Protein AF-A0A978UFV9-F1 (afdb_monomer)

Foldseek 3Di:
DDDDDDDDDDDDPPPPPPDDDDDDDDDDDDDDDDDPSPDPVVQKQFLQVLQVVLFVLCVQLVVCVVVPNNVSNVVSVVVSVVSLVVQCVAQQDPVVLDGHIHGHDPVVVVVVVVVCVVPVPPDPDDPPDPDDDDDDWDDDDPDDGDDDDTFDQDDDPVVLVQLVLLLQLQVLLCVVPVWGWPATDSVDRNHGDDDDPDDIDTPDVSSVVSNVRSCVNHVPDPDDDDDDDDDPLPQFDDDDPLLVVLLVLLVLCCVAVHDPPHFLQFSSLWFWPDDPVVLVVLVVVADADPVRHGHPVRSVVSCVVTTDGRLPQKDQDAPPPDDLDDVVQLVQAPAPVLVVVLSVLSVLQSVQKIAGDPCCVVCVVRGPADHDPDIDGFQFDSTNHDDDPLAQDCVLVVQLVVCVVPVDLVSLVVCLVVLVVSLCVQCDLLQWAWAQFPVRDIAIAGFQWDSHQAADSSCRVVLVVLLVVDDPVCSSVQNRLQVSCVSHVPQDDCLQAPDLQRSSRGHRLQKRFLQSLLSSLVSLCSSLVSCVSNPNNVSNVVSVVVSVRSVVVSCGQFQDPVLLWGFMFGAPPSDRPDHTYHDPVRTDPFDFLSRQLSLLDQVCLVVVVSLVSSLVSQVPNVQDFQQAGQGGDDPRLAQSGPQKDALVSLQSNLNSQCNSPDPSSVVVSLSRLLSNQLLQVLLCVVPVWGWRIDGRHDRNHGTGGHDDGTGTSGDSSSVSNSVSCSSPNHDNPDDSHD

Radius of gyration: 33.73 Å; Cα contacts (8 Å, |Δi|>4): 1087; chains: 1; bounding box: 64×109×68 Å

Nearest PDB structures (foldseek):
  7e9x-assembly2_B  TM=9.802E-01  e=1.979E-53  Arabidopsis thaliana
  7eaw-assembly2_B  TM=9.830E-01  e=3.333E-53  Arabidopsis thaliana
  7eaw-assembly1_A  TM=9.744E-01  e=1.090E-52  Arabidopsis thaliana
  7e9x-assembly3_C  TM=9.584E-01  e=1.409E-51  Arabidopsis thaliana
  7e9u-assembly1_A  TM=9.639E-01  e=1.437E-50  Arabidopsis thaliana

pLDDT: mean 81.2, std 21.55, range [22.25, 98.75]

Mean predicted aligned error: 16.19 Å

Organism: NCBI:txid714518

Structure (mmCIF, N/CA/C/O backbone):
data_AF-A0A978UFV9-F1
#
_entry.id   AF-A0A978UFV9-F1
#
loop_
_atom_site.group_PDB
_atom_site.id
_atom_site.type_symbol
_atom_site.label_atom_id
_atom_site.label_alt_id
_atom_site.label_comp_id
_atom_site.label_asym_id
_atom_site.label_entity_id
_atom_site.label_seq_id
_atom_site.pdbx_PDB_ins_code
_atom_site.Cartn_x
_atom_site.Cartn_y
_atom_site.Cartn_z
_atom_site.occupancy
_atom_site.B_iso_or_equiv
_atom_site.auth_seq_id
_atom_site.auth_comp_id
_atom_site.auth_asym_id
_atom_site.auth_atom_id
_atom_site.pdbx_PDB_model_num
ATOM 1 N N . MET A 1 1 ? -11.805 56.253 -19.990 1.00 26.25 1 MET A N 1
ATOM 2 C CA . MET A 1 1 ? -12.658 57.195 -19.231 1.00 26.25 1 MET A CA 1
ATOM 3 C C . MET A 1 1 ? -12.149 57.139 -17.798 1.00 26.25 1 MET A C 1
ATOM 5 O O . MET A 1 1 ? -12.319 56.098 -17.194 1.00 26.25 1 MET A O 1
ATOM 9 N N . TRP A 1 2 ? -11.402 58.082 -17.226 1.00 24.84 2 TRP A N 1
ATOM 10 C CA . TRP A 1 2 ? -11.271 59.539 -17.392 1.00 24.84 2 TRP A CA 1
ATOM 11 C C . TRP A 1 2 ? -9.763 59.898 -17.483 1.00 24.84 2 TRP A C 1
ATOM 13 O O . TRP A 1 2 ? -8.993 59.425 -16.661 1.00 24.84 2 TRP A O 1
ATOM 23 N N . ASN A 1 3 ? -9.214 60.408 -18.593 1.00 25.36 3 ASN A N 1
ATOM 24 C CA . ASN A 1 3 ? -9.114 61.800 -19.090 1.00 25.36 3 ASN A CA 1
ATOM 25 C C . ASN A 1 3 ? -8.307 62.813 -18.221 1.00 25.36 3 ASN A C 1
ATOM 27 O O . ASN A 1 3 ? -8.726 63.189 -17.137 1.00 25.36 3 ASN A O 1
ATOM 31 N N . LYS A 1 4 ? -7.173 63.268 -18.798 1.00 23.55 4 LYS A N 1
ATOM 32 C CA . LYS A 1 4 ? -6.282 64.443 -18.539 1.00 23.55 4 LYS A CA 1
ATOM 33 C C . LYS A 1 4 ? -7.018 65.804 -18.273 1.00 23.55 4 LYS A C 1
ATOM 35 O O . LYS A 1 4 ? -8.194 65.857 -18.623 1.00 23.55 4 LYS A O 1
ATOM 40 N N . PRO A 1 5 ? -6.342 66.980 -18.053 1.00 50.28 5 PRO A N 1
ATOM 41 C CA . PRO A 1 5 ? -5.212 67.397 -17.162 1.00 50.28 5 PRO A CA 1
ATOM 42 C C . PRO A 1 5 ? -5.338 68.840 -16.517 1.00 50.28 5 PRO A C 1
ATOM 44 O O . PRO A 1 5 ? -6.256 69.575 -16.872 1.00 50.28 5 PRO A O 1
ATOM 47 N N . ARG A 1 6 ? -4.295 69.272 -15.744 1.00 25.77 6 ARG A N 1
ATOM 48 C CA . ARG A 1 6 ? -3.769 70.651 -15.371 1.00 25.77 6 ARG A CA 1
ATOM 49 C C . ARG A 1 6 ? -4.110 71.246 -13.974 1.00 25.77 6 ARG A C 1
ATOM 51 O O . ARG A 1 6 ? -5.172 70.897 -13.476 1.00 25.77 6 ARG A O 1
ATOM 58 N N . PRO A 1 7 ? -3.339 72.226 -13.399 1.00 32.38 7 PRO A N 1
ATOM 59 C CA . PRO A 1 7 ? -2.009 72.815 -13.723 1.00 32.38 7 PRO A CA 1
ATOM 60 C C . PRO A 1 7 ? -1.031 72.975 -12.505 1.00 32.38 7 PRO A C 1
ATOM 62 O O . PRO A 1 7 ? -1.269 72.464 -11.418 1.00 32.38 7 PRO A O 1
ATOM 65 N N . GLU A 1 8 ? 0.085 73.676 -12.743 1.00 29.53 8 GLU A N 1
ATOM 66 C CA . GLU A 1 8 ? 1.250 74.003 -11.897 1.00 29.53 8 GLU A CA 1
ATOM 67 C C . GLU A 1 8 ? 1.001 74.794 -10.586 1.00 29.53 8 GLU A C 1
ATOM 69 O O . GLU A 1 8 ? 0.108 75.629 -10.503 1.00 29.53 8 GLU A O 1
ATOM 74 N N . SER A 1 9 ? 1.908 74.554 -9.623 1.00 31.89 9 SER A N 1
ATOM 75 C CA . SER A 1 9 ? 2.503 75.436 -8.590 1.00 31.89 9 SER A CA 1
ATOM 76 C C . SER A 1 9 ? 1.664 76.477 -7.825 1.00 31.89 9 SER A C 1
ATOM 78 O O . SER A 1 9 ? 1.196 77.443 -8.414 1.00 31.89 9 SER A O 1
ATOM 80 N N . SER A 1 10 ? 1.749 76.442 -6.486 1.00 26.59 10 SER A N 1
ATOM 81 C CA . SER A 1 10 ? 2.364 77.529 -5.690 1.00 26.59 10 SER A CA 1
ATOM 82 C C . SER A 1 10 ? 2.453 77.170 -4.195 1.00 26.59 10 SER A C 1
ATOM 84 O O . SER A 1 10 ? 1.440 76.982 -3.534 1.00 26.59 10 SER A O 1
ATOM 86 N N . THR A 1 11 ? 3.690 77.081 -3.697 1.00 31.41 11 THR A N 1
ATOM 87 C CA . THR A 1 11 ? 4.187 77.620 -2.410 1.00 31.41 11 THR A CA 1
ATOM 88 C C . THR A 1 11 ? 3.188 77.910 -1.282 1.00 31.41 11 THR A C 1
ATOM 90 O O . THR A 1 11 ? 2.480 78.901 -1.386 1.00 31.41 11 THR A O 1
ATOM 93 N N . THR A 1 12 ? 3.319 77.204 -0.150 1.00 31.55 12 THR A N 1
ATOM 94 C CA . THR A 1 12 ? 3.419 77.787 1.214 1.00 31.55 12 THR A CA 1
ATOM 95 C C . THR A 1 12 ? 3.681 76.689 2.257 1.00 31.55 12 THR A C 1
ATOM 97 O O . THR A 1 12 ? 2.769 76.280 2.952 1.00 31.55 12 THR A O 1
ATOM 100 N N . ASP A 1 13 ? 4.930 76.234 2.388 1.00 28.39 13 ASP A N 1
ATOM 101 C CA . ASP A 1 13 ? 5.414 75.542 3.609 1.00 28.39 13 ASP A CA 1
ATOM 102 C C . ASP A 1 13 ? 6.819 76.035 4.024 1.00 28.39 13 ASP A C 1
ATOM 104 O O . ASP A 1 13 ? 7.494 75.466 4.880 1.00 28.39 13 ASP A O 1
ATOM 108 N N . LYS A 1 14 ? 7.280 77.144 3.423 1.00 29.66 14 LYS A N 1
ATOM 109 C CA . LYS A 1 14 ? 8.595 77.755 3.687 1.00 29.66 14 LYS A CA 1
ATOM 110 C C . LYS A 1 14 ? 8.627 78.722 4.878 1.00 29.66 14 LYS A C 1
ATOM 112 O O . LYS A 1 14 ? 9.692 79.256 5.166 1.00 29.66 14 LYS A O 1
ATOM 117 N N . GLU A 1 15 ? 7.524 78.940 5.591 1.00 31.83 15 GLU A N 1
ATOM 118 C CA . GLU A 1 15 ? 7.463 79.985 6.630 1.00 31.83 15 GLU A CA 1
ATOM 119 C C . GLU A 1 15 ? 7.648 79.513 8.078 1.00 31.83 15 GLU A C 1
ATOM 121 O O . GLU A 1 15 ? 7.787 80.352 8.964 1.00 31.83 15 GLU A O 1
ATOM 126 N N . PHE A 1 16 ? 7.736 78.208 8.358 1.00 32.38 16 PHE A N 1
ATOM 127 C CA . PHE A 1 16 ? 7.809 77.744 9.755 1.00 32.38 16 PHE A CA 1
ATOM 128 C C . PHE A 1 16 ? 9.212 77.362 10.255 1.00 32.38 16 PHE A C 1
ATOM 130 O O . PHE A 1 16 ? 9.432 77.255 11.459 1.00 32.38 16 PHE A O 1
ATOM 137 N N . ALA A 1 17 ? 10.191 77.190 9.364 1.00 30.75 17 ALA A N 1
ATOM 138 C CA . ALA A 1 17 ? 11.493 76.622 9.734 1.00 30.75 17 ALA A CA 1
ATOM 139 C C . ALA A 1 17 ? 12.543 77.643 10.229 1.00 30.75 17 ALA A C 1
ATOM 141 O O . ALA A 1 17 ? 13.650 77.249 10.583 1.00 30.75 17 ALA A O 1
ATOM 142 N N . SER A 1 18 ? 12.240 78.947 10.278 1.00 31.73 18 SER A N 1
ATOM 143 C CA . SER A 1 18 ? 13.244 79.996 10.539 1.00 31.73 18 SER A CA 1
ATOM 144 C C . SER A 1 18 ? 13.308 80.517 11.988 1.00 31.73 18 SER A C 1
ATOM 146 O O . SER A 1 18 ? 13.686 81.672 12.187 1.00 31.73 18 SER A O 1
ATOM 148 N N . LYS A 1 19 ? 12.915 79.737 13.011 1.00 33.62 19 LYS A N 1
ATOM 149 C CA . LYS A 1 19 ? 12.786 80.260 14.394 1.00 33.62 19 LYS A CA 1
ATOM 150 C C . LYS A 1 19 ? 13.333 79.411 15.555 1.00 33.62 19 LYS A C 1
ATOM 152 O O . LYS A 1 19 ? 12.926 79.661 16.685 1.00 33.62 19 LYS A O 1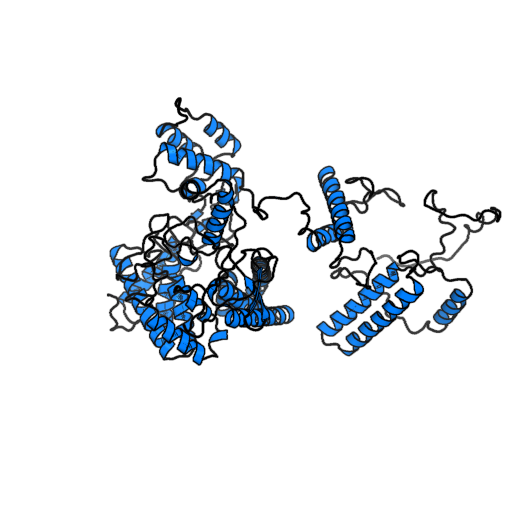
ATOM 157 N N . ILE A 1 20 ? 14.272 78.479 15.358 1.00 32.62 20 ILE A N 1
ATOM 158 C CA . ILE A 1 20 ? 14.853 77.735 16.501 1.00 32.62 20 ILE A CA 1
ATOM 159 C C . ILE A 1 20 ? 16.398 77.840 16.526 1.00 32.62 20 ILE A C 1
ATOM 161 O O . ILE A 1 20 ? 17.018 77.519 15.512 1.00 32.62 20 ILE A O 1
ATOM 165 N N . PRO A 1 21 ? 17.007 78.332 17.633 1.00 32.38 21 PRO A N 1
ATOM 166 C CA . PRO A 1 21 ? 18.459 78.498 17.809 1.00 32.38 21 PRO A CA 1
ATOM 167 C C . PRO A 1 21 ? 19.275 77.196 17.832 1.00 32.38 21 PRO A C 1
ATOM 169 O O . PRO A 1 21 ? 18.737 76.093 17.841 1.00 32.38 21 PRO A O 1
ATOM 172 N N . ASN A 1 22 ? 20.598 77.354 17.826 1.00 39.44 22 ASN A N 1
ATOM 173 C CA . ASN A 1 22 ? 21.607 76.461 17.257 1.0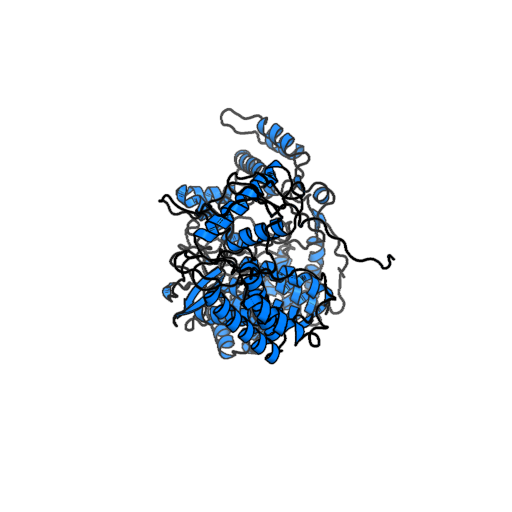0 39.44 22 ASN A CA 1
ATOM 174 C C . ASN A 1 22 ? 22.441 75.711 18.319 1.00 39.44 22 ASN A C 1
ATOM 176 O O . ASN A 1 22 ? 23.594 75.342 18.083 1.00 39.44 22 ASN A O 1
ATOM 180 N N . ASP A 1 23 ? 21.886 75.507 19.506 1.00 35.97 23 ASP A N 1
ATOM 181 C CA . ASP A 1 23 ? 22.672 75.204 20.693 1.00 35.97 23 ASP A CA 1
ATOM 182 C C . ASP A 1 23 ? 21.956 74.192 21.587 1.00 35.97 23 ASP A C 1
ATOM 184 O O . ASP A 1 23 ? 21.452 74.523 22.645 1.00 35.97 23 ASP A O 1
ATOM 188 N N . GLU A 1 24 ? 21.948 72.931 21.142 1.00 29.97 24 GLU A N 1
ATOM 189 C CA . GLU A 1 24 ? 22.048 71.753 22.014 1.00 29.97 24 GLU A CA 1
ATOM 190 C C . GLU A 1 24 ? 22.338 70.492 21.178 1.00 29.97 24 GLU A C 1
ATOM 192 O O . GLU A 1 24 ? 21.485 69.901 20.518 1.00 29.97 24 GLU A O 1
ATOM 197 N N . LYS A 1 25 ? 23.606 70.068 21.193 1.00 42.31 25 LYS A N 1
ATOM 198 C CA . LYS A 1 25 ? 24.005 68.710 20.816 1.00 42.31 25 LYS A CA 1
ATOM 199 C C . LYS A 1 25 ? 23.489 67.757 21.894 1.00 42.31 25 LYS A C 1
ATOM 201 O O . LYS A 1 25 ? 24.003 67.839 23.003 1.00 42.31 25 LYS A O 1
ATOM 206 N N . GLN A 1 26 ? 22.623 66.795 21.566 1.00 29.59 26 GLN A N 1
ATOM 207 C CA . GLN A 1 26 ? 22.674 65.448 22.153 1.00 29.59 26 GLN A CA 1
ATOM 208 C C . GLN A 1 26 ? 21.727 64.436 21.484 1.00 29.59 26 GLN A C 1
ATOM 210 O O . GLN A 1 26 ? 20.670 64.765 20.963 1.00 29.59 26 GLN A O 1
ATOM 215 N N . ARG A 1 27 ? 22.204 63.186 21.519 1.00 33.53 27 ARG A N 1
ATOM 216 C CA . ARG A 1 27 ? 21.555 61.879 21.318 1.00 33.53 27 ARG A CA 1
ATOM 217 C C . ARG A 1 27 ? 20.012 61.860 21.367 1.00 33.53 27 ARG A C 1
ATOM 219 O O . ARG A 1 27 ? 19.427 62.289 22.349 1.00 33.53 27 ARG A O 1
ATOM 226 N N . PHE A 1 28 ? 19.396 61.159 20.415 1.00 29.91 28 PHE A N 1
ATOM 227 C CA . PHE A 1 28 ? 18.036 60.595 20.509 1.00 29.91 28 PHE A CA 1
ATOM 228 C C . PHE A 1 28 ? 18.135 59.137 20.014 1.00 29.91 28 PHE A C 1
ATOM 230 O O . PHE A 1 28 ? 18.647 58.932 18.920 1.00 29.91 28 PHE A O 1
ATOM 237 N N . SER A 1 29 ? 17.812 58.045 20.724 1.00 27.59 29 SER A N 1
ATOM 238 C CA . SER A 1 29 ? 16.859 57.765 21.815 1.00 27.59 29 SER A CA 1
ATOM 239 C C . SER A 1 29 ? 15.463 58.313 21.542 1.00 27.59 29 SER A C 1
ATOM 241 O O . SER A 1 29 ? 15.181 59.476 21.802 1.00 27.59 29 SER A O 1
ATOM 243 N N . VAL A 1 30 ? 14.598 57.440 21.028 1.00 40.31 30 VAL A N 1
ATOM 244 C CA . VAL A 1 30 ? 13.169 57.649 20.757 1.00 40.31 30 VAL A CA 1
ATOM 245 C C . VAL A 1 30 ? 12.472 58.371 21.921 1.00 40.31 30 VAL A C 1
ATOM 247 O O . VAL A 1 30 ? 12.487 57.848 23.034 1.00 40.31 30 VAL A O 1
ATOM 250 N N . LYS A 1 31 ? 11.865 59.544 21.650 1.00 33.53 31 LYS A N 1
ATOM 251 C CA . LYS A 1 31 ? 10.659 60.132 22.297 1.00 33.53 31 LYS A CA 1
ATOM 252 C C . LYS A 1 31 ? 10.429 61.596 21.844 1.00 33.53 31 LYS A C 1
ATOM 254 O O . LYS A 1 31 ? 10.876 62.512 22.522 1.00 33.53 31 LYS A O 1
ATOM 259 N N . ASN A 1 32 ? 9.745 61.817 20.711 1.00 29.05 32 ASN A N 1
ATOM 260 C CA . ASN A 1 32 ? 8.786 62.922 20.445 1.00 29.05 32 ASN A CA 1
ATOM 261 C C . ASN A 1 32 ? 8.275 62.865 18.982 1.00 29.05 32 ASN A C 1
ATOM 263 O O . ASN A 1 32 ? 8.987 62.327 18.133 1.00 29.05 32 ASN A O 1
ATOM 267 N N . PRO A 1 33 ? 7.060 63.363 18.668 1.00 35.28 33 PRO A N 1
ATOM 268 C CA . PRO A 1 33 ? 6.429 63.187 17.360 1.00 35.28 33 PRO A CA 1
ATOM 269 C C . PRO A 1 33 ? 7.204 63.956 16.285 1.00 35.28 33 PRO A C 1
ATOM 271 O O . PRO A 1 33 ? 7.478 65.146 16.429 1.00 35.28 33 PRO A O 1
ATOM 274 N N . ALA A 1 34 ? 7.591 63.267 15.212 1.00 36.09 34 ALA A N 1
ATOM 275 C CA . ALA A 1 34 ? 8.336 63.873 14.119 1.00 36.09 34 ALA A CA 1
ATOM 276 C C . ALA A 1 34 ? 7.468 64.913 13.388 1.00 36.09 34 ALA A C 1
ATOM 278 O O . ALA A 1 34 ? 6.408 64.593 12.854 1.00 36.09 34 ALA A O 1
ATOM 279 N N . HIS A 1 35 ? 7.933 66.162 13.347 1.00 40.72 35 HIS A N 1
ATOM 280 C CA . HIS A 1 35 ? 7.411 67.177 12.437 1.00 40.72 35 HIS A CA 1
ATOM 281 C C . HIS A 1 35 ? 7.815 66.813 10.998 1.00 40.72 35 HIS A C 1
ATOM 283 O O . HIS A 1 35 ? 9.002 66.781 10.675 1.00 40.72 35 HIS A O 1
ATOM 289 N N . PHE A 1 36 ? 6.829 66.573 10.128 1.00 40.50 36 PHE A N 1
ATOM 290 C CA . PHE A 1 36 ? 7.009 66.175 8.721 1.00 40.50 36 PHE A CA 1
ATOM 291 C C . PHE A 1 36 ? 7.836 67.159 7.868 1.00 40.50 36 PHE A C 1
ATOM 293 O O . PHE A 1 36 ? 8.353 66.789 6.818 1.00 40.50 36 PHE A O 1
ATOM 300 N N . THR A 1 37 ? 8.022 68.402 8.319 1.00 41.25 37 THR A N 1
ATOM 301 C CA . THR A 1 37 ? 8.702 69.474 7.574 1.00 41.25 37 THR A CA 1
ATOM 302 C C . THR A 1 37 ? 10.230 69.343 7.493 1.00 41.25 37 THR A C 1
ATOM 304 O O . THR A 1 37 ? 10.860 70.124 6.785 1.00 41.25 37 THR A O 1
ATOM 307 N N . THR A 1 38 ? 10.849 68.365 8.170 1.00 46.19 38 THR A N 1
ATOM 308 C CA . THR A 1 38 ? 12.312 68.135 8.138 1.00 46.19 38 THR A CA 1
ATOM 309 C C . THR A 1 38 ? 12.739 66.827 7.456 1.00 46.19 38 THR A C 1
ATOM 311 O O . THR A 1 38 ? 13.924 66.481 7.474 1.00 46.19 38 THR A O 1
ATOM 314 N N . MET A 1 39 ? 11.815 66.093 6.819 1.00 49.16 39 MET A N 1
ATOM 315 C CA . MET A 1 39 ? 12.140 64.834 6.134 1.00 49.16 39 MET A CA 1
ATOM 316 C C . MET A 1 39 ? 12.875 65.084 4.807 1.00 49.16 39 MET A C 1
ATOM 318 O O . MET A 1 39 ? 12.279 65.459 3.804 1.00 49.16 39 MET A O 1
ATOM 322 N N . ALA A 1 40 ? 14.186 64.836 4.786 1.00 54.03 40 ALA A N 1
ATOM 323 C CA . ALA A 1 40 ? 15.016 64.888 3.581 1.00 54.03 40 ALA A CA 1
ATOM 324 C C . ALA A 1 40 ? 15.099 63.505 2.906 1.00 54.03 40 ALA A C 1
ATOM 326 O O . ALA A 1 40 ? 16.160 62.884 2.886 1.00 54.03 40 ALA A O 1
ATOM 327 N N . THR A 1 41 ? 13.978 63.001 2.381 1.00 54.25 41 THR A N 1
ATOM 328 C CA . THR A 1 41 ? 13.905 61.667 1.745 1.00 54.25 41 THR A CA 1
ATOM 329 C C . THR A 1 41 ? 14.781 61.547 0.495 1.00 54.25 41 THR A C 1
ATOM 331 O O . THR A 1 41 ? 15.284 60.470 0.203 1.00 54.25 41 THR A O 1
ATOM 334 N N . THR A 1 42 ? 15.036 62.651 -0.213 1.00 56.53 42 THR A N 1
ATOM 335 C CA . THR A 1 42 ? 15.857 62.688 -1.438 1.00 56.53 42 THR A CA 1
ATOM 336 C C . THR A 1 42 ? 17.363 62.602 -1.189 1.00 56.53 42 THR A C 1
ATOM 338 O O . THR A 1 42 ? 18.124 62.388 -2.128 1.00 56.53 42 THR A O 1
ATOM 341 N N . SER A 1 43 ? 17.810 62.791 0.054 1.00 60.75 43 SER A N 1
ATOM 342 C CA . SER A 1 43 ? 19.234 62.792 0.425 1.00 60.75 43 SER A CA 1
ATOM 343 C C . SER A 1 43 ? 19.603 61.585 1.286 1.00 60.75 43 SER A C 1
ATOM 345 O O . SER A 1 43 ? 20.630 61.602 1.964 1.00 60.75 43 SER A O 1
ATOM 347 N N . ILE A 1 44 ? 18.758 60.556 1.298 1.00 63.44 44 ILE A N 1
ATOM 348 C CA . ILE A 1 44 ? 18.968 59.315 2.036 1.00 63.44 44 ILE A CA 1
ATOM 349 C C . ILE A 1 44 ? 19.012 58.178 1.019 1.00 63.44 44 ILE A C 1
ATOM 351 O O . ILE A 1 44 ? 18.115 58.041 0.194 1.00 63.44 44 ILE A O 1
ATOM 355 N N . LEU A 1 45 ? 20.072 57.379 1.078 1.00 69.06 45 LEU A N 1
ATOM 356 C CA . LEU A 1 45 ? 20.155 56.083 0.425 1.00 69.06 45 LEU A CA 1
ATOM 357 C C . LEU A 1 45 ? 19.702 55.045 1.449 1.00 69.06 45 LEU A C 1
ATOM 359 O O . LEU A 1 45 ? 20.454 54.775 2.393 1.00 69.06 45 LEU A O 1
ATOM 363 N N . PRO A 1 46 ? 18.482 54.507 1.313 1.00 70.06 46 PRO A N 1
ATOM 364 C CA . PRO A 1 46 ? 17.946 53.649 2.337 1.00 70.06 46 PRO A CA 1
ATOM 365 C C . PRO A 1 46 ? 18.464 52.224 2.113 1.00 70.06 46 PRO A C 1
ATOM 367 O O . PRO A 1 46 ? 18.577 51.735 0.974 1.00 70.06 46 PRO A O 1
ATOM 370 N N . VAL A 1 47 ? 18.893 51.587 3.201 1.00 68.12 47 VAL A N 1
ATOM 371 C CA . VAL A 1 47 ? 19.521 50.263 3.122 1.00 68.12 47 VAL A CA 1
ATOM 372 C C . VAL A 1 47 ? 18.513 49.201 2.697 1.00 68.12 47 VAL A C 1
ATOM 374 O O . VAL A 1 47 ? 18.868 48.241 2.009 1.00 68.12 47 VAL A O 1
ATOM 377 N N . ASP A 1 48 ? 17.244 49.412 3.040 1.00 65.38 48 ASP A N 1
ATOM 378 C CA . ASP A 1 48 ? 16.159 48.493 2.754 1.00 65.38 48 ASP A CA 1
ATOM 379 C C . ASP A 1 48 ? 15.904 48.336 1.248 1.00 65.38 48 ASP A C 1
ATOM 381 O O . ASP A 1 48 ? 15.901 47.220 0.727 1.00 65.38 48 ASP A O 1
ATOM 385 N N . LEU A 1 49 ? 15.814 49.447 0.518 1.00 70.56 49 LEU A N 1
ATOM 386 C CA . LEU A 1 49 ? 15.669 49.475 -0.934 1.00 70.56 49 LEU A CA 1
ATOM 387 C C . LEU A 1 49 ? 16.844 48.786 -1.631 1.00 70.56 49 LEU A C 1
ATOM 389 O O . LEU A 1 49 ? 16.647 48.029 -2.580 1.00 70.56 49 LEU A O 1
ATOM 393 N N . ASN A 1 50 ? 18.072 49.021 -1.165 1.00 77.06 50 ASN A N 1
ATOM 394 C CA . ASN A 1 50 ? 19.253 48.399 -1.762 1.00 77.06 50 ASN A CA 1
ATOM 395 C C . ASN A 1 50 ? 19.286 46.886 -1.518 1.00 77.06 50 ASN A C 1
ATOM 397 O O . ASN A 1 50 ? 19.665 46.142 -2.422 1.00 77.06 50 ASN A O 1
ATOM 401 N N . ALA A 1 51 ? 18.816 46.427 -0.355 1.00 68.94 51 ALA A N 1
ATOM 402 C CA . ALA A 1 51 ? 18.637 45.005 -0.083 1.00 68.94 51 ALA A CA 1
ATOM 403 C C . ALA A 1 51 ? 17.560 44.377 -0.986 1.00 68.94 51 ALA A C 1
ATOM 405 O O . ALA A 1 51 ? 17.761 43.272 -1.493 1.00 68.94 51 ALA A O 1
ATOM 406 N N . PHE A 1 52 ? 16.450 45.081 -1.242 1.00 68.62 52 PHE A N 1
ATOM 407 C CA . PHE A 1 52 ? 15.421 44.619 -2.181 1.00 68.62 52 PHE A CA 1
ATOM 408 C C . PHE A 1 52 ? 15.961 44.488 -3.605 1.00 68.62 52 PHE A C 1
ATOM 410 O O . PHE A 1 52 ? 15.753 43.459 -4.244 1.00 68.62 52 PHE A O 1
ATOM 417 N N . ILE A 1 53 ? 16.692 45.494 -4.092 1.00 72.06 53 ILE A N 1
ATOM 418 C CA . ILE A 1 53 ? 17.262 45.461 -5.444 1.00 72.06 53 ILE A CA 1
ATOM 419 C C . ILE A 1 53 ? 18.308 44.345 -5.565 1.00 72.06 53 ILE A C 1
ATOM 421 O O . ILE A 1 53 ? 18.324 43.645 -6.573 1.00 72.06 53 ILE A O 1
ATOM 425 N N . LEU A 1 54 ? 19.122 44.117 -4.530 1.00 73.94 54 LEU A N 1
ATOM 426 C CA . LEU A 1 54 ? 20.058 42.990 -4.485 1.00 73.94 54 LEU A CA 1
ATOM 427 C C . LEU A 1 54 ? 19.330 41.643 -4.625 1.00 73.94 54 LEU A C 1
ATOM 429 O O . LEU A 1 54 ? 19.746 40.788 -5.407 1.00 73.94 54 LEU A O 1
ATOM 433 N N . GLY A 1 55 ? 18.208 41.473 -3.920 1.00 66.50 55 GLY A N 1
ATOM 434 C CA . GLY A 1 55 ? 17.344 40.301 -4.071 1.00 66.50 55 GLY A CA 1
ATOM 435 C C . GLY A 1 55 ? 16.791 40.155 -5.491 1.00 66.50 55 GLY A C 1
ATOM 436 O O . GLY A 1 55 ? 16.862 39.074 -6.070 1.00 66.50 55 GLY A O 1
ATOM 437 N N . MET A 1 56 ? 16.304 41.246 -6.089 1.00 71.69 56 MET A N 1
ATOM 438 C CA . MET A 1 56 ? 15.807 41.242 -7.470 1.00 71.69 56 MET A CA 1
ATOM 439 C C . MET A 1 56 ? 16.892 40.867 -8.485 1.00 71.69 56 MET A C 1
ATOM 441 O O . MET A 1 56 ? 16.621 40.117 -9.418 1.00 71.69 56 MET A O 1
ATOM 445 N N . GLU A 1 57 ? 18.116 41.371 -8.322 1.00 77.62 57 GLU A N 1
ATOM 446 C CA . GLU A 1 57 ? 19.239 41.045 -9.206 1.00 77.62 57 GLU A CA 1
ATOM 447 C C . GLU A 1 57 ? 19.573 39.546 -9.145 1.00 77.62 57 GLU A C 1
ATOM 449 O O . GLU A 1 57 ? 19.725 38.913 -10.189 1.00 77.62 57 GLU A O 1
ATOM 454 N N . LEU A 1 58 ? 19.595 38.947 -7.950 1.00 69.31 58 LEU A N 1
ATOM 455 C CA . LEU A 1 58 ? 19.801 37.503 -7.770 1.00 69.31 58 LEU A CA 1
ATOM 456 C C . LEU A 1 58 ? 18.668 36.659 -8.374 1.00 69.31 58 LEU A C 1
ATOM 458 O O . LEU A 1 58 ? 18.927 35.613 -8.979 1.00 69.31 58 LEU A O 1
ATOM 462 N N . ASP A 1 59 ? 17.423 37.117 -8.252 1.00 64.38 59 ASP A N 1
ATOM 463 C CA . ASP A 1 59 ? 16.259 36.436 -8.819 1.00 64.38 59 ASP A CA 1
ATOM 464 C C . ASP A 1 59 ? 16.263 36.485 -10.342 1.00 64.38 59 ASP A C 1
ATOM 466 O O . ASP A 1 59 ? 16.054 35.461 -10.989 1.00 64.38 59 ASP A O 1
ATOM 470 N N . ILE A 1 60 ? 16.547 37.649 -10.932 1.00 72.50 60 ILE A N 1
ATOM 471 C CA . ILE A 1 60 ? 16.673 37.784 -12.387 1.00 72.50 60 ILE A CA 1
ATOM 472 C C . ILE A 1 60 ? 17.817 36.900 -12.882 1.00 72.50 60 ILE A C 1
ATOM 474 O O . ILE A 1 60 ? 17.662 36.223 -13.898 1.00 72.50 60 ILE A O 1
ATOM 478 N N . ALA A 1 61 ? 18.935 36.849 -12.153 1.00 74.06 61 ALA A N 1
ATOM 479 C CA . ALA A 1 61 ? 20.061 35.998 -12.510 1.00 74.06 61 ALA A CA 1
ATOM 480 C C . ALA A 1 61 ? 19.689 34.505 -12.508 1.00 74.06 61 ALA A C 1
ATOM 482 O O . ALA A 1 61 ? 19.998 33.786 -13.465 1.00 74.06 61 ALA A O 1
ATOM 483 N N . SER A 1 62 ? 18.976 34.063 -11.470 1.00 70.94 62 SER A N 1
ATOM 484 C CA . SER A 1 62 ? 18.525 32.678 -11.294 1.00 70.94 62 SER A CA 1
ATOM 485 C C . SER A 1 62 ? 17.421 32.297 -12.285 1.00 70.94 62 SER A C 1
ATOM 487 O O . SER A 1 62 ? 17.416 31.194 -12.830 1.00 70.94 62 SER A O 1
ATOM 489 N N . LEU A 1 63 ? 16.493 33.216 -12.562 1.00 74.12 63 LEU A N 1
ATOM 490 C CA . LEU A 1 63 ? 15.418 33.020 -13.531 1.00 74.12 63 LEU A CA 1
ATOM 491 C C . LEU A 1 63 ? 15.979 32.936 -14.951 1.00 74.12 63 LEU A C 1
ATOM 493 O O . LEU A 1 63 ? 15.612 32.024 -15.690 1.00 74.12 63 LEU A O 1
ATOM 497 N N . ALA A 1 64 ? 16.889 33.846 -15.312 1.00 72.81 64 ALA A N 1
ATOM 498 C CA . ALA A 1 64 ? 17.573 33.844 -16.600 1.00 72.81 64 ALA A CA 1
ATOM 499 C C . ALA A 1 64 ? 18.356 32.538 -16.813 1.00 72.81 64 ALA A C 1
ATOM 501 O O . ALA A 1 64 ? 18.264 31.936 -17.881 1.00 72.81 64 ALA A O 1
ATOM 502 N N . GLU A 1 65 ? 19.044 32.040 -15.781 1.00 80.69 65 GLU A N 1
ATOM 503 C CA . GLU A 1 65 ? 19.705 30.730 -15.823 1.00 80.69 65 GLU A CA 1
ATOM 504 C C . GLU A 1 65 ? 18.697 29.587 -16.010 1.00 80.69 65 GLU A C 1
ATOM 506 O O . GLU A 1 65 ? 18.906 28.693 -16.832 1.00 80.69 65 GLU A O 1
ATOM 511 N N . GLY A 1 66 ? 17.570 29.648 -15.294 1.00 71.44 66 GLY A N 1
ATOM 512 C CA . GLY A 1 66 ? 16.485 28.673 -15.376 1.00 71.44 66 GLY A CA 1
ATOM 513 C C . GLY A 1 66 ? 15.833 28.578 -16.759 1.00 71.44 66 GLY A C 1
ATOM 514 O O . GLY A 1 66 ? 15.409 27.490 -17.148 1.00 71.44 66 GLY A O 1
ATOM 515 N N . VAL A 1 67 ? 15.794 29.678 -17.521 1.00 76.81 67 VAL A N 1
ATOM 516 C CA . VAL A 1 67 ? 15.274 29.715 -18.903 1.00 76.81 67 VAL A CA 1
ATOM 517 C C . VAL A 1 67 ? 16.362 29.582 -19.980 1.00 76.81 67 VAL A C 1
ATOM 519 O O . VAL A 1 67 ? 16.047 29.617 -21.168 1.00 76.81 67 VAL A O 1
ATOM 522 N N . GLY A 1 68 ? 17.629 29.392 -19.592 1.00 74.94 68 GLY A N 1
ATOM 523 C CA . GLY A 1 68 ? 18.759 29.185 -20.507 1.00 74.94 68 GLY A CA 1
ATOM 524 C C . GLY A 1 68 ? 19.390 30.458 -21.089 1.00 74.94 68 GLY A C 1
ATOM 525 O O . GLY A 1 68 ? 20.225 30.362 -21.989 1.00 74.94 68 GLY A O 1
ATOM 526 N N . ASP A 1 69 ? 19.041 31.645 -20.584 1.00 89.75 69 ASP A N 1
ATOM 527 C CA . ASP A 1 69 ? 19.689 32.916 -20.933 1.00 89.75 69 ASP A CA 1
ATOM 528 C C . ASP A 1 69 ? 20.902 33.180 -20.024 1.00 89.75 69 ASP A C 1
ATOM 530 O O . ASP A 1 69 ? 20.883 33.972 -19.075 1.00 89.75 69 ASP A O 1
ATOM 534 N N . TYR A 1 70 ? 21.998 32.487 -20.329 1.00 90.06 70 TYR A N 1
ATOM 535 C CA . TYR A 1 70 ? 23.231 32.553 -19.542 1.00 90.06 70 TYR A CA 1
ATOM 536 C C . TYR A 1 70 ? 23.920 33.925 -19.580 1.00 90.06 70 TYR A C 1
ATOM 538 O O . TYR A 1 70 ? 24.645 34.271 -18.646 1.00 90.06 70 TYR A O 1
ATOM 546 N N . ASN A 1 71 ? 23.697 34.726 -20.627 1.00 88.50 71 ASN A N 1
ATOM 547 C CA . ASN A 1 71 ? 24.289 36.061 -20.732 1.00 88.50 71 ASN A CA 1
ATOM 548 C C . ASN A 1 71 ? 23.615 37.034 -19.761 1.00 88.50 71 ASN A C 1
ATOM 550 O O . ASN A 1 71 ? 24.307 37.743 -19.025 1.00 88.50 71 ASN A O 1
ATOM 554 N N . THR A 1 72 ? 22.280 37.028 -19.715 1.00 80.50 72 THR A N 1
ATOM 555 C CA . THR A 1 72 ? 21.518 37.808 -18.734 1.00 80.50 72 THR A CA 1
ATOM 556 C C . THR A 1 72 ? 21.803 37.314 -17.321 1.00 80.50 72 THR A C 1
ATOM 558 O O . THR A 1 72 ? 22.088 38.126 -16.443 1.00 80.50 72 THR A O 1
ATOM 561 N N . SER A 1 73 ? 21.846 35.995 -17.114 1.00 86.44 73 SER A N 1
ATOM 562 C CA . SER A 1 73 ? 22.193 35.413 -15.815 1.00 86.44 73 SER A CA 1
ATOM 563 C C . SER A 1 73 ? 23.540 35.918 -15.291 1.00 86.44 73 SER A C 1
ATOM 565 O O . SER A 1 73 ? 23.618 36.498 -14.207 1.00 86.44 73 SER A O 1
ATOM 567 N N . LYS A 1 74 ? 24.598 35.804 -16.103 1.00 91.31 74 LYS A N 1
ATOM 568 C CA . LYS A 1 74 ? 25.943 36.260 -15.730 1.00 91.31 74 LYS A CA 1
ATOM 569 C C . LYS A 1 74 ? 25.987 37.761 -15.434 1.00 91.31 74 LYS A C 1
ATOM 571 O O . LYS A 1 74 ? 26.650 38.172 -14.485 1.00 91.31 74 LYS A O 1
ATOM 576 N N . LYS A 1 75 ? 25.282 38.578 -16.227 1.00 91.00 75 LYS A N 1
ATOM 577 C CA . LYS A 1 75 ? 25.196 40.033 -16.028 1.00 91.00 75 LYS A CA 1
ATOM 578 C C . LYS A 1 75 ? 24.599 40.376 -14.661 1.00 91.00 75 LYS A C 1
ATOM 580 O O . LYS A 1 75 ? 25.146 41.223 -13.960 1.00 91.00 75 LYS A O 1
ATOM 585 N N . TYR A 1 76 ? 23.491 39.738 -14.293 1.00 83.81 76 TYR A N 1
ATOM 586 C CA . TYR A 1 76 ? 22.784 40.048 -13.051 1.00 83.81 76 TYR A CA 1
ATOM 587 C C . TYR A 1 76 ? 23.443 39.428 -11.811 1.00 83.81 76 TYR A C 1
ATOM 589 O O . TYR A 1 76 ? 23.451 40.069 -10.762 1.00 83.81 76 TYR A O 1
ATOM 597 N N . PHE A 1 77 ? 24.103 38.270 -11.935 1.00 87.62 77 PHE A N 1
ATOM 598 C CA . PHE A 1 77 ? 24.972 37.769 -10.866 1.00 87.62 77 PHE A CA 1
ATOM 599 C C . PHE A 1 77 ? 26.121 38.739 -10.579 1.00 87.62 77 PHE A C 1
ATOM 601 O O . PHE A 1 77 ? 26.380 39.046 -9.418 1.00 87.62 77 PHE A O 1
ATOM 608 N N . GLU A 1 78 ? 26.772 39.291 -11.603 1.00 86.69 78 GLU A N 1
ATOM 609 C CA . GLU A 1 78 ? 27.832 40.275 -11.371 1.00 86.69 78 GLU A CA 1
ATOM 610 C C . GLU A 1 78 ? 27.289 41.579 -10.765 1.00 86.69 78 GLU A C 1
ATOM 612 O O . GLU A 1 78 ? 27.877 42.097 -9.818 1.00 86.69 78 GLU A O 1
ATOM 617 N N . ALA A 1 79 ? 26.134 42.071 -11.231 1.00 77.06 79 ALA A N 1
ATOM 618 C CA . ALA A 1 79 ? 25.477 43.243 -10.643 1.00 77.06 79 ALA A CA 1
ATOM 619 C C . ALA A 1 79 ? 25.169 43.049 -9.145 1.00 77.06 79 ALA A C 1
ATOM 621 O O . ALA A 1 79 ? 25.516 43.914 -8.340 1.00 77.06 79 ALA A O 1
ATOM 622 N N . SER A 1 80 ? 24.628 41.881 -8.766 1.00 77.19 80 SER A N 1
ATOM 623 C CA . SER A 1 80 ? 24.362 41.545 -7.361 1.00 77.19 80 SER A CA 1
ATOM 624 C C . SER A 1 80 ? 25.633 41.531 -6.510 1.00 77.19 80 SER A C 1
ATOM 626 O O . SER A 1 80 ? 25.634 42.046 -5.393 1.00 77.19 80 SER A O 1
ATOM 628 N N . ARG A 1 81 ? 26.750 41.020 -7.046 1.00 77.88 81 ARG A N 1
ATOM 629 C CA . ARG A 1 81 ? 28.035 40.979 -6.337 1.00 77.88 81 ARG A CA 1
ATOM 630 C C . ARG A 1 81 ? 28.562 42.385 -6.063 1.00 77.88 81 ARG A C 1
ATOM 632 O O . ARG A 1 81 ? 28.929 42.693 -4.932 1.00 77.88 81 ARG A O 1
ATOM 639 N N . VAL A 1 82 ? 28.545 43.251 -7.080 1.00 78.69 82 VAL A N 1
ATOM 640 C CA . VAL A 1 82 ? 28.957 44.656 -6.935 1.00 78.69 82 VAL A CA 1
ATOM 641 C C . VAL A 1 82 ? 28.073 45.385 -5.921 1.00 78.69 82 VAL A C 1
ATOM 643 O O . VAL A 1 82 ? 28.579 46.143 -5.092 1.00 78.69 82 VAL A O 1
ATOM 646 N N . ARG A 1 83 ? 26.757 45.143 -5.944 1.00 83.62 83 ARG A N 1
ATOM 647 C CA . ARG A 1 83 ? 25.829 45.757 -4.992 1.00 83.62 83 ARG A CA 1
ATOM 648 C C . ARG A 1 83 ? 26.041 45.257 -3.568 1.00 83.62 83 ARG A C 1
ATOM 650 O O . ARG A 1 83 ? 26.053 46.084 -2.664 1.00 83.62 83 ARG A O 1
ATOM 657 N N . GLU A 1 84 ? 26.246 43.958 -3.351 1.00 76.50 84 GLU A N 1
ATOM 658 C CA . GLU A 1 84 ? 26.580 43.414 -2.027 1.00 76.50 84 GLU A CA 1
ATOM 659 C C . GLU A 1 84 ? 27.845 44.075 -1.456 1.00 76.50 84 GLU A C 1
ATOM 661 O O . GLU A 1 84 ? 27.846 44.517 -0.304 1.00 76.50 84 GLU A O 1
ATOM 666 N N . GLU A 1 85 ? 28.906 44.182 -2.259 1.00 72.50 85 GLU A N 1
ATOM 667 C CA . GLU A 1 85 ? 30.163 44.819 -1.850 1.00 72.50 85 GLU A CA 1
ATOM 668 C C . GLU A 1 85 ? 29.951 46.299 -1.488 1.00 72.50 85 GLU A C 1
ATOM 670 O O . GLU A 1 85 ? 30.381 46.742 -0.419 1.00 72.50 85 GLU A O 1
ATOM 675 N N . ALA A 1 86 ? 29.221 47.047 -2.323 1.00 71.44 86 ALA A N 1
ATOM 676 C CA . ALA A 1 86 ? 28.893 48.449 -2.070 1.00 71.44 86 ALA A CA 1
ATOM 677 C C . ALA A 1 86 ? 28.014 48.626 -0.825 1.00 71.44 86 ALA A C 1
ATOM 679 O O . ALA A 1 86 ? 28.241 49.530 -0.020 1.00 71.44 86 ALA A O 1
ATOM 680 N N . MET A 1 87 ? 27.032 47.745 -0.625 1.00 81.50 87 MET A N 1
ATOM 681 C CA . MET A 1 87 ? 26.199 47.771 0.568 1.00 81.50 87 MET A CA 1
ATOM 682 C C . MET A 1 87 ? 27.066 47.590 1.813 1.00 81.50 87 MET A C 1
ATOM 684 O O . MET A 1 87 ? 26.993 48.415 2.723 1.00 81.50 87 MET A O 1
ATOM 688 N N . ARG A 1 88 ? 27.920 46.559 1.850 1.00 69.06 88 ARG A N 1
ATOM 689 C CA . ARG A 1 88 ? 28.818 46.300 2.988 1.00 69.06 88 ARG A CA 1
ATOM 690 C C . ARG A 1 88 ? 29.757 47.465 3.278 1.00 69.06 88 ARG A C 1
ATOM 692 O O . ARG A 1 88 ? 30.068 47.691 4.438 1.00 69.06 88 ARG A O 1
ATOM 699 N N . SER A 1 89 ? 30.214 48.202 2.268 1.00 69.38 89 SER A N 1
ATOM 700 C CA . SER A 1 89 ? 31.108 49.338 2.512 1.00 69.38 89 SER A CA 1
ATOM 701 C C . SER A 1 89 ? 30.380 50.603 2.970 1.00 69.38 89 SER A C 1
ATOM 703 O O . SER A 1 89 ? 30.971 51.411 3.678 1.00 69.38 89 SER A O 1
ATOM 705 N N . VAL A 1 90 ? 29.139 50.819 2.521 1.00 68.19 90 VAL A N 1
ATOM 706 C CA . VAL A 1 90 ? 28.413 52.087 2.726 1.00 68.19 90 VAL A CA 1
ATOM 707 C C . VAL A 1 90 ? 27.434 52.021 3.896 1.00 68.19 90 VAL A C 1
ATOM 709 O O . VAL A 1 90 ? 27.323 52.985 4.652 1.00 68.19 90 VAL A O 1
ATOM 712 N N . PHE A 1 91 ? 26.714 50.911 4.041 1.00 66.38 91 PHE A N 1
ATOM 713 C CA . PHE A 1 91 ? 25.588 50.799 4.967 1.00 66.38 91 PHE A CA 1
ATOM 714 C C . PHE A 1 91 ? 25.925 50.012 6.238 1.00 66.38 91 PHE A C 1
ATOM 716 O O . PHE A 1 91 ? 25.239 50.179 7.242 1.00 66.38 91 PHE A O 1
ATOM 723 N N . TRP A 1 92 ? 26.955 49.161 6.240 1.00 70.81 92 TRP A N 1
ATOM 724 C CA . TRP A 1 92 ? 27.322 48.390 7.433 1.00 70.81 92 TRP A CA 1
ATOM 725 C C . TRP A 1 92 ? 28.137 49.230 8.419 1.00 70.81 92 TRP A C 1
ATOM 727 O O . TRP A 1 92 ? 29.222 49.714 8.097 1.00 70.81 92 TRP A O 1
ATOM 737 N N . ASN A 1 93 ? 27.644 49.356 9.650 1.00 68.88 93 ASN A N 1
ATOM 738 C CA . ASN A 1 93 ? 28.392 49.940 10.754 1.00 68.88 93 ASN A CA 1
ATOM 739 C C . ASN A 1 93 ? 28.901 48.824 11.674 1.00 68.88 93 ASN A C 1
ATOM 741 O O . ASN A 1 93 ? 28.141 48.260 12.461 1.00 68.88 93 ASN A O 1
ATOM 745 N N . ALA A 1 94 ? 30.199 48.529 11.581 1.00 61.28 94 ALA A N 1
ATOM 746 C CA . ALA A 1 94 ? 30.828 47.452 12.340 1.00 61.28 94 ALA A CA 1
ATOM 747 C C . ALA A 1 94 ? 30.808 47.682 13.862 1.00 61.28 94 ALA A C 1
ATOM 749 O O . ALA A 1 94 ? 30.661 46.719 14.608 1.00 61.28 94 ALA A O 1
ATOM 750 N N . ASP A 1 95 ? 30.897 48.935 14.324 1.00 59.50 95 ASP A N 1
ATOM 751 C CA . ASP A 1 95 ? 30.898 49.263 15.758 1.00 59.50 95 ASP A CA 1
ATOM 752 C C . ASP A 1 95 ? 29.523 49.038 16.399 1.00 59.50 95 ASP A C 1
ATOM 754 O O . ASP A 1 95 ? 29.416 48.699 17.576 1.00 59.50 95 ASP A O 1
ATOM 758 N N . MET A 1 96 ? 28.458 49.243 15.622 1.00 55.22 96 MET A N 1
ATOM 759 C CA . MET A 1 96 ? 27.080 49.049 16.071 1.00 55.22 96 MET A CA 1
ATOM 760 C C . MET A 1 96 ? 26.523 47.666 15.721 1.00 55.22 96 MET A C 1
ATOM 762 O O . MET A 1 96 ? 25.424 47.341 16.164 1.00 55.22 96 MET A O 1
ATOM 766 N N . GLY A 1 97 ? 27.240 46.880 14.912 1.00 57.62 97 GLY A N 1
ATOM 767 C CA . GLY A 1 97 ? 26.769 45.590 14.408 1.00 57.62 97 GLY A CA 1
ATOM 768 C C . GLY A 1 97 ? 25.440 45.695 13.654 1.00 57.62 97 GLY A C 1
ATOM 769 O O . GLY A 1 97 ? 24.598 44.810 13.774 1.00 57.62 97 GLY A O 1
ATOM 770 N N . GLN A 1 98 ? 25.205 46.803 12.943 1.00 58.38 98 GLN A N 1
ATOM 771 C CA . GLN A 1 98 ? 23.938 47.034 12.250 1.00 58.38 98 GLN A CA 1
ATOM 772 C C . GLN A 1 98 ? 24.110 47.800 10.943 1.00 58.38 98 GLN A C 1
ATOM 774 O O . GLN A 1 98 ? 25.071 48.544 10.731 1.00 58.38 98 GLN A O 1
ATOM 779 N N . TRP A 1 99 ? 23.111 47.642 10.088 1.00 66.12 99 TRP A N 1
ATOM 780 C CA . TRP A 1 99 ? 22.986 48.340 8.824 1.00 66.12 99 TRP A CA 1
ATOM 781 C C . TRP A 1 99 ? 22.245 49.660 9.017 1.00 66.12 99 TRP A C 1
ATOM 783 O O . TRP A 1 99 ? 21.218 49.704 9.692 1.00 66.12 99 TRP A O 1
ATOM 793 N N . LEU A 1 100 ? 22.766 50.734 8.435 1.00 62.00 100 LEU A N 1
ATOM 794 C CA . LEU A 1 100 ? 22.248 52.086 8.582 1.00 62.00 100 LEU A CA 1
ATOM 795 C C . LEU A 1 100 ? 22.015 52.715 7.213 1.00 62.00 100 LEU A C 1
ATOM 797 O O . LEU A 1 100 ? 22.835 52.572 6.305 1.00 62.00 100 LEU A O 1
ATOM 801 N N . ASP A 1 101 ? 20.927 53.469 7.095 1.00 69.62 101 ASP A N 1
ATOM 802 C CA . ASP A 1 101 ? 20.703 54.340 5.947 1.00 69.62 101 ASP A CA 1
ATOM 803 C C . ASP A 1 101 ? 21.849 55.348 5.811 1.00 69.62 101 ASP A C 1
ATOM 805 O O . ASP A 1 101 ? 22.308 55.940 6.795 1.00 69.62 101 ASP A O 1
ATOM 809 N N . TYR A 1 102 ? 22.286 55.597 4.577 1.00 66.19 102 TYR A N 1
ATOM 810 C CA . TYR A 1 102 ? 23.364 56.543 4.316 1.00 66.19 102 TYR A CA 1
ATOM 811 C C . TYR A 1 102 ? 22.803 57.897 3.893 1.00 66.19 102 TYR A C 1
ATOM 813 O O . TYR A 1 102 ? 22.102 58.014 2.888 1.00 66.19 102 TYR A O 1
ATOM 821 N N . ARG A 1 103 ? 23.143 58.956 4.630 1.00 66.19 103 ARG A N 1
ATOM 822 C CA . ARG A 1 103 ? 22.762 60.324 4.266 1.00 66.19 103 ARG A CA 1
ATOM 823 C C . ARG A 1 103 ? 23.814 60.949 3.349 1.00 66.19 103 ARG A C 1
ATOM 825 O O . ARG A 1 103 ? 24.958 61.145 3.749 1.00 66.19 103 ARG A O 1
ATOM 832 N N . LEU A 1 104 ? 23.404 61.337 2.145 1.00 59.16 104 LEU A N 1
ATOM 833 C CA . LEU A 1 104 ? 24.225 62.090 1.202 1.00 59.16 104 LEU A CA 1
ATOM 834 C C . LEU A 1 104 ? 24.520 63.490 1.767 1.00 59.16 104 LEU A C 1
ATOM 836 O O . LEU A 1 104 ? 23.608 64.252 2.090 1.00 59.16 104 LEU A O 1
ATOM 840 N N . MET A 1 105 ? 25.802 63.844 1.886 1.00 54.97 105 MET A N 1
ATOM 841 C CA . MET A 1 105 ? 26.217 65.209 2.229 1.00 54.97 105 MET A CA 1
ATOM 842 C C . MET A 1 105 ? 26.199 66.106 0.977 1.00 54.97 105 MET A C 1
ATOM 844 O O . MET A 1 105 ? 26.475 65.639 -0.126 1.00 54.97 105 MET A O 1
ATOM 848 N N . ASN A 1 106 ? 25.891 67.399 1.144 1.00 52.50 106 ASN A N 1
ATOM 849 C CA . ASN A 1 106 ? 25.550 68.372 0.083 1.00 52.50 106 ASN A CA 1
ATOM 850 C C . ASN A 1 106 ? 26.473 68.441 -1.159 1.00 52.50 106 ASN A C 1
ATOM 852 O O . ASN A 1 106 ? 26.042 68.944 -2.196 1.00 52.50 106 ASN A O 1
ATOM 856 N N . SER A 1 107 ? 27.726 67.985 -1.096 1.00 47.72 107 SER A N 1
ATOM 857 C CA . SER A 1 107 ? 28.619 67.924 -2.264 1.00 47.72 107 SER A CA 1
ATOM 858 C C . SER A 1 107 ? 28.303 66.756 -3.209 1.00 47.72 107 SER A C 1
ATOM 860 O O . SER A 1 107 ? 28.465 66.911 -4.415 1.00 47.72 107 SER A O 1
ATOM 862 N N . ALA A 1 108 ? 27.803 65.629 -2.692 1.00 46.16 108 ALA A N 1
ATOM 863 C CA . ALA A 1 108 ? 27.493 64.431 -3.474 1.00 46.16 108 ALA A CA 1
ATOM 864 C C . ALA A 1 108 ? 26.169 64.551 -4.251 1.00 46.16 108 ALA A C 1
ATOM 866 O O . ALA A 1 108 ? 26.081 64.081 -5.383 1.00 46.16 108 ALA A O 1
ATOM 867 N N . CYS A 1 109 ? 25.164 65.251 -3.706 1.00 46.88 109 CYS A N 1
ATOM 868 C CA . CYS A 1 109 ? 23.897 65.485 -4.416 1.00 46.88 109 CYS A CA 1
ATOM 869 C C . CYS A 1 109 ? 24.098 66.250 -5.735 1.00 46.88 109 CYS A C 1
ATOM 871 O O . CYS A 1 109 ? 23.465 65.919 -6.730 1.00 46.88 109 CYS A O 1
ATOM 873 N N . LYS A 1 110 ? 25.043 67.202 -5.788 1.00 45.94 110 LYS A N 1
ATOM 874 C CA . LYS A 1 110 ? 25.350 67.961 -7.017 1.00 45.94 110 LYS A CA 1
ATOM 875 C C . LYS A 1 110 ? 25.999 67.117 -8.118 1.00 45.94 110 LYS A C 1
ATOM 877 O O . LYS A 1 110 ? 25.882 67.459 -9.293 1.00 45.94 110 LYS A O 1
ATOM 882 N N . GLU A 1 111 ? 26.706 66.049 -7.758 1.00 47.78 111 GLU A N 1
ATOM 883 C CA . GLU A 1 111 ? 27.301 65.111 -8.720 1.00 47.78 111 GLU A CA 1
ATOM 884 C C . GLU A 1 111 ? 26.254 64.128 -9.259 1.00 47.78 111 GLU A C 1
ATOM 886 O O . GLU A 1 111 ? 26.207 63.888 -10.464 1.00 47.78 111 GLU A O 1
ATOM 891 N N . VAL A 1 112 ? 25.353 63.640 -8.398 1.00 45.91 112 VAL A N 1
ATOM 892 C CA . VAL A 1 112 ? 24.222 62.781 -8.795 1.00 45.91 112 VAL A CA 1
ATOM 893 C C . VAL A 1 112 ? 23.243 63.537 -9.703 1.00 45.91 112 VAL A C 1
ATOM 895 O O . VAL A 1 112 ? 22.842 63.009 -10.738 1.00 45.91 112 VAL A O 1
ATOM 898 N N . GLU A 1 113 ? 22.932 64.799 -9.392 1.00 46.84 113 GLU A N 1
ATOM 899 C CA . GLU A 1 113 ? 22.107 65.670 -10.244 1.00 46.84 113 GLU A CA 1
ATOM 900 C C . GLU A 1 113 ? 22.766 65.938 -11.612 1.00 46.84 113 GLU A C 1
ATOM 902 O O . GLU A 1 113 ? 22.091 65.914 -12.644 1.00 46.84 113 GLU A O 1
ATOM 907 N N . LYS A 1 114 ? 24.096 66.130 -11.656 1.00 45.34 114 LYS A N 1
ATOM 908 C CA . LYS A 1 114 ? 24.856 66.262 -12.916 1.00 45.34 114 LYS A CA 1
ATOM 909 C C . LYS A 1 114 ? 24.838 64.978 -13.747 1.00 45.34 114 LYS A C 1
ATOM 911 O O . LYS A 1 114 ? 24.697 65.056 -14.966 1.00 45.34 114 LYS A O 1
ATOM 916 N N . TRP A 1 115 ? 24.968 63.817 -13.107 1.00 45.62 115 TRP A N 1
ATOM 917 C CA . TRP A 1 115 ? 24.929 62.517 -13.778 1.00 45.62 115 TRP A CA 1
ATOM 918 C C . TRP A 1 115 ? 23.533 62.200 -14.335 1.00 45.62 115 TRP A C 1
ATOM 920 O O . TRP A 1 115 ? 23.414 61.745 -15.473 1.00 45.62 115 TRP A O 1
ATOM 930 N N . GLN A 1 116 ? 22.467 62.510 -13.591 1.00 42.59 116 GLN A N 1
ATOM 931 C CA . GLN A 1 116 ? 21.085 62.359 -14.062 1.00 42.59 116 GLN A CA 1
ATOM 932 C C . GLN A 1 116 ? 20.772 63.293 -15.240 1.00 42.59 116 GLN A C 1
ATOM 934 O O . GLN A 1 116 ? 20.143 62.865 -16.205 1.00 42.59 116 GLN A O 1
ATOM 939 N N . ALA A 1 117 ? 21.264 64.537 -15.218 1.00 50.25 117 ALA A N 1
ATOM 940 C CA . ALA A 1 117 ? 21.104 65.480 -16.328 1.00 50.25 117 ALA A CA 1
ATOM 941 C C . ALA A 1 117 ? 21.852 65.050 -17.608 1.00 50.25 117 ALA A C 1
ATOM 943 O O . ALA A 1 117 ? 21.417 65.375 -18.711 1.00 50.25 117 ALA A O 1
ATOM 944 N N . GLN A 1 118 ? 22.956 64.304 -17.484 1.00 41.53 118 GLN A N 1
ATOM 945 C CA . GLN A 1 118 ? 23.734 63.804 -18.626 1.00 41.53 118 GLN A CA 1
ATOM 946 C C . GLN A 1 118 ? 23.168 62.517 -19.250 1.00 41.53 118 GLN A C 1
ATOM 948 O O . GLN A 1 118 ? 23.430 62.258 -20.422 1.00 41.53 118 GLN A O 1
ATOM 953 N N . ASN A 1 119 ? 22.369 61.737 -18.513 1.00 40.19 119 ASN A N 1
ATOM 954 C CA . ASN A 1 119 ? 21.887 60.414 -18.941 1.00 40.19 119 ASN A CA 1
ATOM 955 C C . ASN A 1 119 ? 20.367 60.342 -19.210 1.00 40.19 119 ASN A C 1
ATOM 957 O O . ASN A 1 119 ? 19.807 59.254 -19.334 1.00 40.19 119 ASN A O 1
ATOM 961 N N . GLN A 1 120 ? 19.693 61.487 -19.374 1.00 40.34 120 GLN A N 1
ATOM 962 C CA . GLN A 1 120 ? 18.231 61.599 -19.541 1.00 40.34 120 GLN A CA 1
ATOM 963 C C . GLN A 1 120 ? 17.614 60.896 -20.774 1.00 40.34 120 GLN A C 1
ATOM 965 O O . GLN A 1 120 ? 16.392 60.853 -20.883 1.00 40.34 120 GLN A O 1
ATOM 970 N N . ASN A 1 121 ? 18.408 60.315 -21.684 1.00 40.59 121 ASN A N 1
ATOM 971 C CA . ASN A 1 121 ? 17.915 59.691 -22.923 1.00 40.59 121 ASN A CA 1
ATOM 972 C C . ASN A 1 121 ? 18.048 58.157 -22.994 1.00 40.59 121 ASN A C 1
ATOM 974 O O . ASN A 1 121 ? 17.808 57.598 -24.063 1.00 40.59 121 ASN A O 1
ATOM 978 N N . GLN A 1 122 ? 18.407 57.454 -21.911 1.00 37.31 122 GLN A N 1
ATOM 979 C CA . GLN A 1 122 ? 18.543 55.983 -21.951 1.00 37.31 122 GLN A CA 1
ATOM 980 C C . GLN A 1 122 ? 17.539 55.166 -21.128 1.00 37.31 122 GLN A C 1
ATOM 982 O O . GLN A 1 122 ? 17.550 53.944 -21.237 1.00 37.31 122 GLN A O 1
ATOM 987 N N . GLU A 1 123 ? 16.587 55.779 -20.423 1.00 33.94 123 GLU A N 1
ATOM 988 C CA . GLU A 1 123 ? 15.556 55.023 -19.694 1.00 33.94 123 GLU A CA 1
ATOM 989 C C . GLU A 1 123 ? 14.138 55.458 -20.069 1.00 33.94 123 GLU A C 1
ATOM 991 O O . GLU A 1 123 ? 13.391 56.044 -19.294 1.00 33.94 123 GLU A O 1
ATOM 996 N N . ALA A 1 124 ? 13.737 55.099 -21.287 1.00 30.69 124 ALA A N 1
ATOM 997 C CA . ALA A 1 124 ? 12.331 54.958 -21.648 1.00 30.69 124 ALA A CA 1
ATOM 998 C C . ALA A 1 124 ? 11.972 53.467 -21.730 1.00 30.69 124 ALA A C 1
ATOM 1000 O O . ALA A 1 124 ? 11.570 52.987 -22.782 1.00 30.69 124 ALA A O 1
ATOM 1001 N N . PHE A 1 125 ? 12.162 52.712 -20.643 1.00 30.64 125 PHE A N 1
ATOM 1002 C CA . PHE A 1 125 ? 11.664 51.332 -20.540 1.00 30.64 125 PHE A CA 1
ATOM 1003 C C . PHE A 1 125 ? 11.419 50.902 -19.083 1.00 30.64 125 PHE A C 1
ATOM 1005 O O . PHE A 1 125 ? 11.866 49.847 -18.656 1.00 30.64 125 PHE A O 1
ATOM 1012 N N . ALA A 1 126 ? 10.711 51.712 -18.285 1.00 28.39 126 ALA A N 1
ATOM 1013 C CA . ALA A 1 126 ? 10.327 51.289 -16.928 1.00 28.39 126 ALA A CA 1
ATOM 1014 C C . ALA A 1 126 ? 9.062 51.964 -16.361 1.00 28.39 126 ALA A C 1
ATOM 1016 O O . ALA A 1 126 ? 8.944 52.123 -15.151 1.00 28.39 126 ALA A O 1
ATOM 1017 N N . SER A 1 127 ? 8.095 52.376 -17.190 1.00 26.34 127 SER A N 1
ATOM 1018 C CA . SER A 1 127 ? 6.882 53.058 -16.688 1.00 26.34 127 SER A CA 1
ATOM 1019 C C . SER A 1 127 ? 5.551 52.493 -17.185 1.00 26.34 127 SER A C 1
ATOM 1021 O O . SER A 1 127 ? 4.547 53.194 -17.178 1.00 26.34 127 SER A O 1
ATOM 1023 N N . ASN A 1 128 ? 5.502 51.208 -17.547 1.00 24.86 128 ASN A N 1
ATOM 1024 C CA . ASN A 1 128 ? 4.246 50.518 -17.862 1.00 24.86 128 ASN A CA 1
ATOM 1025 C C . ASN A 1 128 ? 4.185 49.104 -17.265 1.00 24.86 128 ASN A C 1
ATOM 1027 O O . ASN A 1 128 ? 3.914 48.170 -17.998 1.00 24.86 128 ASN A O 1
ATOM 1031 N N . PHE A 1 129 ? 4.406 48.913 -15.960 1.00 26.44 129 PHE A N 1
ATOM 1032 C CA . PHE A 1 129 ? 3.954 47.683 -15.285 1.00 26.44 129 PHE A CA 1
ATOM 1033 C C . PHE A 1 129 ? 3.669 47.911 -13.795 1.00 26.44 129 PHE A C 1
ATOM 1035 O O . PHE A 1 129 ? 4.575 47.987 -12.977 1.00 26.44 129 PHE A O 1
ATOM 1042 N N . VAL A 1 130 ? 2.382 47.951 -13.452 1.00 22.25 130 VAL A N 1
ATOM 1043 C CA . VAL A 1 130 ? 1.823 47.584 -12.141 1.00 22.25 130 VAL A CA 1
ATOM 1044 C C . VAL A 1 130 ? 0.479 46.897 -12.442 1.00 22.25 130 VAL A C 1
ATOM 1046 O O . VAL A 1 130 ? -0.276 47.462 -13.234 1.00 22.25 130 VAL A O 1
ATOM 1049 N N . PRO A 1 131 ? 0.084 45.758 -11.836 1.00 31.67 131 PRO A N 1
ATOM 1050 C CA . PRO A 1 131 ? 0.845 44.697 -11.173 1.00 31.67 131 PRO A CA 1
ATOM 1051 C C . PRO A 1 131 ? 0.478 43.295 -11.728 1.00 31.67 131 PRO A C 1
ATOM 1053 O O . PRO A 1 131 ? -0.691 42.911 -11.765 1.00 31.67 131 PRO A O 1
ATOM 1056 N N . LEU A 1 132 ? 1.462 42.462 -12.074 1.00 23.36 132 LEU A N 1
ATOM 1057 C CA . LEU A 1 132 ? 1.237 41.021 -12.259 1.00 23.36 132 LEU A CA 1
ATOM 1058 C C . LEU A 1 132 ? 1.971 40.258 -11.158 1.00 23.36 132 LEU A C 1
ATOM 1060 O O . LEU A 1 132 ? 3.138 39.922 -11.278 1.00 23.36 132 LEU A O 1
ATOM 1064 N N . TRP A 1 133 ? 1.233 40.055 -10.067 1.00 25.08 133 TRP A N 1
ATOM 1065 C CA . TRP A 1 133 ? 1.304 38.906 -9.166 1.00 25.08 133 TRP A CA 1
ATOM 1066 C C . TRP A 1 133 ? 2.698 38.437 -8.726 1.00 25.08 133 TRP A C 1
ATOM 1068 O O . TRP A 1 133 ? 3.334 37.575 -9.321 1.00 25.08 133 TRP A O 1
ATOM 1078 N N . ILE A 1 134 ? 3.062 38.966 -7.561 1.00 28.66 134 ILE A N 1
ATOM 1079 C CA . ILE A 1 134 ? 3.873 38.378 -6.496 1.00 28.66 134 ILE A CA 1
ATOM 1080 C C . ILE A 1 134 ? 3.918 36.833 -6.541 1.00 28.66 134 ILE A C 1
ATOM 1082 O O . ILE A 1 134 ? 3.001 36.139 -6.097 1.00 28.66 134 ILE A O 1
ATOM 1086 N N . LYS A 1 135 ? 5.043 36.300 -7.012 1.00 26.08 135 LYS A N 1
ATOM 1087 C CA . LYS A 1 135 ? 5.597 34.994 -6.642 1.00 26.08 135 LYS A CA 1
ATOM 1088 C C . LYS A 1 135 ? 7.102 35.207 -6.541 1.00 26.08 135 LYS A C 1
ATOM 1090 O O . LYS A 1 135 ? 7.702 35.553 -7.550 1.00 26.08 135 LYS A O 1
ATOM 1095 N N . SER A 1 136 ? 7.621 35.019 -5.329 1.00 30.20 136 SER A N 1
ATOM 1096 C CA . SER A 1 136 ? 9.014 35.153 -4.867 1.00 30.20 136 SER A CA 1
ATOM 1097 C C . SER A 1 136 ? 9.157 36.313 -3.892 1.00 30.20 136 SER A C 1
ATOM 1099 O O . SER A 1 136 ? 9.158 37.484 -4.257 1.00 30.20 136 SER A O 1
ATOM 1101 N N . PHE A 1 137 ? 9.219 35.951 -2.617 1.00 31.06 137 PHE A N 1
ATOM 1102 C CA . PHE A 1 137 ? 9.566 36.834 -1.521 1.00 31.06 137 PHE A CA 1
ATOM 1103 C C . PHE A 1 137 ? 10.955 36.406 -1.000 1.00 31.06 137 PHE A C 1
ATOM 1105 O O . PHE A 1 137 ? 11.358 35.258 -1.176 1.00 31.06 137 PHE A O 1
ATOM 1112 N N . TYR A 1 138 ? 11.733 37.355 -0.476 1.00 38.91 138 TYR A N 1
ATOM 1113 C CA . TYR A 1 138 ? 13.204 37.320 -0.533 1.00 38.91 138 TYR A CA 1
ATOM 1114 C C . TYR A 1 138 ? 13.927 36.809 0.721 1.00 38.91 138 TYR A C 1
ATOM 1116 O O . TYR A 1 138 ? 13.501 37.075 1.830 1.00 38.91 138 TYR A O 1
ATOM 1124 N N . SER A 1 139 ? 15.140 36.268 0.563 1.00 30.14 139 SER A N 1
ATOM 1125 C CA . SER A 1 139 ? 16.214 36.404 1.563 1.00 30.14 139 SER A CA 1
ATOM 1126 C C . SER A 1 139 ? 17.530 36.706 0.845 1.00 30.14 139 SER A C 1
ATOM 1128 O O . SER A 1 139 ? 17.919 35.940 -0.036 1.00 30.14 139 SER A O 1
ATOM 1130 N N . VAL A 1 140 ? 18.244 37.762 1.238 1.00 32.91 140 VAL A N 1
ATOM 1131 C CA . VAL A 1 140 ? 19.646 37.975 0.847 1.00 32.91 140 VAL A CA 1
ATOM 1132 C C . VAL A 1 140 ? 20.509 37.619 2.052 1.00 32.91 140 VAL A C 1
ATOM 1134 O O . VAL A 1 140 ? 20.486 38.309 3.069 1.00 32.91 140 VAL A O 1
ATOM 1137 N N . LYS A 1 141 ? 21.267 36.521 1.967 1.00 32.19 141 LYS A N 1
ATOM 1138 C CA . LYS A 1 141 ? 22.183 36.106 3.034 1.00 32.19 141 LYS A CA 1
ATOM 1139 C C . LYS A 1 141 ? 23.505 36.861 2.908 1.00 32.19 141 LYS A C 1
ATOM 1141 O O . LYS A 1 141 ? 24.483 36.327 2.390 1.00 32.19 141 LYS A O 1
ATOM 1146 N N . LEU A 1 142 ? 23.551 38.081 3.430 1.00 34.69 142 LEU A N 1
ATOM 1147 C CA . LEU A 1 142 ? 24.821 38.722 3.745 1.00 34.69 142 LEU A CA 1
ATOM 1148 C C . LEU A 1 142 ? 25.358 38.022 4.998 1.00 34.69 142 LEU A C 1
ATOM 1150 O O . LEU A 1 142 ? 24.703 38.055 6.032 1.00 34.69 142 LEU A O 1
ATOM 1154 N N . ARG A 1 143 ? 26.487 37.302 4.881 1.00 34.81 143 ARG A N 1
ATOM 1155 C CA . ARG A 1 143 ? 27.148 36.641 6.025 1.00 34.81 143 ARG A CA 1
ATOM 1156 C C . ARG A 1 143 ? 27.120 37.528 7.272 1.00 34.81 143 ARG A C 1
ATOM 1158 O O . ARG A 1 143 ? 27.559 38.674 7.177 1.00 34.81 143 ARG A O 1
ATOM 1165 N N . ASP A 1 144 ? 26.607 36.894 8.324 1.00 38.06 144 ASP A N 1
ATOM 1166 C CA . ASP A 1 144 ? 26.476 37.269 9.727 1.00 38.06 144 ASP A CA 1
ATOM 1167 C C . ASP A 1 144 ? 25.938 38.696 9.956 1.00 38.06 144 ASP A C 1
ATOM 1169 O O . ASP A 1 144 ? 26.640 39.685 9.785 1.00 38.06 144 ASP A O 1
ATOM 1173 N N . ASP A 1 145 ? 24.655 38.746 10.348 1.00 38.25 145 ASP A N 1
ATOM 1174 C CA . ASP A 1 145 ? 23.940 39.877 10.969 1.00 38.25 145 ASP A CA 1
ATOM 1175 C C . ASP A 1 145 ? 23.204 40.893 10.057 1.00 38.25 145 ASP A C 1
ATOM 1177 O O . ASP A 1 145 ? 23.452 42.098 10.083 1.00 38.25 145 ASP A O 1
ATOM 1181 N N . LEU A 1 146 ? 22.167 40.443 9.329 1.00 33.72 146 LEU A N 1
ATOM 1182 C CA . LEU A 1 146 ? 21.061 41.325 8.904 1.00 33.72 146 LEU A CA 1
ATOM 1183 C C . LEU A 1 146 ? 19.684 40.680 9.127 1.00 33.72 146 LEU A C 1
ATOM 1185 O O . LEU A 1 146 ? 19.432 39.560 8.685 1.00 33.72 146 LEU A O 1
ATOM 1189 N N . PHE A 1 147 ? 18.775 41.442 9.743 1.00 36.50 147 PHE A N 1
ATOM 1190 C CA . PHE A 1 147 ? 17.330 41.215 9.721 1.00 36.50 147 PHE A CA 1
ATOM 1191 C C . PHE A 1 147 ? 16.664 42.262 8.846 1.00 36.50 147 PHE A C 1
ATOM 1193 O O . PHE A 1 147 ? 16.680 43.443 9.174 1.00 36.50 147 PHE A O 1
ATOM 1200 N N . MET A 1 148 ? 16.010 41.805 7.787 1.00 34.31 148 MET A N 1
ATOM 1201 C CA . MET A 1 148 ? 14.994 42.559 7.069 1.00 34.31 148 MET A CA 1
ATOM 1202 C C . MET A 1 148 ? 13.943 41.577 6.558 1.00 34.31 148 MET A C 1
ATOM 1204 O O . MET A 1 148 ? 14.286 40.546 5.980 1.00 34.31 148 MET A O 1
ATOM 1208 N N . VAL A 1 149 ? 12.666 41.883 6.793 1.00 36.34 149 VAL A N 1
ATOM 1209 C CA . VAL A 1 149 ? 11.533 41.017 6.439 1.00 36.34 149 VAL A CA 1
ATOM 1210 C C . VAL A 1 149 ? 11.250 41.130 4.937 1.00 36.34 149 VAL A C 1
ATOM 1212 O O . VAL A 1 149 ? 10.354 41.840 4.493 1.00 36.34 149 VAL A O 1
ATOM 1215 N N . GLY A 1 150 ? 12.049 40.415 4.154 1.00 33.69 150 GLY A N 1
ATOM 1216 C CA . GLY A 1 150 ? 11.609 39.724 2.949 1.00 33.69 150 GLY A CA 1
ATOM 1217 C C . GLY A 1 150 ? 11.497 38.243 3.299 1.00 33.69 150 GLY A C 1
ATOM 1218 O O . GLY A 1 150 ? 12.168 37.768 4.213 1.00 33.69 150 GLY A O 1
ATOM 1219 N N . VAL A 1 151 ? 10.608 37.515 2.639 1.00 40.69 151 VAL A N 1
ATOM 1220 C CA . VAL A 1 151 ? 10.180 36.200 3.105 1.00 40.69 151 VAL A CA 1
ATOM 1221 C C . VAL A 1 151 ? 10.934 35.060 2.398 1.00 40.69 151 VAL A C 1
ATOM 1223 O O . VAL A 1 151 ? 10.496 34.606 1.350 1.00 40.69 151 VAL A O 1
ATOM 1226 N N . GLY A 1 152 ? 12.043 34.588 2.982 1.00 35.72 152 GLY A N 1
ATOM 1227 C CA . GLY A 1 152 ? 12.786 33.388 2.562 1.00 35.72 152 GLY A CA 1
ATOM 1228 C C . GLY A 1 152 ? 13.666 32.806 3.682 1.00 35.72 152 GLY A C 1
ATOM 1229 O O . GLY A 1 152 ? 14.023 33.528 4.609 1.00 35.72 152 GLY A O 1
ATOM 1230 N N . LYS A 1 153 ? 14.022 31.510 3.581 1.00 38.41 153 LYS A N 1
ATOM 1231 C CA . LYS A 1 153 ? 14.630 30.659 4.634 1.00 38.41 153 LYS A CA 1
ATOM 1232 C C . LYS A 1 153 ? 15.614 31.363 5.568 1.00 38.41 153 LYS A C 1
ATOM 1234 O O . LYS A 1 153 ? 16.806 31.514 5.284 1.00 38.41 153 LYS A O 1
ATOM 1239 N N . ILE A 1 154 ? 15.116 31.668 6.755 1.00 46.56 154 ILE A N 1
ATOM 1240 C CA . ILE A 1 154 ? 15.840 32.353 7.815 1.00 46.56 154 ILE A CA 1
ATOM 1241 C C . ILE A 1 154 ? 16.516 31.308 8.731 1.00 46.56 154 ILE A C 1
ATOM 1243 O O . ILE A 1 154 ? 15.893 30.337 9.151 1.00 46.56 154 ILE A O 1
ATOM 1247 N N . ARG A 1 155 ? 17.810 31.466 9.050 1.00 46.72 155 ARG A N 1
ATOM 1248 C CA . ARG A 1 155 ? 18.545 30.563 9.966 1.00 46.72 155 ARG A CA 1
ATOM 1249 C C . ARG A 1 155 ? 19.239 31.354 11.075 1.00 46.72 155 ARG A C 1
ATOM 1251 O O . ARG A 1 155 ? 20.090 32.182 10.778 1.00 46.72 155 ARG A O 1
ATOM 1258 N N . GLY A 1 156 ? 18.900 31.053 12.331 1.00 55.84 156 GLY A N 1
ATOM 1259 C CA . GLY A 1 156 ? 19.502 31.623 13.546 1.00 55.84 156 GLY A CA 1
ATOM 1260 C C . GLY A 1 156 ? 18.520 31.643 14.727 1.00 55.84 156 GLY A C 1
ATOM 1261 O O . GLY A 1 156 ? 17.314 31.783 14.518 1.00 55.84 156 GLY A O 1
ATOM 1262 N N . THR A 1 157 ? 19.011 31.511 15.965 1.00 56.66 157 THR A N 1
ATOM 1263 C CA . THR A 1 157 ? 18.186 31.460 17.196 1.00 56.66 157 THR A CA 1
ATOM 1264 C C . THR A 1 157 ? 17.364 32.734 17.406 1.00 56.66 157 THR A C 1
ATOM 1266 O O . THR A 1 157 ? 16.157 32.660 17.613 1.00 56.66 157 THR A O 1
ATOM 1269 N N . MET A 1 158 ? 17.972 33.910 17.218 1.00 59.06 158 MET A N 1
ATOM 1270 C CA . MET A 1 158 ? 17.280 35.206 17.307 1.00 59.06 158 MET A CA 1
ATOM 1271 C C . MET A 1 158 ? 16.146 35.347 16.276 1.00 59.06 158 MET A C 1
ATOM 1273 O O . MET A 1 158 ? 15.143 36.026 16.504 1.00 59.06 158 MET A O 1
ATOM 1277 N N . ALA A 1 159 ? 16.297 34.702 15.122 1.00 62.34 159 ALA A N 1
ATOM 1278 C CA . ALA A 1 159 ? 15.372 34.832 14.003 1.00 62.34 159 ALA A CA 1
ATOM 1279 C C . ALA A 1 159 ? 14.142 33.958 14.155 1.00 62.34 159 ALA A C 1
ATOM 1281 O O . ALA A 1 159 ? 13.020 34.417 13.946 1.00 62.34 159 ALA A O 1
ATOM 1282 N N . LYS A 1 160 ? 14.366 32.752 14.660 1.00 66.19 160 LYS A N 1
ATOM 1283 C CA . LYS A 1 160 ? 13.323 31.869 15.152 1.00 66.19 160 LYS A CA 1
ATOM 1284 C C . LYS A 1 160 ? 12.525 32.512 16.287 1.00 66.19 160 LYS A C 1
ATOM 1286 O O . LYS A 1 160 ? 11.301 32.535 16.216 1.00 66.19 160 LYS A O 1
ATOM 1291 N N . ASP A 1 161 ? 13.187 33.116 17.273 1.00 68.94 161 ASP A N 1
ATOM 1292 C CA . ASP A 1 161 ? 12.500 33.797 18.380 1.00 68.94 161 ASP A CA 1
ATOM 1293 C C . ASP A 1 161 ? 11.617 34.950 17.894 1.00 68.94 161 ASP A C 1
ATOM 1295 O O . ASP A 1 161 ? 10.477 35.111 18.340 1.00 68.94 161 ASP A O 1
ATOM 1299 N N . THR A 1 162 ? 12.122 35.738 16.945 1.00 71.75 162 THR A N 1
ATOM 1300 C CA . THR A 1 162 ? 11.386 36.860 16.351 1.00 71.75 162 THR A CA 1
ATOM 1301 C C . THR A 1 162 ? 10.182 36.361 15.548 1.00 71.75 162 THR A C 1
ATOM 1303 O O . THR A 1 162 ? 9.074 36.880 15.706 1.00 71.75 162 THR A O 1
ATOM 1306 N N . ALA A 1 163 ? 10.359 35.301 14.755 1.00 76.69 163 ALA A N 1
ATOM 1307 C CA . ALA A 1 163 ? 9.295 34.677 13.978 1.00 76.69 163 ALA A CA 1
ATOM 1308 C C . ALA A 1 163 ? 8.200 34.066 14.867 1.00 76.69 163 ALA A C 1
ATOM 1310 O O . ALA A 1 163 ? 7.014 34.312 14.641 1.00 76.69 163 ALA A O 1
ATOM 1311 N N . ILE A 1 164 ? 8.574 33.350 15.932 1.00 77.88 164 ILE A N 1
ATOM 1312 C CA . ILE A 1 164 ? 7.630 32.771 16.899 1.00 77.88 164 ILE A CA 1
ATOM 1313 C C . ILE A 1 164 ? 6.820 33.873 17.589 1.00 77.88 164 ILE A C 1
ATOM 1315 O O . ILE A 1 164 ? 5.598 33.752 17.713 1.00 77.88 164 ILE A O 1
ATOM 1319 N N . ARG A 1 165 ? 7.463 34.971 18.012 1.00 79.56 165 ARG A N 1
ATOM 1320 C CA . ARG A 1 165 ? 6.758 36.121 18.605 1.00 79.56 165 ARG A CA 1
ATOM 1321 C C . ARG A 1 165 ? 5.769 36.735 17.616 1.00 79.56 165 ARG A C 1
ATOM 1323 O O . ARG A 1 165 ? 4.630 36.998 17.996 1.00 79.56 165 ARG A O 1
ATOM 1330 N N . TRP A 1 166 ? 6.165 36.895 16.354 1.00 82.31 166 TRP A N 1
ATOM 1331 C CA . TRP A 1 166 ? 5.293 37.418 15.301 1.00 82.31 166 TRP A CA 1
ATOM 1332 C C . TRP A 1 166 ? 4.075 36.520 15.038 1.00 82.31 166 TRP A C 1
ATOM 1334 O O . TRP A 1 166 ? 2.941 37.011 15.036 1.00 82.31 166 TRP A O 1
ATOM 1344 N N . ILE A 1 167 ? 4.288 35.206 14.882 1.00 84.25 167 ILE A N 1
ATOM 1345 C CA . ILE A 1 167 ? 3.219 34.209 14.703 1.00 84.25 167 ILE A CA 1
ATOM 1346 C C . ILE A 1 167 ? 2.257 34.258 15.889 1.00 84.25 167 ILE A C 1
ATOM 1348 O O . ILE A 1 167 ? 1.043 34.335 15.703 1.00 84.25 167 ILE A O 1
ATOM 1352 N N . ARG A 1 168 ? 2.791 34.246 17.116 1.00 84.81 168 ARG A N 1
ATOM 1353 C CA . ARG A 1 168 ? 1.986 34.252 18.340 1.00 84.81 168 ARG A CA 1
ATOM 1354 C C . ARG A 1 168 ? 1.123 35.506 18.437 1.00 84.81 168 ARG A C 1
ATOM 1356 O O . ARG A 1 168 ? -0.063 35.393 18.731 1.00 84.81 168 ARG A O 1
ATOM 1363 N N . THR A 1 169 ? 1.686 36.679 18.159 1.00 85.00 169 THR A N 1
ATOM 1364 C CA . THR A 1 169 ? 0.951 37.951 18.168 1.00 85.00 169 THR A CA 1
ATOM 1365 C C . THR A 1 169 ? -0.176 37.959 17.136 1.00 85.00 169 THR A C 1
ATOM 1367 O O . THR A 1 169 ? -1.311 38.269 17.495 1.00 85.00 169 THR A O 1
ATOM 1370 N N . ASN A 1 170 ? 0.094 37.532 15.897 1.00 86.50 170 ASN A N 1
ATOM 1371 C CA . ASN A 1 170 ? -0.922 37.437 14.842 1.00 86.50 170 ASN A CA 1
ATOM 1372 C C . ASN A 1 170 ? -2.031 36.437 15.198 1.00 86.50 170 ASN A C 1
ATOM 1374 O O . ASN A 1 170 ? -3.214 36.740 15.059 1.00 86.50 170 ASN A O 1
ATOM 1378 N N . TYR A 1 171 ? -1.663 35.253 15.692 1.00 85.31 171 TYR A N 1
ATOM 1379 C CA . TYR A 1 171 ? -2.616 34.201 16.041 1.00 85.31 171 TYR A CA 1
ATOM 1380 C C . TYR A 1 171 ? -3.530 34.601 17.203 1.00 85.31 171 TYR A C 1
ATOM 1382 O O . TYR A 1 171 ? -4.742 34.395 17.133 1.00 85.31 171 TYR A O 1
ATOM 1390 N N . VAL A 1 172 ? -2.975 35.200 18.261 1.00 85.44 172 VAL A N 1
ATOM 1391 C CA . VAL A 1 172 ? -3.764 35.676 19.408 1.00 85.44 172 VAL A CA 1
ATOM 1392 C C . VAL A 1 172 ? -4.722 36.788 18.977 1.00 85.44 172 VAL A C 1
ATOM 1394 O O . VAL A 1 172 ? -5.897 36.761 19.348 1.00 85.44 172 VAL A O 1
ATOM 1397 N N . ALA A 1 173 ? -4.260 37.724 18.147 1.00 83.12 173 ALA A N 1
ATOM 1398 C CA . ALA A 1 173 ? -5.101 38.789 17.615 1.00 83.12 173 ALA A CA 1
ATOM 1399 C C . ALA A 1 173 ? -6.238 38.245 16.730 1.00 83.12 173 ALA A C 1
ATOM 1401 O O . ALA A 1 173 ? -7.398 38.635 16.893 1.00 83.12 173 ALA A O 1
ATOM 1402 N N . TYR A 1 174 ? -5.930 37.281 15.858 1.00 83.88 174 TYR A N 1
ATOM 1403 C CA . TYR A 1 174 ? -6.916 36.598 15.022 1.00 83.88 174 TYR A CA 1
ATOM 1404 C C . TYR A 1 174 ? -7.945 35.835 15.863 1.00 83.88 174 TYR A C 1
ATOM 1406 O O . TYR A 1 174 ? -9.143 35.961 15.632 1.00 83.88 174 TYR A O 1
ATOM 1414 N N . LYS A 1 175 ? -7.516 35.100 16.896 1.00 85.56 175 LYS A N 1
ATOM 1415 C CA . LYS A 1 175 ? -8.434 34.409 17.817 1.00 85.56 175 LYS A CA 1
ATOM 1416 C C . LYS A 1 175 ? -9.396 35.363 18.522 1.00 85.56 175 LYS A C 1
ATOM 1418 O O . LYS A 1 175 ? -10.536 34.986 18.767 1.00 85.56 175 LYS A O 1
ATOM 1423 N N . LYS A 1 176 ? -8.943 36.576 18.845 1.00 82.06 176 LYS A N 1
ATOM 1424 C CA . LYS A 1 176 ? -9.751 37.600 19.519 1.00 82.06 176 LYS A CA 1
ATOM 1425 C C . LYS A 1 176 ? -10.742 38.291 18.580 1.00 82.06 176 LYS A C 1
ATOM 1427 O O . LYS A 1 176 ? -11.826 38.655 19.018 1.00 82.06 176 LYS A O 1
ATOM 1432 N N . THR A 1 177 ? -10.364 38.514 17.323 1.00 80.44 177 THR A N 1
ATOM 1433 C CA . THR A 1 177 ? -11.079 39.450 16.432 1.00 80.44 177 THR A CA 1
ATOM 1434 C C . THR A 1 177 ? -11.593 38.839 15.133 1.00 80.44 177 THR A C 1
ATOM 1436 O O . THR A 1 177 ? -12.313 39.500 14.393 1.00 80.44 177 THR A O 1
ATOM 1439 N N . GLY A 1 178 ? -11.223 37.595 14.827 1.00 81.81 178 GLY A N 1
ATOM 1440 C CA . GLY A 1 178 ? -11.559 36.917 13.576 1.00 81.81 178 GLY A CA 1
ATOM 1441 C C . GLY A 1 178 ? -10.856 37.481 12.337 1.00 81.81 178 GLY A C 1
ATOM 1442 O O . GLY A 1 178 ? -11.171 37.061 11.228 1.00 81.81 178 GLY A O 1
ATOM 1443 N N . THR A 1 179 ? -9.922 38.428 12.489 1.00 79.06 179 THR A N 1
ATOM 1444 C CA . THR A 1 179 ? -9.277 39.126 11.366 1.00 79.06 179 THR A CA 1
ATOM 1445 C C . THR A 1 179 ? -7.771 39.302 11.578 1.00 79.06 179 THR A C 1
ATOM 1447 O O . THR A 1 179 ? -7.276 39.372 12.702 1.00 79.06 179 THR A O 1
ATOM 1450 N N . VAL A 1 180 ? -7.025 39.355 10.471 1.00 80.88 180 VAL A N 1
ATOM 1451 C CA . VAL A 1 180 ? -5.589 39.687 10.441 1.00 80.88 180 VAL A CA 1
ATOM 1452 C C . VAL A 1 180 ? -5.446 41.150 10.030 1.00 80.88 180 VAL A C 1
ATOM 1454 O O . VAL A 1 180 ? -6.147 41.606 9.126 1.00 80.88 180 VAL A O 1
ATOM 1457 N N . HIS A 1 181 ? -4.555 41.880 10.694 1.00 80.38 181 HIS A N 1
ATOM 1458 C CA . HIS A 1 181 ? -4.380 43.324 10.541 1.00 80.38 181 HIS A CA 1
ATOM 1459 C C . HIS A 1 181 ? -3.043 43.671 9.876 1.00 80.38 181 HIS A C 1
ATOM 1461 O O . HIS A 1 181 ? -2.114 42.861 9.856 1.00 80.38 181 HIS A O 1
ATOM 1467 N N . GLU A 1 182 ? -2.938 44.882 9.328 1.00 77.44 182 GLU A N 1
ATOM 1468 C CA . GLU A 1 182 ? -1.720 45.368 8.658 1.00 77.44 182 GLU A CA 1
ATOM 1469 C C . GLU A 1 182 ? -0.511 45.532 9.600 1.00 77.44 182 GLU A C 1
ATOM 1471 O O . GLU A 1 182 ? 0.627 45.382 9.163 1.00 77.44 182 GLU A O 1
ATOM 1476 N N . LYS A 1 183 ? -0.738 45.829 10.888 1.00 82.75 183 LYS A N 1
ATOM 1477 C CA . LYS A 1 183 ? 0.319 46.139 11.865 1.00 82.75 183 LYS A CA 1
ATOM 1478 C C . LYS A 1 183 ? -0.052 45.698 13.279 1.00 82.75 183 LYS A C 1
ATOM 1480 O O . LYS A 1 183 ? -1.214 45.759 13.682 1.00 82.75 183 LYS A O 1
ATOM 1485 N N . TYR A 1 184 ? 0.954 45.296 14.052 1.00 83.19 184 TYR A N 1
ATOM 1486 C CA . TYR A 1 184 ? 0.796 44.729 15.394 1.00 83.19 184 TYR A CA 1
ATOM 1487 C C . TYR A 1 184 ? 1.688 45.420 16.415 1.00 83.19 184 TYR A C 1
ATOM 1489 O O . TYR A 1 184 ? 2.754 45.939 16.083 1.00 83.19 184 TYR A O 1
ATOM 1497 N N . ASN A 1 185 ? 1.256 45.401 17.672 1.00 79.94 185 ASN A N 1
ATOM 1498 C CA . ASN A 1 185 ? 2.058 45.877 18.781 1.00 79.94 185 ASN A CA 1
ATOM 1499 C C . ASN A 1 185 ? 3.110 44.815 19.146 1.00 79.94 185 ASN A C 1
ATOM 1501 O O . ASN A 1 185 ? 2.777 43.682 19.491 1.00 79.94 185 ASN A O 1
ATOM 1505 N N . VAL A 1 186 ? 4.389 45.179 19.067 1.00 75.56 186 VAL A N 1
ATOM 1506 C CA . VAL A 1 186 ? 5.505 44.260 19.353 1.00 75.56 186 VAL A CA 1
ATOM 1507 C C . VAL A 1 186 ? 5.807 44.109 20.849 1.00 75.56 186 VAL A C 1
ATOM 1509 O O . VAL A 1 186 ? 6.497 43.170 21.237 1.00 75.56 186 VAL A O 1
ATOM 1512 N N . GLU A 1 187 ? 5.271 44.992 21.695 1.00 75.06 187 GLU A N 1
ATOM 1513 C CA . GLU A 1 187 ? 5.386 44.923 23.158 1.00 75.06 187 GLU A CA 1
ATOM 1514 C C . GLU A 1 187 ? 4.225 44.140 23.791 1.00 75.06 187 GLU A C 1
ATOM 1516 O O . GLU A 1 187 ? 4.392 43.507 24.835 1.00 75.06 187 GLU A O 1
ATOM 1521 N N . LYS A 1 188 ? 3.043 44.161 23.159 1.00 79.56 188 LYS A N 1
ATOM 1522 C CA . LYS A 1 188 ? 1.822 43.504 23.646 1.00 79.56 188 LYS A CA 1
ATOM 1523 C C . LYS A 1 188 ? 1.294 42.484 22.644 1.00 79.56 188 LYS A C 1
ATOM 1525 O O . LYS A 1 188 ? 0.688 42.823 21.631 1.00 79.56 188 LYS A O 1
ATOM 1530 N N . ILE A 1 189 ? 1.483 41.209 22.976 1.00 82.31 189 ILE A N 1
ATOM 1531 C CA . ILE A 1 189 ? 1.010 40.076 22.172 1.00 82.31 189 ILE A CA 1
ATOM 1532 C C . ILE A 1 189 ? -0.510 40.159 21.987 1.00 82.31 189 ILE A C 1
ATOM 1534 O O . ILE A 1 189 ? -1.258 40.190 22.961 1.00 82.31 189 ILE A O 1
ATOM 1538 N N . GLY A 1 190 ? -0.956 40.116 20.733 1.00 78.81 190 GLY A N 1
ATOM 1539 C CA . GLY A 1 190 ? -2.372 40.123 20.366 1.00 78.81 190 GLY A CA 1
ATOM 1540 C C . GLY A 1 190 ? -2.989 41.509 20.167 1.00 78.81 190 GLY A C 1
ATOM 1541 O O . GLY A 1 190 ? -4.136 41.577 19.726 1.00 78.81 190 GLY A O 1
ATOM 1542 N N . ASP A 1 191 ? -2.256 42.589 20.455 1.00 83.31 191 ASP A N 1
ATOM 1543 C CA . ASP A 1 191 ? -2.724 43.958 20.238 1.00 83.31 191 ASP A CA 1
ATOM 1544 C C . ASP A 1 191 ? -2.312 44.483 18.853 1.00 83.31 191 ASP A C 1
ATOM 1546 O O . ASP A 1 191 ? -1.268 44.124 18.295 1.00 83.31 191 ASP A O 1
ATOM 1550 N N . PHE A 1 192 ? -3.132 45.374 18.298 1.00 81.31 192 PHE A N 1
ATOM 1551 C CA . PHE A 1 192 ? -2.850 46.039 17.027 1.00 81.31 192 PHE A CA 1
ATOM 1552 C C . PHE A 1 192 ? -1.861 47.187 17.212 1.00 81.31 192 PHE A C 1
ATOM 1554 O O . PHE A 1 192 ? -1.831 47.851 18.250 1.00 81.31 192 PHE A O 1
ATOM 1561 N N . GLY A 1 193 ? -1.039 47.415 16.191 1.00 75.56 193 GLY A N 1
ATOM 1562 C CA . GLY A 1 193 ? -0.183 48.594 16.136 1.00 75.56 193 GLY A CA 1
ATOM 1563 C C . GLY A 1 193 ? -1.025 49.834 15.832 1.00 75.56 193 GLY A C 1
ATOM 1564 O O . GLY A 1 193 ? -1.933 49.776 15.006 1.00 75.56 193 GLY A O 1
ATOM 1565 N N . GLY A 1 194 ? -0.733 50.953 16.492 1.00 72.31 194 GLY A N 1
ATOM 1566 C CA . GLY A 1 194 ? -1.355 52.252 16.216 1.00 72.31 194 GLY A CA 1
ATOM 1567 C C . GLY A 1 194 ? -0.431 53.190 15.433 1.00 72.31 194 GLY A C 1
ATOM 1568 O O . GLY A 1 194 ? 0.744 52.886 15.232 1.00 72.31 194 GLY A O 1
ATOM 1569 N N . GLY A 1 195 ? -0.958 54.350 15.033 1.00 64.56 195 GLY A N 1
ATOM 1570 C CA . GLY A 1 195 ? -0.209 55.400 14.332 1.00 64.56 195 GLY A CA 1
ATOM 1571 C C . GLY A 1 195 ? -0.268 55.303 12.801 1.00 64.56 195 GLY A C 1
ATOM 1572 O O . GLY A 1 195 ? -0.460 54.227 12.228 1.00 64.56 195 GLY A O 1
ATOM 1573 N N . GLY A 1 196 ? -0.110 56.454 12.146 1.00 58.69 196 GLY A N 1
ATOM 1574 C CA . GLY A 1 196 ? -0.292 56.636 10.701 1.00 58.69 196 GLY A CA 1
ATOM 1575 C C . GLY A 1 196 ? -1.464 57.566 10.377 1.00 58.69 196 GLY A C 1
ATOM 1576 O O . GLY A 1 196 ? -2.122 58.078 11.279 1.00 58.69 196 GLY A O 1
ATOM 1577 N N . GLU A 1 197 ? -1.708 57.796 9.088 1.00 58.75 197 GLU A N 1
ATOM 1578 C CA . GLU A 1 197 ? -2.773 58.691 8.600 1.00 58.75 197 GLU A CA 1
ATOM 1579 C C . GLU A 1 197 ? -4.186 58.102 8.758 1.00 58.75 197 GLU A C 1
ATOM 1581 O O . GLU A 1 197 ? -5.171 58.835 8.703 1.00 58.75 197 GLU A O 1
ATOM 1586 N N . TYR A 1 198 ? -4.295 56.785 8.961 1.00 59.25 198 TYR A N 1
ATOM 1587 C CA . TYR A 1 198 ? -5.558 56.060 9.058 1.00 59.25 198 TYR A CA 1
ATOM 1588 C C . TYR A 1 198 ? -5.510 54.930 10.092 1.00 59.25 198 TYR A C 1
ATOM 1590 O O . TYR A 1 198 ? -4.445 54.429 10.476 1.00 59.25 198 TYR A O 1
ATOM 1598 N N . GLU A 1 199 ? -6.706 54.528 10.524 1.00 71.38 199 GLU A N 1
ATOM 1599 C CA . GLU A 1 199 ? -6.914 53.407 11.440 1.00 71.38 199 GLU A CA 1
ATOM 1600 C C . GLU A 1 199 ? -6.394 52.087 10.848 1.00 71.38 199 GLU A C 1
ATOM 1602 O O . GLU A 1 199 ? -6.481 51.895 9.633 1.00 71.38 199 GLU A O 1
ATOM 1607 N N . PRO A 1 200 ? -5.878 51.153 11.665 1.00 75.06 200 PRO A N 1
ATOM 1608 C CA . PRO A 1 200 ? -5.329 49.891 11.176 1.00 75.06 200 PRO A CA 1
ATOM 1609 C C . PRO A 1 200 ? -6.321 49.105 10.310 1.00 75.06 200 PRO A C 1
ATOM 1611 O O . PRO A 1 200 ? -7.441 48.814 10.730 1.00 75.06 200 PRO A O 1
ATOM 1614 N N . GLN A 1 201 ? -5.897 48.730 9.104 1.00 77.81 201 GLN A N 1
ATOM 1615 C CA . GLN A 1 201 ? -6.740 47.999 8.158 1.00 77.81 201 GLN A CA 1
ATOM 1616 C C . GLN A 1 201 ? -6.705 46.482 8.401 1.00 77.81 201 GLN A C 1
ATOM 1618 O O . GLN A 1 201 ? -5.683 45.914 8.805 1.00 77.81 201 GLN A O 1
ATOM 1623 N N . THR A 1 202 ? -7.830 45.815 8.124 1.00 80.81 202 THR A N 1
ATOM 1624 C CA . THR A 1 202 ? -7.961 44.347 8.165 1.00 80.81 202 THR A CA 1
ATOM 1625 C C . THR A 1 202 ? -7.754 43.735 6.778 1.00 80.81 202 THR A C 1
ATOM 1627 O O . THR A 1 202 ? -7.939 44.392 5.757 1.00 80.81 202 THR A O 1
ATOM 1630 N N . GLY A 1 203 ? -7.360 42.460 6.722 1.00 63.41 203 GLY A N 1
ATOM 1631 C CA . GLY A 1 203 ? -7.227 41.713 5.464 1.00 63.41 203 GLY A CA 1
ATOM 1632 C C . GLY A 1 203 ? -5.957 42.020 4.662 1.00 63.41 203 GLY A C 1
ATOM 1633 O O . GLY A 1 203 ? -5.911 41.760 3.461 1.00 63.41 203 GLY A O 1
ATOM 1634 N N . PHE A 1 204 ? -4.916 42.557 5.304 1.00 67.50 204 PHE A N 1
ATOM 1635 C CA . PHE A 1 204 ? -3.682 42.947 4.624 1.00 67.50 204 PHE A CA 1
ATOM 1636 C C . PHE A 1 204 ? -2.836 41.724 4.222 1.00 67.50 204 PHE A C 1
ATOM 1638 O O . PHE A 1 204 ? -2.356 40.964 5.067 1.00 67.50 204 PHE A O 1
ATOM 1645 N N . GLY A 1 205 ? -2.639 41.532 2.913 1.00 56.88 205 GLY A N 1
ATOM 1646 C CA . GLY A 1 205 ? -2.018 40.326 2.348 1.00 56.88 205 GLY A CA 1
ATOM 1647 C C . GLY A 1 205 ? -0.579 40.057 2.804 1.00 56.88 205 GLY A C 1
ATOM 1648 O O . GLY A 1 205 ? -0.176 38.897 2.878 1.00 56.88 205 GLY A O 1
ATOM 1649 N N . TRP A 1 206 ? 0.177 41.095 3.174 1.00 62.75 206 TRP A N 1
ATOM 1650 C CA . TRP A 1 206 ? 1.550 40.945 3.668 1.00 62.75 206 TRP A CA 1
ATOM 1651 C C . TRP A 1 206 ? 1.608 40.215 5.010 1.00 62.75 206 TRP A C 1
ATOM 1653 O O . TRP A 1 206 ? 2.386 39.275 5.152 1.00 62.75 206 TRP A O 1
ATOM 1663 N N . SER A 1 207 ? 0.747 40.574 5.966 1.00 73.25 207 SER A N 1
ATOM 1664 C CA . SER A 1 207 ? 0.692 39.911 7.275 1.00 73.25 207 SER A CA 1
ATOM 1665 C C . SER A 1 207 ? 0.373 38.422 7.128 1.00 73.25 207 SER A C 1
ATOM 1667 O O . SER A 1 207 ? 1.019 37.585 7.756 1.00 73.25 207 SER A O 1
ATOM 1669 N N . ASN A 1 208 ? -0.558 38.084 6.229 1.00 69.31 208 ASN A N 1
ATOM 1670 C CA . ASN A 1 208 ? -0.898 36.696 5.909 1.00 69.31 208 ASN A CA 1
ATOM 1671 C C . ASN A 1 208 ? 0.297 35.938 5.311 1.00 69.31 208 ASN A C 1
ATOM 1673 O O . ASN A 1 208 ? 0.614 34.840 5.766 1.00 69.31 208 ASN A O 1
ATOM 1677 N N . GLY A 1 209 ? 0.979 36.523 4.321 1.00 67.94 209 GLY A N 1
ATOM 1678 C CA . GLY A 1 209 ? 2.135 35.897 3.672 1.00 67.94 209 GLY A CA 1
ATOM 1679 C C . GLY A 1 209 ? 3.310 35.663 4.627 1.00 67.94 209 GLY A C 1
ATOM 1680 O O . GLY A 1 209 ? 3.902 34.583 4.627 1.00 67.94 209 GLY A O 1
ATOM 1681 N N . VAL A 1 210 ? 3.605 36.640 5.491 1.00 71.81 210 VAL A N 1
ATOM 1682 C CA . VAL A 1 210 ? 4.682 36.539 6.489 1.00 71.81 210 VAL A CA 1
ATOM 1683 C C . VAL A 1 210 ? 4.368 35.466 7.532 1.00 71.81 210 VAL A C 1
ATOM 1685 O O . VAL A 1 210 ? 5.235 34.654 7.838 1.00 71.81 210 VAL A O 1
ATOM 1688 N N . VAL A 1 211 ? 3.136 35.409 8.055 1.00 73.12 211 VAL A N 1
ATOM 1689 C CA . VAL A 1 211 ? 2.742 34.381 9.039 1.00 73.12 211 VAL A CA 1
ATOM 1690 C C . VAL A 1 211 ? 2.843 32.980 8.447 1.00 73.12 211 VAL A C 1
ATOM 1692 O O . VAL A 1 211 ? 3.411 32.098 9.086 1.00 73.12 211 VAL A O 1
ATOM 1695 N N . LEU A 1 212 ? 2.324 32.773 7.233 1.00 70.12 212 LEU A N 1
ATOM 1696 C CA . LEU A 1 212 ? 2.373 31.468 6.573 1.00 70.12 212 LEU A CA 1
ATOM 1697 C C . LEU A 1 212 ? 3.806 31.008 6.333 1.00 70.12 212 LEU A C 1
ATOM 1699 O O . LEU A 1 212 ? 4.121 29.848 6.582 1.00 70.12 212 LEU A O 1
ATOM 1703 N N . THR A 1 213 ? 4.683 31.918 5.927 1.00 66.44 213 THR A N 1
ATOM 1704 C CA . THR A 1 213 ? 6.063 31.524 5.658 1.00 66.44 213 THR A CA 1
ATOM 1705 C C . THR A 1 213 ? 6.881 31.360 6.929 1.00 66.44 213 THR A C 1
ATOM 1707 O O . THR A 1 213 ? 7.704 30.464 7.000 1.00 66.44 213 THR A O 1
ATOM 1710 N N . PHE A 1 214 ? 6.639 32.144 7.982 1.00 76.00 214 PHE A N 1
ATOM 1711 C CA . PHE A 1 214 ? 7.280 31.877 9.272 1.00 76.00 214 PHE A CA 1
ATOM 1712 C C . PHE A 1 214 ? 6.827 30.539 9.863 1.00 76.00 214 PHE A C 1
ATOM 1714 O O . PHE A 1 214 ? 7.627 29.852 10.493 1.00 76.00 214 PHE A O 1
ATOM 1721 N N . LEU A 1 215 ? 5.567 30.149 9.654 1.00 71.31 215 LEU A N 1
ATOM 1722 C CA . LEU A 1 215 ? 5.099 28.810 10.005 1.00 71.31 215 LEU A CA 1
ATOM 1723 C C . LEU A 1 215 ? 5.818 27.740 9.172 1.00 71.31 215 LEU A C 1
ATOM 1725 O O . LEU A 1 215 ? 6.238 26.731 9.725 1.00 71.31 215 LEU A O 1
ATOM 1729 N N . GLU A 1 216 ? 6.015 27.966 7.876 1.00 70.25 216 GLU A N 1
ATOM 1730 C CA . GLU A 1 216 ? 6.762 27.045 7.012 1.00 70.25 216 GLU A CA 1
ATOM 1731 C C . GLU A 1 216 ? 8.246 26.928 7.408 1.00 70.25 216 GLU A C 1
ATOM 1733 O O . GLU A 1 216 ? 8.782 25.823 7.475 1.00 70.25 216 GLU A O 1
ATOM 1738 N N . ASP A 1 217 ? 8.896 28.050 7.719 1.00 63.97 217 ASP A N 1
ATOM 1739 C CA . ASP A 1 217 ? 10.337 28.118 7.968 1.00 63.97 217 ASP A CA 1
ATOM 1740 C C . ASP A 1 217 ? 10.735 27.767 9.415 1.00 63.97 217 ASP A C 1
ATOM 1742 O O . ASP A 1 217 ? 11.874 27.353 9.638 1.00 63.97 217 ASP A O 1
ATOM 1746 N N . PHE A 1 218 ? 9.839 27.924 10.404 1.00 67.88 218 PHE A N 1
ATOM 1747 C CA . PHE A 1 218 ? 10.192 27.815 11.831 1.00 67.88 218 PHE A CA 1
ATOM 1748 C C . PHE A 1 218 ? 9.267 26.969 12.714 1.00 67.88 218 PHE A C 1
ATOM 1750 O O . PHE A 1 218 ? 9.586 26.781 13.893 1.00 67.88 218 PHE A O 1
ATOM 1757 N N . ALA A 1 219 ? 8.138 26.452 12.219 1.00 55.31 219 ALA A N 1
ATOM 1758 C CA . ALA A 1 219 ? 7.197 25.713 13.073 1.00 55.31 219 ALA A CA 1
ATOM 1759 C C . ALA A 1 219 ? 7.692 24.329 13.538 1.00 55.31 219 ALA A C 1
ATOM 1761 O O . ALA A 1 219 ? 6.983 23.664 14.290 1.00 55.31 219 ALA A O 1
ATOM 1762 N N . THR A 1 220 ? 8.886 23.880 13.144 1.00 45.59 220 THR A N 1
ATOM 1763 C CA . THR A 1 220 ? 9.382 22.532 13.468 1.00 45.59 220 THR A CA 1
ATOM 1764 C C . THR A 1 220 ? 10.178 22.425 14.768 1.00 45.59 220 THR A C 1
ATOM 1766 O O . THR A 1 220 ? 10.581 21.324 15.126 1.00 45.59 220 THR A O 1
ATOM 1769 N N . ASP A 1 221 ? 10.405 23.519 15.506 1.00 40.25 221 ASP A N 1
ATOM 1770 C CA . ASP A 1 221 ? 11.619 23.548 16.330 1.00 40.25 221 ASP A CA 1
ATOM 1771 C C . ASP A 1 221 ? 11.448 24.126 17.760 1.00 40.25 221 ASP A C 1
ATOM 1773 O O . ASP A 1 221 ? 12.428 24.383 18.457 1.00 40.25 221 ASP A O 1
ATOM 1777 N N . SER A 1 222 ? 10.224 24.315 18.270 1.00 34.16 222 SER A N 1
ATOM 1778 C CA . SER A 1 222 ? 10.004 24.735 19.668 1.00 34.16 222 SER A CA 1
ATOM 1779 C C . SER A 1 222 ? 9.943 23.548 20.642 1.00 34.16 222 SER A C 1
ATOM 1781 O O . SER A 1 222 ? 8.862 23.165 21.089 1.00 34.16 222 SER A O 1
ATOM 1783 N N . THR A 1 223 ? 11.099 23.004 21.022 1.00 33.44 223 THR A N 1
ATOM 1784 C CA . THR A 1 223 ? 11.248 22.236 22.271 1.00 33.44 223 THR A CA 1
ATOM 1785 C C . THR A 1 223 ? 12.587 22.556 22.932 1.00 33.44 223 THR A C 1
ATOM 1787 O O . THR A 1 223 ? 13.621 22.034 22.531 1.00 33.44 223 THR A O 1
ATOM 1790 N N . GLU A 1 224 ? 12.557 23.371 23.982 1.00 30.94 224 GLU A N 1
ATOM 1791 C CA . GLU A 1 224 ? 13.573 23.403 25.040 1.00 30.94 224 GLU A CA 1
ATOM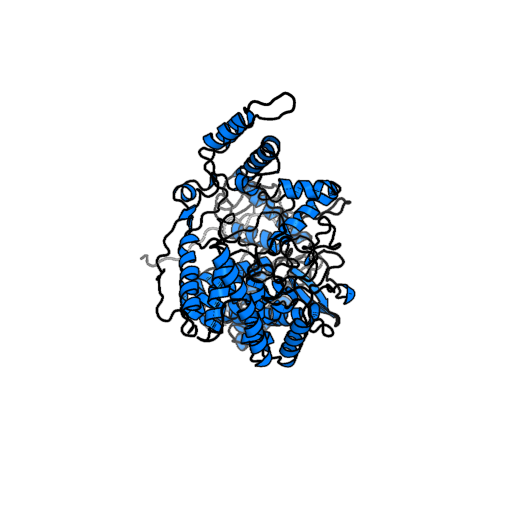 1792 C C . GLU A 1 224 ? 12.830 23.458 26.381 1.00 30.94 224 GLU A C 1
ATOM 1794 O O . GLU A 1 224 ? 11.813 24.137 26.486 1.00 30.94 224 GLU A O 1
ATOM 1799 N N . ALA A 1 225 ? 13.265 22.861 27.482 1.00 29.34 225 ALA A N 1
ATOM 1800 C CA . ALA A 1 225 ? 13.998 21.632 27.746 1.00 29.34 225 ALA A CA 1
ATOM 1801 C C . ALA A 1 225 ? 13.840 21.422 29.262 1.00 29.34 225 ALA A C 1
ATOM 1803 O O . ALA A 1 225 ? 14.210 22.290 30.052 1.00 29.34 225 ALA A O 1
ATOM 1804 N N . SER A 1 226 ? 13.324 20.273 29.678 1.00 25.61 226 SER A N 1
ATOM 1805 C CA . SER A 1 226 ? 13.667 19.674 30.967 1.00 25.61 226 SER A CA 1
ATOM 1806 C C . SER A 1 226 ? 13.619 18.155 30.801 1.00 25.61 226 SER A C 1
ATOM 1808 O O . SER A 1 226 ? 12.570 17.548 30.606 1.00 25.61 226 SER A O 1
ATOM 1810 N N . SER A 1 227 ? 14.800 17.545 30.778 1.00 26.31 227 SER A N 1
ATOM 1811 C CA . SER A 1 227 ? 14.998 16.091 30.747 1.00 26.31 227 SER A CA 1
ATOM 1812 C C . SER A 1 227 ? 14.670 15.479 32.124 1.00 26.31 227 SER A C 1
ATOM 1814 O O . SER A 1 227 ? 14.773 16.210 33.112 1.00 26.31 227 SER A O 1
ATOM 1816 N N . PRO A 1 228 ? 14.398 14.160 32.265 1.00 37.44 228 PRO A N 1
ATOM 1817 C CA . PRO A 1 228 ? 14.481 13.100 31.254 1.00 37.44 228 PRO A CA 1
ATOM 1818 C C . PRO A 1 228 ? 13.229 12.192 31.160 1.00 37.44 228 PRO A C 1
ATOM 1820 O O . PRO A 1 228 ? 12.636 11.802 32.159 1.00 37.44 228 PRO A O 1
ATOM 1823 N N . SER A 1 229 ? 12.882 11.757 29.948 1.00 27.05 229 SER A N 1
ATOM 1824 C CA . SER A 1 229 ? 12.574 10.351 29.615 1.00 27.05 229 SER A CA 1
ATOM 1825 C C . SER A 1 229 ? 12.260 10.247 28.121 1.00 27.05 229 SER A C 1
ATOM 1827 O O . SER A 1 229 ? 11.538 11.065 27.556 1.00 27.05 229 SER A O 1
ATOM 1829 N N . ASN A 1 230 ? 12.871 9.261 27.465 1.00 41.19 230 ASN A N 1
ATOM 1830 C CA . ASN A 1 230 ? 12.660 8.949 26.057 1.00 41.19 230 ASN A CA 1
ATOM 1831 C C . ASN A 1 230 ? 11.187 8.614 25.789 1.00 41.19 230 ASN A C 1
ATOM 1833 O O . ASN A 1 230 ? 10.729 7.532 26.138 1.00 41.19 230 ASN A O 1
ATOM 1837 N N . SER A 1 231 ? 10.472 9.514 25.120 1.00 38.19 231 SER A N 1
ATOM 1838 C CA . SER A 1 231 ? 9.391 9.180 24.188 1.00 38.19 231 SER A CA 1
ATOM 1839 C C . SER A 1 231 ? 9.087 10.421 23.347 1.00 38.19 231 SER A C 1
ATOM 1841 O O . SER A 1 231 ? 8.436 11.349 23.806 1.00 38.19 231 SER A O 1
ATOM 1843 N N . ASP A 1 232 ? 9.614 10.484 22.122 1.00 39.84 232 ASP A N 1
ATOM 1844 C CA . ASP A 1 232 ? 9.190 11.484 21.132 1.00 39.84 232 ASP A CA 1
ATOM 1845 C C . ASP A 1 232 ? 7.795 11.070 20.623 1.00 39.84 232 ASP A C 1
ATOM 1847 O O . ASP A 1 232 ? 7.701 10.070 19.902 1.00 39.84 232 ASP A O 1
ATOM 1851 N N . PRO A 1 233 ? 6.683 11.732 21.005 1.00 42.97 233 PRO A N 1
ATOM 1852 C CA . PRO A 1 233 ? 5.351 11.272 20.631 1.00 42.97 233 PRO A CA 1
ATOM 1853 C C . PRO A 1 233 ? 4.980 11.663 19.198 1.00 42.97 233 PRO A C 1
ATOM 1855 O O . PRO A 1 233 ? 3.985 11.149 18.695 1.00 42.97 233 PRO A O 1
ATOM 1858 N N . GLY A 1 234 ? 5.762 12.511 18.514 1.00 48.09 234 GLY A N 1
ATOM 1859 C CA . GLY A 1 234 ? 5.345 13.149 17.261 1.00 48.09 234 GLY A CA 1
ATOM 1860 C C . GLY A 1 234 ? 3.996 13.897 17.381 1.00 48.09 234 GLY A C 1
ATOM 1861 O O . GLY A 1 234 ? 3.312 13.823 18.405 1.00 48.09 234 GLY A O 1
ATOM 1862 N N . PRO A 1 235 ? 3.567 14.659 16.361 1.00 53.66 235 PRO A N 1
ATOM 1863 C CA . PRO A 1 235 ? 2.209 15.200 16.321 1.00 53.66 235 PRO A CA 1
ATOM 1864 C C . PRO A 1 235 ? 1.172 14.085 16.105 1.00 53.66 235 PRO A C 1
ATOM 1866 O O . PRO A 1 235 ? 0.849 13.722 14.978 1.00 53.66 235 PRO A O 1
ATOM 1869 N N . VAL A 1 236 ? 0.651 13.529 17.197 1.00 57.44 236 VAL A N 1
ATOM 1870 C CA . VAL A 1 236 ? -0.473 12.578 17.189 1.00 57.44 236 VAL A CA 1
ATOM 1871 C C . VAL A 1 236 ? -1.711 13.260 16.610 1.00 57.44 236 VAL A C 1
ATOM 1873 O O . VAL A 1 236 ? -2.041 14.381 17.007 1.00 57.44 236 VAL A O 1
ATOM 1876 N N . LYS A 1 237 ? -2.423 12.597 15.693 1.00 58.91 237 LYS A N 1
ATOM 1877 C CA . LYS A 1 237 ? -3.740 13.075 15.250 1.00 58.91 237 LYS A CA 1
ATOM 1878 C C . LYS A 1 237 ? -4.791 12.773 16.331 1.00 58.91 237 LYS A C 1
ATOM 1880 O O . LYS A 1 237 ? -4.937 11.610 16.685 1.00 58.91 237 LYS A O 1
ATOM 1885 N N . PRO A 1 238 ? -5.538 13.765 16.848 1.00 54.47 238 PRO A N 1
ATOM 1886 C CA . PRO A 1 238 ? -6.642 13.501 17.771 1.00 54.47 238 PRO A CA 1
ATOM 1887 C C . PRO A 1 238 ? -7.768 12.707 17.088 1.00 54.47 238 PRO A C 1
ATOM 1889 O O . PRO A 1 238 ? -8.090 12.982 15.929 1.00 54.47 238 PRO A O 1
ATOM 1892 N N . THR A 1 239 ? -8.396 11.771 17.806 1.00 60.88 239 THR A N 1
ATOM 1893 C CA . THR A 1 239 ? -9.667 11.146 17.400 1.00 60.88 239 THR A CA 1
ATOM 1894 C C . THR A 1 239 ? -10.768 12.201 17.271 1.00 60.88 239 THR A C 1
ATOM 1896 O O . THR A 1 239 ? -10.790 13.204 17.992 1.00 60.88 239 THR A O 1
ATOM 1899 N N . THR A 1 240 ? -11.728 11.980 16.368 1.00 80.06 240 THR A N 1
ATOM 1900 C CA . THR A 1 240 ? -12.964 12.772 16.380 1.00 80.06 240 THR A CA 1
ATOM 1901 C C . THR A 1 240 ? -13.817 12.377 17.595 1.00 80.06 240 THR A C 1
ATOM 1903 O O . THR A 1 240 ? -13.744 11.228 18.039 1.00 80.06 240 THR A O 1
ATOM 1906 N N . PRO A 1 241 ? -14.665 13.279 18.129 1.00 89.25 241 PRO A N 1
ATOM 1907 C CA . PRO A 1 241 ? -15.564 12.950 19.240 1.00 89.25 241 PRO A CA 1
ATOM 1908 C C . PRO A 1 241 ? -16.430 11.710 18.980 1.00 89.25 241 PRO A C 1
ATOM 1910 O O . PRO A 1 241 ? -16.633 10.900 19.881 1.00 89.25 241 PRO A O 1
ATOM 1913 N N . LEU A 1 242 ? -16.880 11.527 17.732 1.00 92.06 242 LEU A N 1
ATOM 1914 C CA . LEU A 1 242 ? -17.643 10.352 17.322 1.00 92.06 242 LEU A CA 1
ATOM 1915 C C . LEU A 1 242 ? -16.826 9.062 17.457 1.00 92.06 242 LEU A C 1
ATOM 1917 O O . LEU A 1 242 ? -17.315 8.106 18.047 1.00 92.06 242 LEU A O 1
ATOM 1921 N N . VAL A 1 243 ? -15.586 9.032 16.956 1.00 91.19 243 VAL A N 1
ATOM 1922 C CA . VAL A 1 243 ? -14.731 7.835 17.044 1.00 91.19 243 VAL A CA 1
ATOM 1923 C C . VAL A 1 243 ? -14.496 7.452 18.503 1.00 91.19 243 VAL A C 1
ATOM 1925 O O . VAL A 1 243 ? -14.757 6.311 18.874 1.00 91.19 243 VAL A O 1
ATOM 1928 N N . THR A 1 244 ? -14.144 8.422 19.354 1.00 90.50 244 THR A N 1
ATOM 1929 C CA . THR A 1 244 ? -13.979 8.188 20.798 1.00 90.50 244 THR A CA 1
ATOM 1930 C C . THR A 1 244 ? -15.248 7.612 21.431 1.00 90.50 244 THR A C 1
ATOM 1932 O O . THR A 1 244 ? -15.191 6.738 22.299 1.00 90.50 244 THR A O 1
ATOM 1935 N N . PHE A 1 245 ? -16.424 8.084 21.014 1.00 94.69 245 PHE A N 1
ATOM 1936 C CA . PHE A 1 245 ? -17.686 7.546 21.504 1.00 94.69 245 PHE A CA 1
ATOM 1937 C C . PHE A 1 245 ? -17.942 6.112 21.029 1.00 94.69 245 PHE A C 1
ATOM 1939 O O . PHE A 1 245 ? -18.325 5.257 21.831 1.00 94.69 245 PHE A O 1
ATOM 1946 N N . LEU A 1 246 ? -17.690 5.818 19.754 1.00 94.81 246 LEU A N 1
ATOM 1947 C CA . LEU A 1 246 ? -17.839 4.475 19.200 1.00 94.81 246 LEU A CA 1
ATOM 1948 C C . LEU A 1 246 ? -16.881 3.474 19.853 1.00 94.81 246 LEU A C 1
ATOM 1950 O O . LEU A 1 246 ? -17.275 2.334 20.085 1.00 94.81 246 LEU A O 1
ATOM 1954 N N . GLU A 1 247 ? -15.681 3.892 20.257 1.00 92.75 247 GLU A N 1
ATOM 1955 C CA . GLU A 1 247 ? -14.763 3.063 21.049 1.00 92.75 247 GLU A CA 1
ATOM 1956 C C . GLU A 1 247 ? -15.340 2.716 22.435 1.00 92.75 247 GLU A C 1
ATOM 1958 O O . GLU A 1 247 ? -15.224 1.577 22.894 1.00 92.75 247 GLU A O 1
ATOM 1963 N N . ARG A 1 248 ? -16.063 3.641 23.087 1.00 93.12 248 ARG A N 1
ATOM 1964 C CA . ARG A 1 248 ? -16.788 3.345 24.344 1.00 93.12 248 ARG A CA 1
ATOM 1965 C C . ARG A 1 248 ? -17.907 2.325 24.121 1.00 93.12 248 ARG A C 1
ATOM 1967 O O . ARG A 1 248 ? -18.107 1.435 24.955 1.00 93.12 248 ARG A O 1
ATOM 1974 N N . VAL A 1 249 ? -18.640 2.439 23.009 1.00 94.19 249 VAL A N 1
ATOM 1975 C CA . VAL A 1 249 ? -19.688 1.476 22.623 1.00 94.19 249 VAL A CA 1
ATOM 1976 C C . VAL A 1 249 ? -19.073 0.108 22.325 1.00 94.19 249 VAL A C 1
ATOM 1978 O O . VAL A 1 249 ? -19.546 -0.898 22.858 1.00 94.19 249 VAL A O 1
ATOM 1981 N N . GLN A 1 250 ? -17.989 0.080 21.548 1.00 94.19 250 GLN A N 1
ATOM 1982 C CA . GLN A 1 250 ? -17.185 -1.098 21.230 1.00 94.19 250 GLN A CA 1
ATOM 1983 C C . GLN A 1 250 ? -16.737 -1.816 22.510 1.00 94.19 250 GLN A C 1
ATOM 1985 O O . GLN A 1 250 ? -16.979 -3.013 22.670 1.00 94.19 250 GLN A O 1
ATOM 1990 N N . GLN A 1 251 ? -16.130 -1.091 23.449 1.00 91.38 251 GLN A N 1
ATOM 1991 C CA . GLN A 1 251 ? -15.624 -1.658 24.695 1.00 91.38 251 GLN A CA 1
ATOM 1992 C C . GLN A 1 251 ? -16.760 -2.224 25.565 1.00 91.38 251 GLN A C 1
ATOM 1994 O O . GLN A 1 251 ? -16.651 -3.329 26.102 1.00 91.38 251 GLN A O 1
ATOM 1999 N N . LEU A 1 252 ? -17.893 -1.519 25.672 1.00 91.62 252 LEU A N 1
ATOM 2000 C CA . LEU A 1 252 ? -19.060 -2.036 26.391 1.00 91.62 252 LEU A CA 1
ATOM 2001 C C . LEU A 1 252 ? -19.625 -3.301 25.727 1.00 91.62 252 LEU A C 1
ATOM 2003 O O . LEU A 1 252 ? -20.011 -4.242 26.427 1.00 91.62 252 LEU A O 1
ATOM 2007 N N . ALA A 1 253 ? -19.658 -3.341 24.396 1.00 91.75 253 ALA A N 1
ATOM 2008 C CA . ALA A 1 253 ? -20.095 -4.502 23.634 1.00 91.75 253 ALA A CA 1
ATOM 2009 C C . ALA A 1 253 ? -19.172 -5.707 23.836 1.00 91.75 253 ALA A C 1
ATOM 2011 O O . ALA A 1 253 ? -19.677 -6.806 24.069 1.00 91.75 253 ALA A O 1
ATOM 2012 N N . PHE A 1 254 ? -17.854 -5.502 23.865 1.00 90.94 254 PHE A N 1
ATOM 2013 C CA . PHE A 1 254 ? -16.882 -6.548 24.185 1.00 90.94 254 PHE A CA 1
ATOM 2014 C C . PHE A 1 254 ? -17.168 -7.188 25.553 1.00 90.94 254 PHE A C 1
ATOM 2016 O O . PHE A 1 254 ? -17.324 -8.406 25.657 1.00 90.94 254 PHE A O 1
ATOM 2023 N N . TYR A 1 255 ? -17.347 -6.372 26.599 1.00 88.88 255 TYR A N 1
ATOM 2024 C CA . TYR A 1 255 ? -17.649 -6.868 27.949 1.00 88.88 255 TYR A CA 1
ATOM 2025 C C . TYR A 1 255 ? -19.028 -7.530 28.083 1.00 88.88 255 TYR A C 1
ATOM 2027 O O . TYR A 1 255 ? -19.224 -8.367 28.970 1.00 88.88 255 TYR A O 1
ATOM 2035 N N . THR A 1 256 ? -19.992 -7.137 27.247 1.00 89.50 256 THR A N 1
ATOM 2036 C CA . THR A 1 256 ? -21.390 -7.584 27.343 1.00 89.50 256 THR A CA 1
ATOM 2037 C C . THR A 1 256 ? -21.661 -8.839 26.514 1.00 89.50 256 THR A C 1
ATOM 2039 O O . THR A 1 256 ? -22.364 -9.735 26.980 1.00 89.50 256 THR A O 1
ATOM 2042 N N . PHE A 1 257 ? -21.130 -8.915 25.292 1.00 88.31 257 PHE A N 1
ATOM 2043 C CA . PHE A 1 257 ? -21.380 -10.019 24.359 1.00 88.31 257 PHE A CA 1
ATOM 2044 C C . PHE A 1 257 ? -20.304 -11.111 24.408 1.00 88.31 257 PHE A C 1
ATOM 2046 O O . PHE A 1 257 ? -20.599 -12.253 24.060 1.00 88.31 257 PHE A O 1
ATOM 2053 N N . GLY A 1 258 ? -19.100 -10.791 24.894 1.00 83.75 258 GLY A N 1
ATOM 2054 C CA . GLY A 1 258 ? -17.969 -11.716 24.946 1.00 83.75 258 GLY A CA 1
ATOM 2055 C C . GLY A 1 258 ? -17.211 -11.837 23.618 1.00 83.75 258 GLY A C 1
ATOM 2056 O O . GLY A 1 258 ? -17.627 -11.320 22.586 1.00 83.75 258 GLY A O 1
ATOM 2057 N N . GLU A 1 259 ? -16.074 -12.535 23.662 1.00 77.56 259 GLU A N 1
ATOM 2058 C CA . GLU A 1 259 ? -15.064 -12.561 22.588 1.00 77.56 259 GLU A CA 1
ATOM 2059 C C . GLU A 1 259 ? -15.478 -13.388 21.356 1.00 77.56 259 GLU A C 1
ATOM 2061 O O . GLU A 1 259 ? -15.057 -13.093 20.243 1.00 77.56 259 GLU A O 1
ATOM 2066 N N . SER A 1 260 ? -16.325 -14.410 21.515 1.00 70.81 260 SER A N 1
ATOM 2067 C CA . SER A 1 260 ? -16.536 -15.443 20.486 1.00 70.81 260 SER A CA 1
ATOM 2068 C C . SER A 1 260 ? -17.274 -14.992 19.218 1.00 70.81 260 SER A C 1
ATOM 2070 O O . SER A 1 260 ? -17.301 -15.757 18.262 1.00 70.81 260 SER A O 1
ATOM 2072 N N . ASN A 1 261 ? -17.851 -13.785 19.184 1.00 66.81 261 ASN A N 1
ATOM 2073 C CA . ASN A 1 261 ? -18.532 -13.204 18.013 1.00 66.81 261 ASN A CA 1
ATOM 2074 C C . ASN A 1 261 ? -18.361 -11.676 17.948 1.00 66.81 261 ASN A C 1
ATOM 2076 O O . ASN A 1 261 ? -19.285 -10.946 17.581 1.00 66.81 261 ASN A O 1
ATOM 2080 N N . PHE A 1 262 ? -17.206 -11.179 18.378 1.00 85.62 262 PHE A N 1
ATOM 2081 C CA . PHE A 1 262 ? -16.940 -9.751 18.465 1.00 85.62 262 PHE A CA 1
ATOM 2082 C C . PHE A 1 262 ? -15.935 -9.321 17.394 1.00 85.62 262 PHE A C 1
ATOM 2084 O O . PHE A 1 262 ? -14.803 -9.795 17.386 1.00 85.62 262 PHE A O 1
ATOM 2091 N N . ASP A 1 263 ? -16.349 -8.409 16.513 1.00 88.44 263 ASP A N 1
ATOM 2092 C CA . ASP A 1 263 ? -15.450 -7.681 15.614 1.00 88.44 263 ASP A CA 1
ATOM 2093 C C . ASP A 1 263 ? -15.430 -6.207 16.048 1.00 88.44 263 ASP A C 1
ATOM 2095 O O . ASP A 1 263 ? -16.472 -5.548 15.953 1.00 88.44 263 ASP A O 1
ATOM 2099 N N . PRO A 1 264 ? -14.295 -5.678 16.540 1.00 90.69 264 PRO A N 1
ATOM 2100 C CA . PRO A 1 264 ? -14.199 -4.285 16.971 1.00 90.69 264 PRO A CA 1
ATOM 2101 C C . PRO A 1 264 ? -14.555 -3.291 15.859 1.00 90.69 264 PRO A C 1
ATOM 2103 O O . PRO A 1 264 ? -15.231 -2.294 16.129 1.00 90.69 264 PRO A O 1
ATOM 2106 N N . LYS A 1 265 ? -14.208 -3.600 14.603 1.00 90.62 265 LYS A N 1
ATOM 2107 C CA . LYS A 1 265 ? -14.476 -2.723 13.458 1.00 90.62 265 LYS A CA 1
ATOM 2108 C C . LYS A 1 265 ? -15.968 -2.521 13.218 1.00 90.62 265 LYS A C 1
ATOM 2110 O O . LYS A 1 265 ? -16.382 -1.411 12.911 1.00 90.62 265 LYS A O 1
ATOM 2115 N N . LEU A 1 266 ? -16.796 -3.541 13.457 1.00 91.44 266 LEU A N 1
ATOM 2116 C CA . LEU A 1 266 ? -18.250 -3.432 13.289 1.00 91.44 266 LEU A CA 1
ATOM 2117 C C . LEU A 1 266 ? -18.856 -2.305 14.135 1.00 91.44 266 LEU A C 1
ATOM 2119 O O . LEU A 1 266 ? -19.846 -1.712 13.726 1.00 91.44 266 LEU A O 1
ATOM 2123 N N . TYR A 1 267 ? -18.277 -2.009 15.301 1.00 92.75 267 TYR A N 1
ATOM 2124 C CA . TYR A 1 267 ? -18.765 -0.948 16.183 1.00 92.75 267 TYR A CA 1
ATOM 2125 C C . TYR A 1 267 ? -18.242 0.434 15.794 1.00 92.75 267 TYR A C 1
ATOM 2127 O O . TYR A 1 267 ? -18.942 1.418 16.002 1.00 92.75 267 TYR A O 1
ATOM 2135 N N . VAL A 1 268 ? -17.038 0.512 15.223 1.00 91.50 268 VAL A N 1
ATOM 2136 C CA . VAL A 1 268 ? -16.464 1.770 14.709 1.00 91.50 268 VAL A CA 1
ATOM 2137 C C . VAL A 1 268 ? -17.094 2.183 13.376 1.00 91.50 268 VAL A C 1
ATOM 2139 O O . VAL A 1 268 ? -17.135 3.366 13.049 1.00 91.50 268 VAL A O 1
ATOM 2142 N N . ASP A 1 269 ? -17.654 1.224 12.646 1.00 91.38 269 ASP A N 1
ATOM 2143 C CA . ASP A 1 269 ? -18.399 1.460 11.410 1.00 91.38 269 ASP A CA 1
ATOM 2144 C C . ASP A 1 269 ? -19.886 1.790 11.653 1.00 91.38 269 ASP A C 1
ATOM 2146 O O . ASP A 1 269 ? -20.641 1.937 10.693 1.00 91.38 269 ASP A O 1
ATOM 2150 N N . LEU A 1 270 ? -20.353 1.853 12.907 1.00 93.12 270 LEU A N 1
ATOM 2151 C CA . LEU A 1 270 ? -21.728 2.269 13.194 1.00 93.12 270 LEU A CA 1
ATOM 2152 C C . LEU A 1 270 ? -21.893 3.762 12.913 1.00 93.12 270 LEU A C 1
ATOM 2154 O O . LEU A 1 270 ? -21.118 4.585 13.403 1.00 93.12 270 LEU A O 1
ATOM 2158 N N . SER A 1 271 ? -22.971 4.117 12.222 1.00 93.19 271 SER A N 1
ATOM 2159 C CA . SER A 1 271 ? -23.383 5.505 12.047 1.00 93.19 271 SER A CA 1
ATOM 2160 C C . SER A 1 271 ? -24.536 5.872 12.965 1.00 93.19 271 SER A C 1
ATOM 2162 O O . SER A 1 271 ? -25.349 5.035 13.361 1.00 93.19 271 SER A O 1
ATOM 2164 N N . LEU A 1 272 ? -24.589 7.139 13.361 1.00 94.12 272 LEU A N 1
ATOM 2165 C CA . LEU A 1 272 ? -25.611 7.633 14.272 1.00 94.12 272 LEU A CA 1
ATOM 2166 C C . LEU A 1 272 ? -26.925 7.938 13.540 1.00 94.12 272 LEU A C 1
ATOM 2168 O O . LEU A 1 272 ? -26.935 8.569 12.489 1.00 94.12 272 LEU A O 1
ATOM 2172 N N . LYS A 1 273 ? -28.055 7.592 14.167 1.00 93.56 273 LYS A N 1
ATOM 2173 C CA . LYS A 1 273 ? -29.409 8.007 13.736 1.00 93.56 273 LYS A CA 1
ATOM 2174 C C . LYS A 1 273 ? -29.768 9.436 14.143 1.00 93.56 273 LYS A C 1
ATOM 2176 O O . LYS A 1 273 ? -30.699 10.029 13.606 1.00 93.56 273 LYS A O 1
ATOM 2181 N N . PHE A 1 274 ? -29.079 9.957 15.153 1.00 90.19 274 PHE A N 1
ATOM 2182 C CA . PHE A 1 274 ? -29.338 11.247 15.789 1.00 90.19 274 PHE A CA 1
ATOM 2183 C C . PHE A 1 274 ? -28.010 11.942 16.090 1.00 90.19 274 PHE A C 1
ATOM 2185 O O . PHE A 1 274 ? -26.949 11.357 15.913 1.00 90.19 274 PHE A O 1
ATOM 2192 N N . ASN A 1 275 ? -28.043 13.178 16.586 1.00 92.50 275 ASN A N 1
ATOM 2193 C CA . ASN A 1 275 ? -26.810 13.855 16.988 1.00 92.50 275 ASN A CA 1
ATOM 2194 C C . ASN A 1 275 ? -26.056 13.074 18.091 1.00 92.50 275 ASN A C 1
ATOM 2196 O O . ASN A 1 275 ? -26.650 12.340 18.887 1.00 92.50 275 ASN A O 1
ATOM 2200 N N . LEU A 1 276 ? -24.736 13.268 18.133 1.00 94.38 276 LEU A N 1
ATOM 2201 C CA . LEU A 1 276 ? -23.833 12.584 19.061 1.00 94.38 276 LEU A CA 1
ATOM 2202 C C . LEU A 1 276 ? -24.222 12.793 20.533 1.00 94.38 276 LEU A C 1
ATOM 2204 O O . LEU A 1 276 ? -24.228 11.838 21.303 1.00 94.38 276 LEU A O 1
ATOM 2208 N N . GLU A 1 277 ? -24.604 14.014 20.909 1.00 95.62 277 GLU A N 1
ATOM 2209 C CA . GLU A 1 277 ? -24.918 14.371 22.297 1.00 95.62 277 GLU A CA 1
ATOM 2210 C C . GLU A 1 277 ? -26.101 13.559 22.853 1.00 95.62 277 GLU A C 1
ATOM 2212 O O . GLU A 1 277 ? -26.075 13.095 23.996 1.00 95.62 277 GLU A O 1
ATOM 2217 N N . ASP A 1 278 ? -27.142 13.348 22.048 1.00 95.12 278 ASP A N 1
ATOM 2218 C CA . ASP A 1 278 ? -28.309 12.563 22.448 1.00 95.12 278 ASP A CA 1
ATOM 2219 C C . ASP A 1 278 ? -27.987 11.073 22.585 1.00 95.12 278 ASP A C 1
ATOM 2221 O O . ASP A 1 278 ? -28.490 10.413 23.504 1.00 95.12 278 ASP A O 1
ATOM 2225 N N . ALA A 1 279 ? -27.134 10.544 21.703 1.00 95.94 279 ALA A N 1
ATOM 2226 C CA . ALA A 1 279 ? -26.650 9.173 21.802 1.00 95.94 279 ALA A CA 1
ATOM 2227 C C . ALA A 1 279 ? -25.797 8.984 23.068 1.00 95.94 279 ALA A C 1
ATOM 2229 O O . ALA A 1 279 ? -26.048 8.062 23.845 1.00 95.94 279 ALA A O 1
ATOM 2230 N N . GLU A 1 280 ? -24.870 9.902 23.353 1.00 96.69 280 GLU A N 1
ATOM 2231 C CA . GLU A 1 280 ? -24.039 9.879 24.563 1.00 96.69 280 GLU A CA 1
ATOM 2232 C C . GLU A 1 280 ? -24.877 9.936 25.844 1.00 96.69 280 GLU A C 1
ATOM 2234 O O . GLU A 1 280 ? -24.742 9.077 26.721 1.00 96.69 280 GLU A O 1
ATOM 2239 N N . LYS A 1 281 ? -25.824 10.879 25.931 1.00 96.62 281 LYS A N 1
ATOM 2240 C CA . LYS A 1 281 ? -26.739 10.990 27.081 1.00 96.62 281 LYS A CA 1
ATOM 2241 C C . LYS A 1 281 ? -27.546 9.718 27.308 1.00 96.62 281 LYS A C 1
ATOM 2243 O O . LYS A 1 281 ? -27.880 9.398 28.450 1.00 96.62 281 LYS A O 1
ATOM 2248 N N . ALA A 1 282 ? -27.931 9.026 26.240 1.00 96.19 282 ALA A N 1
ATOM 2249 C CA . ALA A 1 282 ? -28.669 7.776 26.338 1.00 96.19 282 ALA A CA 1
ATOM 2250 C C . ALA A 1 282 ? -27.766 6.600 26.736 1.00 96.19 282 ALA A C 1
ATOM 2252 O O . ALA A 1 282 ? -28.181 5.778 27.555 1.00 96.19 282 ALA A O 1
ATOM 2253 N N . PHE A 1 283 ? -26.534 6.554 26.229 1.00 96.31 283 PHE A N 1
ATOM 2254 C CA . PHE A 1 283 ? -25.524 5.568 26.610 1.00 96.31 283 PHE A CA 1
ATOM 2255 C C . PHE A 1 283 ? -25.186 5.640 28.104 1.00 96.31 283 PHE A C 1
ATOM 2257 O O . PHE A 1 283 ? -25.152 4.617 28.792 1.00 96.31 283 PHE A O 1
ATOM 2264 N N . ASP A 1 284 ? -25.006 6.851 28.634 1.00 94.38 284 ASP A N 1
ATOM 2265 C CA . ASP A 1 284 ? -24.682 7.074 30.047 1.00 94.38 284 ASP A CA 1
ATOM 2266 C C . ASP A 1 284 ? -25.836 6.682 30.988 1.00 94.38 284 ASP A C 1
ATOM 2268 O O . ASP A 1 284 ? -25.610 6.348 32.151 1.00 94.38 284 ASP A O 1
ATOM 2272 N N . LYS A 1 285 ? -27.075 6.659 30.477 1.00 95.12 285 LYS A N 1
ATOM 2273 C CA . LYS A 1 285 ? -28.287 6.251 31.208 1.00 95.12 285 LYS A CA 1
ATOM 2274 C C . LYS A 1 285 ? -28.595 4.753 31.124 1.00 95.12 285 LYS A C 1
ATOM 2276 O O . LYS A 1 285 ? -29.613 4.329 31.675 1.00 95.12 285 LYS A O 1
ATOM 2281 N N . LEU A 1 286 ? -27.774 3.948 30.442 1.00 95.50 286 LEU A N 1
ATOM 2282 C CA . LEU A 1 286 ? -28.016 2.507 30.347 1.00 95.50 286 LEU A CA 1
ATOM 2283 C C . LEU A 1 286 ? -28.039 1.854 31.741 1.00 95.50 286 LEU A C 1
ATOM 2285 O O . LEU A 1 286 ? -27.153 2.138 32.553 1.00 95.50 286 LEU A O 1
ATOM 2289 N N . PRO A 1 287 ? -29.004 0.957 32.034 1.00 92.94 287 PRO A N 1
ATOM 2290 C CA . PRO A 1 287 ? -29.045 0.246 33.307 1.00 92.94 287 PRO A CA 1
ATOM 2291 C C . PRO A 1 287 ? -27.774 -0.582 33.515 1.00 92.94 287 PRO A C 1
ATOM 2293 O O . PRO A 1 287 ? -27.444 -1.451 32.705 1.00 92.94 287 PRO A O 1
ATOM 2296 N N . ARG A 1 288 ? -27.065 -0.321 34.617 1.00 92.06 288 ARG A N 1
ATOM 2297 C CA . ARG A 1 288 ? -25.839 -1.032 34.996 1.00 92.06 288 ARG A CA 1
ATOM 2298 C C . ARG A 1 288 ? -26.053 -1.793 36.299 1.00 92.06 288 ARG A C 1
ATOM 2300 O O . ARG A 1 288 ? -26.577 -1.238 37.262 1.00 92.06 288 ARG A O 1
ATOM 2307 N N . SER A 1 289 ? -25.635 -3.056 36.348 1.00 85.31 289 SER A N 1
ATOM 2308 C CA . SER A 1 289 ? -25.551 -3.804 37.608 1.00 85.31 289 SER A CA 1
ATOM 2309 C C . SER A 1 289 ? -24.433 -3.247 38.499 1.00 85.31 289 SER A C 1
ATOM 2311 O O . SER A 1 289 ? -23.581 -2.494 38.036 1.00 85.31 289 SER A O 1
ATOM 2313 N N . GLY A 1 290 ? -24.388 -3.636 39.780 1.00 74.56 290 GLY A N 1
ATOM 2314 C CA . GLY A 1 290 ? -23.406 -3.116 40.752 1.00 74.56 290 GLY A CA 1
ATOM 2315 C C . GLY A 1 290 ? -21.923 -3.327 40.391 1.00 74.56 290 GLY A C 1
ATOM 2316 O O . GLY A 1 290 ? -21.054 -2.719 40.997 1.00 74.56 290 GLY A O 1
ATOM 2317 N N . ASN A 1 291 ? -21.630 -4.154 39.385 1.00 76.38 291 ASN A N 1
ATOM 2318 C CA . ASN A 1 291 ? -20.304 -4.371 38.794 1.00 76.38 291 ASN A CA 1
ATOM 2319 C C . ASN A 1 291 ? -20.095 -3.625 37.454 1.00 76.38 291 ASN A C 1
ATOM 2321 O O . ASN A 1 291 ? -19.188 -3.965 36.701 1.00 76.38 291 ASN A O 1
ATOM 2325 N N . GLY A 1 292 ? -20.961 -2.666 37.114 1.00 76.88 292 GLY A N 1
ATOM 2326 C CA . GLY A 1 292 ? -20.867 -1.833 35.911 1.00 76.88 292 GLY A CA 1
ATOM 2327 C C . GLY A 1 292 ? -21.340 -2.481 34.603 1.00 76.88 292 GLY A C 1
ATOM 2328 O O . GLY A 1 292 ? -21.333 -1.800 33.573 1.00 76.88 292 GLY A O 1
ATOM 2329 N N . LYS A 1 293 ? -21.764 -3.756 34.621 1.00 83.75 293 LYS A N 1
ATOM 2330 C CA . LYS A 1 293 ? -22.218 -4.486 33.424 1.00 83.75 293 LYS A CA 1
ATOM 2331 C C . LYS A 1 293 ? -23.603 -4.030 32.965 1.00 83.75 293 LYS A C 1
ATOM 2333 O O . LYS A 1 293 ? -24.487 -3.797 33.784 1.00 83.75 293 LYS A O 1
ATOM 2338 N N . VAL A 1 294 ? -23.792 -3.966 31.650 1.00 92.69 294 VAL A N 1
ATOM 2339 C CA . VAL A 1 294 ? -25.087 -3.722 30.997 1.00 92.69 294 VAL A CA 1
ATOM 2340 C C . VAL A 1 294 ? -25.633 -5.056 30.488 1.00 92.69 294 VAL A C 1
ATOM 2342 O O . VAL A 1 294 ? -24.863 -5.937 30.105 1.00 92.69 294 VAL A O 1
ATOM 2345 N N . SER A 1 295 ? -26.954 -5.252 30.517 1.00 92.88 295 SER A N 1
ATOM 2346 C CA . SER A 1 295 ? -27.542 -6.489 29.998 1.00 92.88 295 SER A CA 1
ATOM 2347 C C . SER A 1 295 ? -27.470 -6.539 28.465 1.00 92.88 295 SER A C 1
ATOM 2349 O O . SER A 1 295 ? -27.567 -5.516 27.786 1.00 92.88 295 SER A O 1
ATOM 2351 N N . VAL A 1 296 ? -27.374 -7.747 27.895 1.00 91.81 296 VAL A N 1
ATOM 2352 C CA . VAL A 1 296 ? -27.408 -7.960 26.432 1.00 91.81 296 VAL A CA 1
ATOM 2353 C C . VAL A 1 296 ? -28.650 -7.322 25.801 1.00 91.81 296 VAL A C 1
ATOM 2355 O O . VAL A 1 296 ? -28.574 -6.767 24.706 1.00 91.81 296 VAL A O 1
ATOM 2358 N N . LYS A 1 297 ? -29.796 -7.392 26.492 1.00 94.31 297 LYS A N 1
ATOM 2359 C CA . LYS A 1 297 ? -31.065 -6.822 26.029 1.00 94.31 297 LYS A CA 1
ATOM 2360 C C . LYS A 1 297 ? -30.990 -5.299 25.945 1.00 94.31 297 LYS A C 1
ATOM 2362 O O . LYS A 1 297 ? -31.389 -4.738 24.928 1.00 94.31 297 LYS A O 1
ATOM 2367 N N . ASP A 1 298 ? -30.468 -4.652 26.983 1.00 95.44 298 ASP A N 1
ATOM 2368 C CA . ASP A 1 298 ? -30.410 -3.191 27.053 1.00 95.44 298 ASP A CA 1
ATOM 2369 C C . ASP A 1 298 ? -29.414 -2.629 26.040 1.00 95.44 298 ASP A C 1
ATOM 2371 O O . ASP A 1 298 ? -29.745 -1.690 25.319 1.00 95.44 298 ASP A O 1
ATOM 2375 N N . LEU A 1 299 ? -28.234 -3.247 25.904 1.00 94.69 299 LEU A N 1
ATOM 2376 C CA . LEU A 1 299 ? -27.239 -2.800 24.930 1.00 94.69 299 LEU A CA 1
ATOM 2377 C C . LEU A 1 299 ? -27.722 -2.989 23.485 1.00 94.69 299 LEU A C 1
ATOM 2379 O O . LEU A 1 299 ? -27.570 -2.082 22.672 1.00 94.69 299 LEU A O 1
ATOM 2383 N N . ARG A 1 300 ? -28.359 -4.122 23.156 1.00 94.50 300 ARG A N 1
ATOM 2384 C CA . ARG A 1 300 ? -28.962 -4.317 21.823 1.00 94.50 300 ARG A CA 1
ATOM 2385 C C . ARG A 1 300 ? -30.087 -3.323 21.551 1.00 94.50 300 ARG A C 1
ATOM 2387 O O . ARG A 1 300 ? -30.166 -2.794 20.448 1.00 94.50 300 ARG A O 1
ATOM 2394 N N . GLY A 1 301 ? -30.937 -3.061 22.546 1.00 95.81 301 GLY A N 1
ATOM 2395 C CA . GLY A 1 301 ? -32.003 -2.067 22.438 1.00 95.81 301 GLY A CA 1
ATOM 2396 C C . GLY A 1 301 ? -31.458 -0.657 22.209 1.00 95.81 301 GLY A C 1
ATOM 2397 O O . GLY A 1 301 ? -31.992 0.080 21.385 1.00 95.81 301 GLY A O 1
ATOM 2398 N N . TYR A 1 302 ? -30.365 -0.308 22.887 1.00 96.81 302 TYR A N 1
ATOM 2399 C CA . TYR A 1 302 ? -29.655 0.948 22.685 1.00 96.81 302 TYR A CA 1
ATOM 2400 C C . TYR A 1 302 ? -29.055 1.052 21.280 1.00 96.81 302 TYR A C 1
ATOM 2402 O O . TYR A 1 302 ? -29.370 2.001 20.564 1.00 96.81 302 TYR A O 1
ATOM 2410 N N . ILE A 1 303 ? -28.275 0.052 20.852 1.00 95.50 303 ILE A N 1
ATOM 2411 C CA . ILE A 1 303 ? -27.654 0.039 19.521 1.00 95.50 303 ILE A CA 1
ATOM 2412 C C . ILE A 1 303 ? -28.726 0.166 18.431 1.00 95.50 303 ILE A C 1
ATOM 2414 O O . ILE A 1 303 ? -28.656 1.071 17.608 1.00 95.50 303 ILE A O 1
ATOM 2418 N N . GLY A 1 304 ? -29.776 -0.661 18.480 1.00 95.31 304 GLY A N 1
ATOM 2419 C CA . GLY A 1 304 ? -30.845 -0.632 17.476 1.00 95.31 304 GLY A CA 1
ATOM 2420 C C . GLY A 1 304 ? -31.634 0.682 17.435 1.00 95.31 304 GLY A C 1
ATOM 2421 O O . GLY A 1 304 ? -32.179 1.042 16.390 1.00 95.31 304 GLY A O 1
ATOM 2422 N N . LYS A 1 305 ? -31.690 1.415 18.554 1.00 96.25 305 LYS A N 1
ATOM 2423 C CA . LYS A 1 305 ? -32.379 2.705 18.635 1.00 96.25 305 LYS A CA 1
ATOM 2424 C C . LYS A 1 305 ? -31.528 3.867 18.120 1.00 96.25 305 LYS A C 1
ATOM 2426 O O . LYS A 1 305 ? -32.092 4.748 17.483 1.00 96.25 305 LYS A O 1
ATOM 2431 N N . TYR A 1 306 ? -30.228 3.894 18.414 1.00 96.38 306 TYR A N 1
ATOM 2432 C CA . TYR A 1 306 ? -29.380 5.076 18.193 1.00 96.38 306 TYR A CA 1
ATOM 2433 C C . TYR A 1 306 ? -28.435 4.978 16.995 1.00 96.38 306 TYR A C 1
ATOM 2435 O O . TYR A 1 306 ? -27.925 6.012 16.572 1.00 96.38 306 TYR A O 1
ATOM 2443 N N . PHE A 1 307 ? -28.235 3.786 16.431 1.00 96.19 307 PHE A N 1
ATOM 2444 C CA . PHE A 1 307 ? -27.313 3.576 15.317 1.00 96.19 307 PHE A CA 1
ATOM 2445 C C . PHE A 1 307 ? -27.996 2.900 14.133 1.00 96.19 307 PHE A C 1
ATOM 2447 O O . PHE A 1 307 ? -28.909 2.084 14.316 1.00 96.19 307 PHE A O 1
ATOM 2454 N N . GLU A 1 308 ? -27.545 3.246 12.932 1.00 93.62 308 GLU A N 1
ATOM 2455 C CA . GLU A 1 308 ? -27.712 2.411 11.744 1.00 93.62 308 GLU A CA 1
ATOM 2456 C C . GLU A 1 308 ? -26.650 1.307 11.723 1.00 93.62 308 GLU A C 1
ATOM 2458 O O . GLU A 1 308 ? -25.706 1.304 12.523 1.00 93.62 308 GLU A O 1
ATOM 2463 N N . ALA A 1 309 ? -26.843 0.301 10.870 1.00 89.12 309 ALA A N 1
ATOM 2464 C CA . ALA A 1 309 ? -25.921 -0.817 10.817 1.00 89.12 309 ALA A CA 1
ATOM 2465 C C . ALA A 1 309 ? -24.617 -0.405 10.126 1.00 89.12 309 ALA A C 1
ATOM 2467 O O . ALA A 1 309 ? -24.597 0.406 9.199 1.00 89.12 309 ALA A O 1
ATOM 2468 N N . ALA A 1 310 ? -23.516 -1.039 10.534 1.00 85.44 310 ALA A N 1
ATOM 2469 C CA . ALA A 1 310 ? -22.264 -0.917 9.807 1.00 85.44 310 ALA A CA 1
ATOM 2470 C C . ALA A 1 310 ? -22.497 -1.237 8.325 1.00 85.44 310 ALA A C 1
ATOM 2472 O O . ALA A 1 310 ? -23.030 -2.304 7.997 1.00 85.44 310 ALA A O 1
ATOM 2473 N N . GLY A 1 311 ? -22.022 -0.357 7.442 1.00 82.19 311 GLY A N 1
ATOM 2474 C CA . GLY A 1 311 ? -22.162 -0.489 5.991 1.00 82.19 311 GLY A CA 1
ATOM 2475 C C . GLY A 1 311 ? -23.357 0.239 5.371 1.00 82.19 311 GLY A C 1
ATOM 2476 O O . GLY A 1 311 ? -23.370 0.354 4.149 1.00 82.19 311 GLY A O 1
ATOM 2477 N N . ASP A 1 312 ? -24.289 0.786 6.160 1.00 86.62 312 ASP A N 1
ATOM 2478 C CA . ASP A 1 312 ? -25.407 1.594 5.635 1.00 86.62 312 ASP A CA 1
ATOM 2479 C C . ASP A 1 312 ? -24.936 2.955 5.066 1.00 86.62 312 ASP A C 1
ATOM 2481 O O . ASP A 1 312 ? -25.644 3.616 4.302 1.00 86.62 312 ASP A O 1
ATOM 2485 N N . ASP A 1 313 ? -23.691 3.338 5.362 1.00 86.94 313 ASP A N 1
ATOM 2486 C CA . ASP A 1 313 ? -23.033 4.556 4.874 1.00 86.94 313 ASP A CA 1
ATOM 2487 C C . ASP A 1 313 ? -22.693 4.501 3.374 1.00 86.94 313 ASP A C 1
ATOM 2489 O O . ASP A 1 313 ? -22.476 5.526 2.715 1.00 86.94 313 ASP A O 1
ATOM 2493 N N . VAL A 1 314 ? -22.666 3.292 2.808 1.00 88.69 314 VAL A N 1
ATOM 2494 C CA . VAL A 1 314 ? -22.445 3.040 1.386 1.00 88.69 314 VAL A CA 1
ATOM 2495 C C . VAL A 1 314 ? -23.615 2.280 0.789 1.00 88.69 314 VAL A C 1
ATOM 2497 O O . VAL A 1 314 ? -24.204 1.394 1.394 1.00 88.69 314 VAL A O 1
ATOM 2500 N N . VAL A 1 315 ? -23.922 2.582 -0.465 1.00 91.88 315 VAL A N 1
ATOM 2501 C CA . VAL A 1 315 ? -24.956 1.882 -1.224 1.00 91.88 315 VAL A CA 1
ATOM 2502 C C . VAL A 1 315 ? -24.362 1.270 -2.478 1.00 91.88 315 VAL A C 1
ATOM 2504 O O . VAL A 1 315 ? -23.342 1.728 -3.001 1.00 91.88 315 VAL A O 1
ATOM 2507 N N . TYR A 1 316 ? -25.022 0.229 -2.976 1.00 92.12 316 TYR A N 1
ATOM 2508 C CA . TYR A 1 316 ? -24.721 -0.327 -4.286 1.00 92.12 316 TYR A CA 1
ATOM 2509 C C . TYR A 1 316 ? -24.776 0.764 -5.369 1.00 92.12 316 TYR A C 1
ATOM 2511 O O . TYR A 1 316 ? -25.676 1.614 -5.380 1.00 92.12 316 TYR A O 1
ATOM 2519 N N . ALA A 1 317 ? -23.807 0.724 -6.279 1.00 91.75 317 ALA A N 1
ATOM 2520 C CA . ALA A 1 317 ? -23.774 1.550 -7.475 1.00 91.75 317 ALA A CA 1
ATOM 2521 C C . ALA A 1 317 ? -23.476 0.658 -8.678 1.00 91.75 317 ALA A C 1
ATOM 2523 O O . ALA A 1 317 ? -22.447 -0.012 -8.704 1.00 91.75 317 ALA A O 1
ATOM 2524 N N . GLU A 1 318 ? -24.365 0.644 -9.667 1.00 91.81 318 GLU A N 1
ATOM 2525 C CA . GLU A 1 318 ? -24.092 -0.040 -10.932 1.00 91.81 318 GLU A CA 1
ATOM 2526 C C . GLU A 1 318 ? -22.954 0.707 -11.656 1.00 91.81 318 GLU A C 1
ATOM 2528 O O . GLU A 1 318 ? -23.104 1.912 -11.882 1.00 91.81 318 GLU A O 1
ATOM 2533 N N . PRO A 1 319 ? -21.826 0.050 -11.995 1.00 91.19 319 PRO A N 1
ATOM 2534 C CA . PRO A 1 319 ? -20.754 0.715 -12.725 1.00 91.19 319 PRO A CA 1
ATOM 2535 C C . PRO A 1 319 ? -21.224 1.094 -14.134 1.00 91.19 319 PRO A C 1
ATOM 2537 O O . PRO A 1 319 ? -21.612 0.231 -14.920 1.00 91.19 319 PRO A O 1
ATOM 2540 N N . GLU A 1 320 ? -21.183 2.390 -14.449 1.00 89.19 320 GLU A N 1
ATOM 2541 C CA . GLU A 1 320 ? -21.704 2.957 -15.705 1.00 89.19 320 GLU A CA 1
ATOM 2542 C C . GLU A 1 320 ? -21.051 2.375 -16.974 1.00 89.19 320 GLU A C 1
ATOM 2544 O O . GLU A 1 320 ? -21.675 2.345 -18.032 1.00 89.19 320 GLU A O 1
ATOM 2549 N N . ASP A 1 321 ? -19.808 1.907 -16.872 1.00 89.44 321 ASP A N 1
ATOM 2550 C CA . ASP A 1 321 ? -18.990 1.367 -17.959 1.00 89.44 321 ASP A CA 1
ATOM 2551 C C . ASP A 1 321 ? -18.910 -0.170 -17.969 1.00 89.44 321 ASP A C 1
ATOM 2553 O O . ASP A 1 321 ? -18.160 -0.751 -18.759 1.00 89.44 321 ASP A O 1
ATOM 2557 N N . PHE A 1 322 ? -19.677 -0.858 -17.115 1.00 93.38 322 PHE A N 1
ATOM 2558 C CA . PHE A 1 322 ? -19.643 -2.315 -17.058 1.00 93.38 322 PHE A CA 1
ATOM 2559 C C . PHE A 1 322 ? -20.297 -2.951 -18.291 1.00 93.38 322 PHE A C 1
ATOM 2561 O O . PHE A 1 322 ? -21.499 -2.826 -18.529 1.00 93.38 322 PHE A O 1
ATOM 2568 N N . VAL A 1 323 ? -19.509 -3.735 -19.027 1.00 94.12 323 VAL A N 1
ATOM 2569 C CA . VAL A 1 323 ? -19.986 -4.595 -20.116 1.00 94.12 323 VAL A CA 1
ATOM 2570 C C . VAL A 1 323 ? -19.842 -6.059 -19.681 1.00 94.12 323 VAL A C 1
ATOM 2572 O O . VAL A 1 323 ? -18.727 -6.448 -19.324 1.00 94.12 323 VAL A O 1
ATOM 2575 N N . PRO A 1 324 ? -20.915 -6.884 -19.707 1.00 93.12 324 PRO A N 1
ATOM 2576 C CA . PRO A 1 324 ? -20.852 -8.282 -19.269 1.00 93.12 324 PRO A CA 1
ATOM 2577 C C . PRO A 1 324 ? -19.819 -9.121 -20.024 1.00 93.12 324 PRO A C 1
ATOM 2579 O O . PRO A 1 324 ? -19.080 -9.876 -19.403 1.00 93.12 324 PRO A O 1
ATOM 2582 N N . GLU A 1 325 ? -19.738 -8.947 -21.344 1.00 93.38 325 GLU A N 1
ATOM 2583 C CA . GLU A 1 325 ? -18.695 -9.528 -22.187 1.00 93.38 325 GLU A CA 1
ATOM 2584 C C . GLU A 1 325 ? -18.023 -8.405 -22.989 1.00 93.38 325 GLU A C 1
ATOM 2586 O O . GLU A 1 325 ? -18.535 -7.998 -24.035 1.00 93.38 325 GLU A O 1
ATOM 2591 N N . PRO A 1 326 ? -16.914 -7.837 -22.480 1.00 93.19 326 PRO A N 1
ATOM 2592 C CA . PRO A 1 326 ? -16.209 -6.767 -23.172 1.00 93.19 326 PRO A CA 1
ATOM 2593 C C . PRO A 1 326 ? -15.686 -7.222 -24.540 1.00 93.19 326 PRO A C 1
ATOM 2595 O O . PRO A 1 326 ? -15.214 -8.352 -24.706 1.00 93.19 326 PRO A O 1
ATOM 2598 N N . GLU A 1 327 ? -15.711 -6.327 -25.528 1.00 93.00 327 GLU A N 1
ATOM 2599 C CA . GLU A 1 327 ? -15.099 -6.607 -26.826 1.00 93.00 327 GLU A CA 1
ATOM 2600 C C . GLU A 1 327 ? -13.601 -6.891 -26.651 1.00 93.00 327 GLU A C 1
ATOM 2602 O O . GLU A 1 327 ? -12.884 -6.167 -25.960 1.00 93.00 327 GLU A O 1
ATOM 2607 N N . GLY A 1 328 ? -13.124 -7.982 -27.256 1.00 91.56 328 GLY A N 1
ATOM 2608 C CA . GLY A 1 328 ? -11.729 -8.391 -27.123 1.00 91.56 328 GLY A CA 1
ATOM 2609 C C . GLY A 1 328 ? -11.338 -8.828 -25.709 1.00 91.56 328 GLY A C 1
ATOM 2610 O O . GLY A 1 328 ? -10.152 -8.825 -25.403 1.00 91.56 328 GLY A O 1
ATOM 2611 N N . PHE A 1 329 ? -12.287 -9.217 -24.849 1.00 95.06 329 PHE A N 1
ATOM 2612 C CA . PHE A 1 329 ? -11.984 -9.722 -23.508 1.00 95.06 329 PHE A CA 1
ATOM 2613 C C . PHE A 1 329 ? -11.091 -10.969 -23.572 1.00 95.06 329 PHE A C 1
ATOM 2615 O O . PHE A 1 329 ? -11.500 -11.987 -24.135 1.00 95.06 329 PHE A O 1
ATOM 2622 N N . LEU A 1 330 ? -9.882 -10.896 -23.003 1.00 96.25 330 LEU A N 1
ATOM 2623 C CA . LEU A 1 330 ? -8.931 -12.005 -22.839 1.00 96.25 330 LEU A CA 1
ATOM 2624 C C . LEU A 1 330 ? -8.734 -12.856 -24.115 1.00 96.25 330 LEU A C 1
ATOM 2626 O O . LEU A 1 330 ? -8.995 -14.063 -24.116 1.00 96.25 330 LEU A O 1
ATOM 2630 N N . PRO A 1 331 ? -8.254 -12.280 -25.234 1.00 96.38 331 PRO A N 1
ATOM 2631 C CA . PRO A 1 331 ? -8.243 -12.958 -26.534 1.00 96.38 331 PRO A CA 1
ATOM 2632 C C . PRO A 1 331 ? -7.242 -14.124 -26.592 1.00 96.38 331 PRO A C 1
ATOM 2634 O O . PRO A 1 331 ? -7.332 -14.986 -27.474 1.00 96.38 331 PRO A O 1
ATOM 2637 N N . LYS A 1 332 ? -6.279 -14.162 -25.659 1.00 97.44 332 LYS A N 1
ATOM 2638 C CA . LYS A 1 332 ? -5.285 -15.234 -25.503 1.00 97.44 332 LYS A CA 1
ATOM 2639 C C . LYS A 1 332 ? -5.796 -16.423 -24.674 1.00 97.44 332 LYS A C 1
ATOM 2641 O O . LYS A 1 332 ? -5.114 -17.442 -24.611 1.00 97.44 332 LYS A O 1
ATOM 2646 N N . VAL A 1 333 ? -6.965 -16.314 -24.042 1.00 97.94 333 VAL A N 1
ATOM 2647 C CA . VAL A 1 333 ? -7.605 -17.408 -23.298 1.00 97.94 333 VAL A CA 1
ATOM 2648 C C . VAL A 1 333 ? -8.462 -18.207 -24.276 1.00 97.94 333 VAL A C 1
ATOM 2650 O O . VAL A 1 333 ? -9.527 -17.759 -24.699 1.00 97.94 333 VAL A O 1
ATOM 2653 N N . LYS A 1 334 ? -7.942 -19.361 -24.702 1.00 97.94 334 LYS A N 1
ATOM 2654 C CA . LYS A 1 334 ? -8.572 -20.262 -25.677 1.00 97.94 334 LYS A CA 1
ATOM 2655 C C . LYS A 1 334 ? -9.405 -21.352 -25.014 1.00 97.94 334 LYS A C 1
ATOM 2657 O O . LYS A 1 334 ? -10.400 -21.773 -25.590 1.00 97.94 334 LYS A O 1
ATOM 2662 N N . ASN A 1 335 ? -9.030 -21.774 -23.808 1.00 97.88 335 ASN A N 1
ATOM 2663 C CA . ASN A 1 335 ? -9.826 -22.719 -23.035 1.00 97.88 335 ASN A CA 1
ATOM 2664 C C . ASN A 1 335 ? -11.178 -22.098 -22.632 1.00 97.88 335 ASN A C 1
ATOM 2666 O O . ASN A 1 335 ? -11.226 -21.032 -22.012 1.00 97.88 335 ASN A O 1
ATOM 2670 N N . GLN A 1 336 ? -12.273 -22.769 -23.002 1.00 96.00 336 GLN A N 1
ATOM 2671 C CA . GLN A 1 336 ? -13.637 -22.265 -22.814 1.00 96.00 336 GLN A CA 1
ATOM 2672 C C . GLN A 1 336 ? -14.052 -22.197 -21.341 1.00 96.00 336 GLN A C 1
ATOM 2674 O O . GLN A 1 336 ? -14.719 -21.244 -20.946 1.00 96.00 336 GLN A O 1
ATOM 2679 N N . GLU A 1 337 ? -13.629 -23.166 -20.528 1.00 96.00 337 GLU A N 1
ATOM 2680 C CA . GLU A 1 337 ? -13.913 -23.199 -19.091 1.00 96.00 337 GLU A CA 1
ATOM 2681 C C . GLU A 1 337 ? -13.241 -22.022 -18.377 1.00 96.00 337 GLU A C 1
ATOM 2683 O O . GLU A 1 337 ? -13.893 -21.278 -17.646 1.00 96.00 337 GLU A O 1
ATOM 2688 N N . VAL A 1 338 ? -11.960 -21.779 -18.669 1.00 97.69 338 VAL A N 1
ATOM 2689 C CA . VAL A 1 338 ? -11.220 -20.640 -18.102 1.00 97.69 338 VAL A CA 1
ATOM 2690 C C . VAL A 1 338 ? -11.821 -19.312 -18.544 1.00 97.69 338 VAL A C 1
ATOM 2692 O O . VAL A 1 338 ? -11.920 -18.385 -17.743 1.00 97.69 338 VAL A O 1
ATOM 2695 N N . ARG A 1 339 ? -12.250 -19.209 -19.808 1.00 96.75 339 ARG A N 1
ATOM 2696 C CA . ARG A 1 339 ? -12.913 -18.006 -20.321 1.00 96.75 339 ARG A CA 1
ATOM 2697 C C . ARG A 1 339 ? -14.238 -17.739 -19.604 1.00 96.75 339 ARG A C 1
ATOM 2699 O O . ARG A 1 339 ? -14.489 -16.594 -19.235 1.00 96.75 339 ARG A O 1
ATOM 2706 N N . ALA A 1 340 ? -15.058 -18.770 -19.398 1.00 96.69 340 ALA A N 1
ATOM 2707 C CA . ALA A 1 340 ? -16.324 -18.654 -18.678 1.00 96.69 340 ALA A CA 1
ATOM 2708 C C . ALA A 1 340 ? -16.097 -18.198 -17.229 1.00 96.69 340 ALA A C 1
ATOM 2710 O O . ALA A 1 340 ? -16.681 -17.206 -16.801 1.00 96.69 340 ALA A O 1
ATOM 2711 N N . TRP A 1 341 ? -15.162 -18.833 -16.517 1.00 97.62 341 TRP A N 1
ATOM 2712 C CA . TRP A 1 341 ? -14.802 -18.426 -15.159 1.00 97.62 341 TRP A CA 1
ATOM 2713 C C . TRP A 1 341 ? -14.244 -16.995 -15.096 1.00 97.62 341 TRP A C 1
ATOM 2715 O O . TRP A 1 341 ? -14.583 -16.232 -14.196 1.00 97.62 341 TRP A O 1
ATOM 2725 N N . ALA A 1 342 ? -13.437 -16.571 -16.071 1.00 97.81 342 ALA A N 1
ATOM 2726 C CA . ALA A 1 342 ? -12.938 -15.199 -16.115 1.00 97.81 342 ALA A CA 1
ATOM 2727 C C . ALA A 1 342 ? -14.064 -14.156 -16.265 1.00 97.81 342 ALA A C 1
ATOM 2729 O O . ALA A 1 342 ? -13.970 -13.074 -15.684 1.00 97.81 342 ALA A O 1
ATOM 2730 N N . LEU A 1 343 ? -15.139 -14.475 -16.997 1.00 97.25 343 LEU A N 1
ATOM 2731 C CA . LEU A 1 343 ? -16.335 -13.627 -17.083 1.00 97.25 343 LEU A CA 1
ATOM 2732 C C . LEU A 1 343 ? -17.116 -13.605 -15.759 1.00 97.25 343 LEU A C 1
ATOM 2734 O O . LEU A 1 343 ? -17.612 -12.550 -15.360 1.00 97.25 343 LEU A O 1
ATOM 2738 N N . GLU A 1 344 ? -17.174 -14.726 -15.036 1.00 96.50 344 GLU A N 1
ATOM 2739 C CA . GLU A 1 344 ? -17.737 -14.764 -13.680 1.00 96.50 344 GLU A CA 1
ATOM 2740 C C . GLU A 1 344 ? -16.937 -13.869 -12.726 1.00 96.50 344 GLU A C 1
ATOM 2742 O O . GLU A 1 344 ? -17.523 -13.034 -12.036 1.00 96.50 344 GLU A O 1
ATOM 2747 N N . VAL A 1 345 ? -15.602 -13.960 -12.742 1.00 96.12 345 VAL A N 1
ATOM 2748 C CA . VAL A 1 345 ? -14.717 -13.086 -11.953 1.00 96.12 345 VAL A CA 1
ATOM 2749 C C . VAL A 1 345 ? -14.901 -11.617 -12.343 1.00 96.12 345 VAL A C 1
ATOM 2751 O O . VAL A 1 345 ? -15.009 -10.766 -11.463 1.00 96.12 345 VAL A O 1
ATOM 2754 N N . HIS A 1 346 ? -14.994 -11.305 -13.639 1.00 95.25 346 HIS A N 1
ATOM 2755 C CA . HIS A 1 346 ? -15.282 -9.951 -14.131 1.00 95.25 346 HIS A CA 1
ATOM 2756 C C . HIS A 1 346 ? -16.625 -9.421 -13.609 1.00 95.25 346 HIS A C 1
ATOM 2758 O O . HIS A 1 346 ? -16.715 -8.274 -13.175 1.00 95.25 346 HIS A O 1
ATOM 2764 N N . SER A 1 347 ? -17.658 -10.265 -13.545 1.00 94.31 347 SER A N 1
ATOM 2765 C CA . SER A 1 347 ? -18.970 -9.872 -13.014 1.00 94.31 347 SER A CA 1
ATOM 2766 C C . SER A 1 347 ? -18.940 -9.453 -11.536 1.00 94.31 347 SER A C 1
ATOM 2768 O O . SER A 1 347 ? -19.783 -8.660 -11.105 1.00 94.31 347 SER A O 1
ATOM 2770 N N . LEU A 1 348 ? -17.940 -9.903 -10.763 1.00 93.12 348 LEU A N 1
ATOM 2771 C CA . LEU A 1 348 ? -17.795 -9.547 -9.348 1.00 93.12 348 LEU A CA 1
ATOM 2772 C C . LEU A 1 348 ? -17.528 -8.052 -9.133 1.00 93.12 348 LEU A C 1
ATOM 2774 O O . LEU A 1 348 ? -17.823 -7.549 -8.048 1.00 93.12 348 LEU A O 1
ATOM 2778 N N . TRP A 1 349 ? -17.046 -7.312 -10.138 1.00 92.88 349 TRP A N 1
ATOM 2779 C CA . TRP A 1 349 ? -16.874 -5.860 -10.021 1.00 92.88 349 TRP A CA 1
ATOM 2780 C C . TRP A 1 349 ? -18.182 -5.139 -9.710 1.00 92.88 349 TRP A C 1
ATOM 2782 O O . TRP A 1 349 ? -18.188 -4.214 -8.898 1.00 92.88 349 TRP A O 1
ATOM 2792 N N . LYS A 1 350 ? -19.308 -5.621 -10.250 1.00 91.81 350 LYS A N 1
ATOM 2793 C CA . LYS A 1 350 ? -20.635 -5.122 -9.874 1.00 91.81 350 LYS A CA 1
ATOM 2794 C C . LYS A 1 350 ? -20.867 -5.290 -8.375 1.00 91.81 350 LYS A C 1
ATOM 2796 O O . LYS A 1 350 ? -21.236 -4.339 -7.695 1.00 91.81 350 LYS A O 1
ATOM 2801 N N . ASN A 1 351 ? -20.583 -6.474 -7.836 1.00 89.00 351 ASN A N 1
ATOM 2802 C CA . ASN A 1 351 ? -20.819 -6.791 -6.425 1.00 89.00 351 ASN A CA 1
ATOM 2803 C C . ASN A 1 351 ? -19.962 -5.955 -5.468 1.00 89.00 351 ASN A C 1
ATOM 2805 O O . ASN A 1 351 ? -20.379 -5.718 -4.332 1.00 89.00 351 ASN A O 1
ATOM 2809 N N . LEU A 1 352 ? -18.798 -5.490 -5.919 1.00 90.19 352 LEU A N 1
ATOM 2810 C CA . LEU A 1 352 ? -17.872 -4.657 -5.150 1.00 90.19 352 LEU A CA 1
ATOM 2811 C C . LEU A 1 352 ? -18.061 -3.151 -5.380 1.00 90.19 352 LEU A C 1
ATOM 2813 O O . LEU A 1 352 ? -17.443 -2.346 -4.689 1.00 90.19 352 LEU A O 1
ATOM 2817 N N . SER A 1 353 ? -18.905 -2.749 -6.327 1.00 92.19 353 SER A N 1
ATOM 2818 C CA . SER A 1 353 ? -19.114 -1.338 -6.635 1.00 92.19 353 SER A CA 1
ATOM 2819 C C . SER A 1 353 ? -20.013 -0.664 -5.604 1.00 92.19 353 SER A C 1
ATOM 2821 O O . SER A 1 353 ? -21.125 -1.120 -5.302 1.00 92.19 353 SER A O 1
ATOM 2823 N N . ARG A 1 354 ? -19.516 0.423 -5.021 1.00 91.06 354 ARG A N 1
ATOM 2824 C CA . ARG A 1 354 ? -20.191 1.202 -3.984 1.00 91.06 354 ARG A CA 1
ATOM 2825 C C . ARG A 1 354 ? -20.124 2.686 -4.298 1.00 91.06 354 ARG A C 1
ATOM 2827 O O . ARG A 1 354 ? -19.186 3.172 -4.921 1.00 91.06 354 ARG A O 1
ATOM 2834 N N . ARG A 1 355 ? -21.102 3.429 -3.794 1.00 92.06 355 ARG A N 1
ATOM 2835 C CA . ARG A 1 355 ? -21.049 4.889 -3.666 1.00 92.06 355 ARG A CA 1
ATOM 2836 C C . ARG A 1 355 ? -21.492 5.288 -2.269 1.00 92.06 355 ARG A C 1
ATOM 2838 O O . ARG A 1 355 ? -22.284 4.581 -1.651 1.00 92.06 355 ARG A O 1
ATOM 2845 N N . VAL A 1 356 ? -21.019 6.435 -1.801 1.00 91.50 356 VAL A N 1
ATOM 2846 C CA . VAL A 1 356 ? -21.456 6.990 -0.518 1.00 91.50 356 VAL A CA 1
ATOM 2847 C C . VAL A 1 356 ? -22.953 7.297 -0.573 1.00 91.50 356 VAL A C 1
ATOM 2849 O O . VAL A 1 356 ? -23.432 7.862 -1.564 1.00 91.50 356 VAL A O 1
ATOM 2852 N N . SER A 1 357 ? -23.685 6.895 0.468 1.00 90.56 357 SER A N 1
ATOM 2853 C CA . SER A 1 357 ? -25.131 7.093 0.572 1.00 90.56 357 SER A CA 1
ATOM 2854 C C . SER A 1 357 ? -25.499 8.585 0.542 1.00 90.56 357 SER A C 1
ATOM 2856 O O . SER A 1 357 ? -24.677 9.460 0.830 1.00 90.56 357 SER A O 1
ATOM 2858 N N . SER A 1 358 ? -26.747 8.907 0.190 1.00 89.38 358 SER A N 1
ATOM 2859 C CA . SER A 1 358 ? -27.212 10.301 0.218 1.00 89.38 358 SER A CA 1
ATOM 2860 C C . SER A 1 358 ? -27.234 10.884 1.627 1.00 89.38 358 SER A C 1
ATOM 2862 O O . SER A 1 358 ? -27.024 12.082 1.781 1.00 89.38 358 SER A O 1
ATOM 2864 N N . GLU A 1 359 ? -27.488 10.057 2.641 1.00 87.19 359 GLU A N 1
ATOM 2865 C CA . GLU A 1 359 ? -27.530 10.504 4.034 1.00 87.19 359 GLU A CA 1
ATOM 2866 C C . GLU A 1 359 ? -26.126 10.821 4.540 1.00 87.19 359 GLU A C 1
ATOM 2868 O O . GLU A 1 359 ? -25.905 11.917 5.048 1.00 87.19 359 GLU A O 1
ATOM 2873 N N . THR A 1 360 ? -25.143 9.972 4.238 1.00 89.62 360 THR A N 1
ATOM 2874 C CA . THR A 1 360 ? -23.738 10.227 4.581 1.00 89.62 360 THR A CA 1
ATOM 2875 C C . THR A 1 360 ? -23.179 11.482 3.911 1.00 89.62 360 THR A C 1
ATOM 2877 O O . THR A 1 360 ? -22.353 12.180 4.491 1.00 89.62 360 THR A O 1
ATOM 2880 N N . GLN A 1 361 ? -23.648 11.825 2.707 1.00 88.19 361 GLN A N 1
ATOM 2881 C CA . GLN A 1 361 ? -23.269 13.086 2.058 1.00 88.19 361 GLN A CA 1
ATOM 2882 C C . GLN A 1 361 ? -23.889 14.321 2.728 1.00 88.19 361 GLN A C 1
ATOM 2884 O O . GLN A 1 361 ? -23.258 15.377 2.741 1.00 88.19 361 GLN A O 1
ATOM 2889 N N . LYS A 1 362 ? -25.119 14.216 3.249 1.00 90.50 362 LYS A N 1
ATOM 2890 C CA . LYS A 1 362 ? -25.820 15.329 3.913 1.00 90.50 362 LYS A CA 1
ATOM 2891 C C . LYS A 1 362 ? -25.350 15.542 5.349 1.00 90.50 362 LYS A C 1
ATOM 2893 O O . LYS A 1 362 ? -25.295 16.688 5.784 1.00 90.50 362 LYS A O 1
ATOM 2898 N N . HIS A 1 363 ? -25.040 14.453 6.047 1.00 90.25 363 HIS A N 1
ATOM 2899 C CA . HIS A 1 363 ? -24.765 14.426 7.481 1.00 90.25 363 HIS A CA 1
ATOM 2900 C C . HIS A 1 363 ? -23.433 13.742 7.818 1.00 90.25 363 HIS A C 1
ATOM 2902 O O . HIS A 1 363 ? -23.413 12.846 8.661 1.00 90.25 363 HIS A O 1
ATOM 2908 N N . PRO A 1 364 ? -22.303 14.117 7.185 1.00 90.06 364 PRO A N 1
ATOM 2909 C CA . PRO A 1 364 ? -21.021 13.433 7.380 1.00 90.06 364 PRO A CA 1
ATOM 2910 C C . PRO A 1 364 ? -20.546 13.401 8.840 1.00 90.06 364 PRO A C 1
ATOM 2912 O O . PRO A 1 364 ? -19.759 12.538 9.207 1.00 90.06 364 PRO A O 1
ATOM 2915 N N . GLU A 1 365 ? -21.030 14.305 9.692 1.00 89.88 365 GLU A N 1
ATOM 2916 C CA . GLU A 1 365 ? -20.768 14.329 11.131 1.00 89.88 365 GLU A CA 1
ATOM 2917 C C . GLU A 1 365 ? -21.312 13.115 11.904 1.00 89.88 365 GLU A C 1
ATOM 2919 O O . GLU A 1 365 ? -20.880 12.877 13.032 1.00 89.88 365 GLU A O 1
ATOM 2924 N N . LEU A 1 366 ? -22.253 12.364 11.324 1.00 91.81 366 LEU A N 1
ATOM 2925 C CA . LEU A 1 366 ? -22.871 11.177 11.927 1.00 91.81 366 LEU A CA 1
ATOM 2926 C C . LEU A 1 366 ? -22.163 9.867 11.553 1.00 91.81 366 LEU A C 1
ATOM 2928 O O . LEU A 1 366 ? -22.533 8.810 12.068 1.00 91.81 366 LEU A O 1
ATOM 2932 N N . HIS A 1 367 ? -21.161 9.930 10.672 1.00 91.12 367 HIS A N 1
ATOM 2933 C CA . HIS A 1 367 ? -20.496 8.769 10.084 1.00 91.12 367 HIS A CA 1
ATOM 2934 C C . HIS A 1 367 ? -18.982 8.830 10.308 1.00 91.12 367 HIS A C 1
ATOM 2936 O O . HIS A 1 367 ? -18.382 9.904 10.369 1.00 91.12 367 HIS A O 1
ATOM 2942 N N . THR A 1 368 ? -18.341 7.665 10.391 1.00 89.50 368 THR A N 1
ATOM 2943 C CA . THR A 1 368 ? -16.872 7.559 10.365 1.00 89.50 368 THR A CA 1
ATOM 2944 C C . THR A 1 368 ? -16.327 7.485 8.938 1.00 89.50 368 THR A C 1
ATOM 2946 O O . THR A 1 368 ? -15.185 7.883 8.695 1.00 89.50 368 THR A O 1
ATOM 2949 N N . LEU A 1 369 ? -17.151 7.049 7.976 1.00 88.69 369 LEU A N 1
ATOM 2950 C CA . LEU A 1 369 ? -16.818 7.040 6.555 1.00 88.69 369 LEU A CA 1
ATOM 2951 C C . LEU A 1 369 ? -16.623 8.466 6.021 1.00 88.69 369 LEU A C 1
ATOM 2953 O O . LEU A 1 369 ? -17.522 9.305 6.078 1.00 88.69 369 LEU A O 1
ATOM 2957 N N . LEU A 1 370 ? -15.469 8.718 5.404 1.00 86.38 370 LEU A N 1
ATOM 2958 C CA . LEU A 1 370 ? -15.204 9.982 4.722 1.00 86.38 370 LEU A CA 1
ATOM 2959 C C . LEU A 1 370 ? -15.922 10.019 3.359 1.00 86.38 370 LEU A C 1
ATOM 2961 O O . LEU A 1 370 ? -15.679 9.139 2.527 1.00 86.38 370 LEU A O 1
ATOM 2965 N N . PRO A 1 371 ? -16.770 11.031 3.080 1.00 85.75 371 PRO A N 1
ATOM 2966 C CA . PRO A 1 371 ? -17.501 11.096 1.821 1.00 85.75 371 PRO A CA 1
ATOM 2967 C C . PRO A 1 371 ? -16.578 11.192 0.600 1.00 85.75 371 PRO A C 1
ATOM 2969 O O . PRO A 1 371 ? -15.732 12.083 0.505 1.00 85.75 371 PRO A O 1
ATOM 2972 N N . LEU A 1 372 ? -16.798 10.311 -0.378 1.00 86.69 372 LEU A N 1
ATOM 2973 C CA . LEU A 1 372 ? -16.135 10.332 -1.678 1.00 86.69 372 LEU A CA 1
ATOM 2974 C C . LEU A 1 372 ? -17.116 10.793 -2.766 1.00 86.69 372 LEU A C 1
ATOM 2976 O O . LEU A 1 372 ? -18.267 10.356 -2.784 1.00 86.69 372 LEU A O 1
ATOM 2980 N N . PRO A 1 373 ? -16.677 11.644 -3.712 1.00 86.69 373 PRO A N 1
ATOM 2981 C CA . PRO A 1 373 ? -17.562 12.232 -4.721 1.00 86.69 373 PRO A CA 1
ATOM 2982 C C . PRO A 1 373 ? -17.939 11.268 -5.855 1.00 86.69 373 PRO A C 1
ATOM 2984 O O . PRO A 1 373 ? -18.759 11.609 -6.708 1.00 86.69 373 PRO A O 1
ATOM 2987 N N . LYS A 1 374 ? -17.291 10.103 -5.935 1.00 88.06 374 LYS A N 1
ATOM 2988 C CA . LYS A 1 374 ? -17.432 9.132 -7.023 1.00 88.06 374 LYS A CA 1
ATOM 2989 C C . LYS A 1 374 ? -17.571 7.722 -6.467 1.00 88.06 374 LYS A C 1
ATOM 2991 O O . LYS A 1 374 ? -17.248 7.470 -5.309 1.00 88.06 374 LYS A O 1
ATOM 2996 N N . GLN A 1 375 ? -18.068 6.829 -7.318 1.00 90.38 375 GLN A N 1
ATOM 2997 C CA . GLN A 1 375 ? -18.121 5.403 -7.030 1.00 90.38 375 GLN A CA 1
ATOM 2998 C C . GLN A 1 375 ? -16.718 4.828 -6.817 1.00 90.38 375 GLN A C 1
ATOM 3000 O O . GLN A 1 375 ? -15.743 5.307 -7.403 1.00 90.38 375 GLN A O 1
ATOM 3005 N N . VAL A 1 376 ? -16.639 3.791 -5.996 1.00 89.75 376 VAL A N 1
ATOM 3006 C CA . VAL A 1 376 ? -15.412 3.065 -5.680 1.00 89.75 376 VAL A CA 1
ATOM 3007 C C . VAL A 1 376 ? -15.666 1.566 -5.725 1.00 89.75 376 VAL A C 1
ATOM 3009 O O . VAL A 1 376 ? -16.775 1.100 -5.466 1.00 89.75 376 VAL A O 1
ATOM 3012 N N . ILE A 1 377 ? -14.614 0.813 -6.027 1.00 90.12 377 ILE A N 1
ATOM 3013 C CA . ILE A 1 377 ? -14.591 -0.633 -5.836 1.00 90.12 377 ILE A CA 1
ATOM 3014 C C . ILE A 1 377 ? -14.009 -0.893 -4.449 1.00 90.12 377 ILE A C 1
ATOM 3016 O O . ILE A 1 377 ? -12.860 -0.536 -4.189 1.00 90.12 377 ILE A O 1
ATOM 3020 N N . ILE A 1 378 ? -14.802 -1.489 -3.562 1.00 89.12 378 ILE A N 1
ATOM 3021 C CA . ILE A 1 378 ? -14.322 -1.909 -2.240 1.00 89.12 378 ILE A CA 1
ATOM 3022 C C . ILE A 1 378 ? -13.585 -3.252 -2.351 1.00 89.12 378 ILE A C 1
ATOM 3024 O O . ILE A 1 378 ? -13.870 -4.022 -3.273 1.00 89.12 378 ILE A O 1
ATOM 3028 N N . PRO A 1 379 ? -12.674 -3.592 -1.421 1.00 84.19 379 PRO A N 1
ATOM 3029 C CA . PRO A 1 379 ? -12.020 -4.897 -1.443 1.00 84.19 379 PRO A CA 1
ATOM 3030 C C . PRO A 1 379 ? -13.023 -6.046 -1.290 1.00 84.19 379 PRO A C 1
ATOM 3032 O O . PRO A 1 379 ? -12.985 -6.985 -2.081 1.00 84.19 379 PRO A O 1
ATOM 3035 N N . GLY A 1 380 ? -13.949 -5.945 -0.328 1.00 80.75 380 GLY A N 1
ATOM 3036 C CA . GLY A 1 380 ? -15.013 -6.924 -0.101 1.00 80.75 380 GLY A CA 1
ATOM 3037 C C . GLY A 1 380 ? -15.297 -7.198 1.381 1.00 80.75 380 GLY A C 1
ATOM 3038 O O . GLY A 1 380 ? -14.444 -7.024 2.251 1.00 80.75 380 GLY A O 1
ATOM 3039 N N . SER A 1 381 ? -16.513 -7.681 1.658 1.00 82.31 381 SER A N 1
ATOM 3040 C CA . SER A 1 381 ? -16.965 -8.153 2.979 1.00 82.31 381 SER A CA 1
ATOM 3041 C C . SER A 1 381 ? -16.804 -7.120 4.119 1.00 82.31 381 SER A C 1
ATOM 3043 O O . SER A 1 381 ? -17.607 -6.184 4.202 1.00 82.31 381 SER A O 1
ATOM 3045 N N . ARG A 1 382 ? -15.812 -7.289 5.011 1.00 79.81 382 ARG A N 1
ATOM 3046 C CA . ARG A 1 382 ? -15.507 -6.394 6.147 1.00 79.81 382 ARG A CA 1
ATOM 3047 C C . ARG A 1 382 ? -14.975 -5.032 5.698 1.00 79.81 382 ARG A C 1
ATOM 3049 O O . ARG A 1 382 ? -15.200 -4.045 6.387 1.00 79.81 382 ARG A O 1
ATOM 3056 N N . PHE A 1 383 ? -14.296 -4.980 4.554 1.00 79.25 383 PHE A N 1
ATOM 3057 C CA . PHE A 1 383 ? -13.695 -3.762 4.012 1.00 79.25 383 PHE A CA 1
ATOM 3058 C C . PHE A 1 383 ? -14.683 -3.082 3.073 1.00 79.25 383 PHE A C 1
ATOM 3060 O O . PHE A 1 383 ? -14.917 -3.555 1.956 1.00 79.25 383 PHE A O 1
ATOM 3067 N N . ARG A 1 384 ? -15.308 -2.011 3.562 1.00 75.56 384 ARG A N 1
ATOM 3068 C CA . ARG A 1 384 ? -16.447 -1.326 2.921 1.00 75.56 384 ARG A CA 1
ATOM 3069 C C . ARG A 1 384 ? -16.102 0.096 2.494 1.00 75.56 384 ARG A C 1
ATOM 3071 O O . ARG A 1 384 ? -16.920 0.782 1.885 1.00 75.56 384 ARG A O 1
ATOM 3078 N N . GLU A 1 385 ? -14.884 0.507 2.792 1.00 72.75 385 GLU A N 1
ATOM 3079 C CA . GLU A 1 385 ? -14.282 1.776 2.452 1.00 72.75 385 GLU A CA 1
ATOM 3080 C C . GLU A 1 385 ? -13.395 1.621 1.210 1.00 72.75 385 GLU A C 1
ATOM 3082 O O . GLU A 1 385 ? -12.935 0.526 0.869 1.00 72.75 385 GLU A O 1
ATOM 3087 N N . GLY A 1 386 ? -13.119 2.739 0.535 1.00 56.97 386 GLY A N 1
ATOM 3088 C CA . GLY A 1 386 ? -11.944 2.793 -0.330 1.00 56.97 386 GLY A CA 1
ATOM 3089 C C . GLY A 1 386 ? -10.686 2.602 0.520 1.00 56.97 386 GLY A C 1
ATOM 3090 O O . GLY A 1 386 ? -10.626 3.109 1.640 1.00 56.97 386 GLY A O 1
ATOM 3091 N N . ILE A 1 387 ? -9.702 1.874 -0.008 1.00 56.78 387 ILE A N 1
ATOM 3092 C CA . ILE A 1 387 ? -8.408 1.665 0.654 1.00 56.78 387 ILE A CA 1
ATOM 3093 C C . ILE A 1 387 ? -7.805 3.029 1.045 1.00 56.78 387 ILE A C 1
ATOM 3095 O O . ILE A 1 387 ? -7.810 3.967 0.242 1.00 56.78 387 ILE A O 1
ATOM 3099 N N . ALA A 1 388 ? -7.358 3.155 2.298 1.00 46.62 388 ALA A N 1
ATOM 3100 C CA . ALA A 1 388 ? -7.021 4.435 2.913 1.00 46.62 388 ALA A CA 1
ATOM 3101 C C . ALA A 1 388 ? -5.754 5.073 2.312 1.00 46.62 388 ALA A C 1
ATOM 3103 O O . ALA A 1 388 ? -4.792 4.398 1.960 1.00 46.62 388 ALA A O 1
ATOM 3104 N N . SER A 1 389 ? -5.713 6.408 2.272 1.00 48.94 389 SER A N 1
ATOM 3105 C CA . SER A 1 389 ? -4.647 7.214 1.646 1.00 48.94 389 SER A CA 1
ATOM 3106 C C . SER A 1 389 ? -3.256 7.138 2.302 1.00 48.94 389 SER A C 1
ATOM 3108 O O . SER A 1 389 ? -2.360 7.858 1.868 1.00 48.94 389 SER A O 1
ATOM 3110 N N . ASN A 1 390 ? -3.082 6.333 3.353 1.00 56.47 390 ASN A N 1
ATOM 3111 C CA . ASN A 1 390 ? -1.811 6.171 4.066 1.00 56.47 390 ASN A CA 1
ATOM 3112 C C . ASN A 1 390 ? -1.150 4.804 3.805 1.00 56.47 390 ASN A C 1
ATOM 3114 O O . ASN A 1 390 ? -0.076 4.549 4.323 1.00 56.47 390 ASN A O 1
ATOM 3118 N N . GLU A 1 391 ? -1.758 3.933 3.005 1.00 81.81 391 GLU A N 1
ATOM 3119 C CA . GLU A 1 391 ? -1.189 2.638 2.607 1.00 81.81 391 GLU A CA 1
ATOM 3120 C C . GLU A 1 391 ? -0.060 2.771 1.553 1.00 81.81 391 GLU A C 1
ATOM 3122 O O . GLU A 1 391 ? 0.250 3.892 1.128 1.00 81.81 391 GLU A O 1
ATOM 3127 N N . PRO A 1 392 ? 0.594 1.671 1.105 1.00 90.56 392 PRO A N 1
ATOM 3128 C CA . PRO A 1 392 ? 1.661 1.744 0.106 1.00 90.56 392 PRO A CA 1
ATOM 3129 C C . PRO A 1 392 ? 1.303 2.616 -1.118 1.00 90.56 392 PRO A C 1
ATOM 3131 O O . PRO A 1 392 ? 0.259 2.404 -1.744 1.00 90.56 392 PRO A O 1
ATOM 3134 N N . PRO A 1 393 ? 2.156 3.587 -1.508 1.00 93.94 393 PRO A N 1
ATOM 3135 C CA . PRO A 1 393 ? 1.724 4.678 -2.380 1.00 93.94 393 PRO A CA 1
ATOM 3136 C C . PRO A 1 393 ? 1.672 4.300 -3.862 1.00 93.94 393 PRO A C 1
ATOM 3138 O O . PRO A 1 393 ? 2.631 4.466 -4.623 1.00 93.94 393 PRO A O 1
ATOM 3141 N N . LEU A 1 394 ? 0.509 3.805 -4.286 1.00 94.56 394 LEU A N 1
ATOM 3142 C CA . LEU A 1 394 ? 0.254 3.325 -5.646 1.00 94.56 394 LEU A CA 1
ATOM 3143 C C . LEU A 1 394 ? -0.584 4.288 -6.502 1.00 94.56 394 LEU A C 1
ATOM 3145 O O . LEU A 1 394 ? -0.792 4.013 -7.686 1.00 94.56 394 LEU A O 1
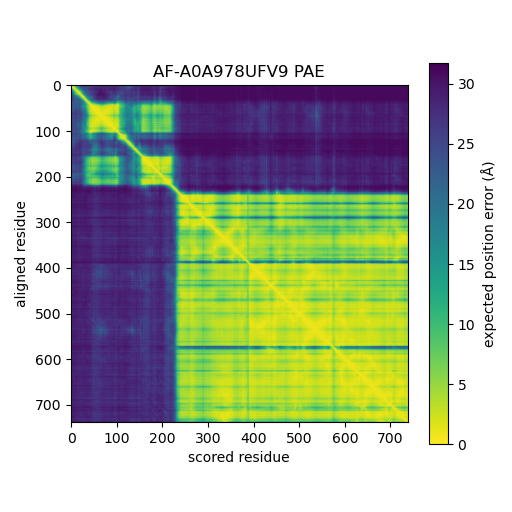ATOM 3149 N N . LEU A 1 395 ? -1.008 5.444 -5.973 1.00 95.19 395 LEU A N 1
ATOM 3150 C CA . LEU A 1 395 ? -1.831 6.417 -6.708 1.00 95.19 395 LEU A CA 1
ATOM 3151 C C . LEU A 1 395 ? -1.169 6.861 -8.021 1.00 95.19 395 LEU A C 1
ATOM 3153 O O . LEU A 1 395 ? -1.824 6.936 -9.061 1.00 95.19 395 LEU A O 1
ATOM 3157 N N . SER A 1 396 ? 0.143 7.105 -8.008 1.00 97.00 396 SER A N 1
ATOM 3158 C CA . SER A 1 396 ? 0.885 7.464 -9.224 1.00 97.00 396 SER A CA 1
ATOM 3159 C C . SER A 1 396 ? 0.850 6.371 -10.298 1.00 97.00 396 SER A C 1
ATOM 3161 O O . SER A 1 396 ? 0.765 6.695 -11.481 1.00 97.00 396 SER A O 1
ATOM 3163 N N . ALA A 1 397 ? 0.885 5.093 -9.904 1.00 96.31 397 ALA A N 1
ATOM 3164 C CA . ALA A 1 397 ? 0.799 3.960 -10.819 1.00 96.31 397 ALA A CA 1
ATOM 3165 C C . ALA A 1 397 ? -0.616 3.838 -11.397 1.00 96.31 397 ALA A C 1
ATOM 3167 O O . ALA A 1 397 ? -0.763 3.649 -12.602 1.00 96.31 397 ALA A O 1
ATOM 3168 N N . MET A 1 398 ? -1.649 4.046 -10.572 1.00 95.75 398 MET A N 1
ATOM 3169 C CA . MET A 1 398 ? -3.046 4.091 -11.021 1.00 95.75 398 MET A CA 1
ATOM 3170 C C . MET A 1 398 ? -3.263 5.195 -12.064 1.00 95.75 398 MET A C 1
ATOM 3172 O O . MET A 1 398 ? -3.760 4.931 -13.158 1.00 95.75 398 MET A O 1
ATOM 3176 N N . VAL A 1 399 ? -2.846 6.430 -11.753 1.00 97.38 399 VAL A N 1
ATOM 3177 C CA . VAL A 1 399 ? -2.956 7.579 -12.669 1.00 97.38 399 VAL A CA 1
ATOM 3178 C C . VAL A 1 399 ? -2.173 7.322 -13.953 1.00 97.38 399 VAL A C 1
ATOM 3180 O O . VAL A 1 399 ? -2.680 7.590 -15.043 1.00 97.38 399 VAL A O 1
ATOM 3183 N N . TYR A 1 400 ? -0.956 6.785 -13.842 1.00 97.12 400 TYR A N 1
ATOM 3184 C CA . TYR A 1 400 ? -0.121 6.495 -15.000 1.00 97.12 400 TYR A CA 1
ATOM 3185 C C . TYR A 1 400 ? -0.758 5.453 -15.923 1.00 97.12 400 TYR A C 1
ATOM 3187 O O . TYR A 1 400 ? -0.794 5.681 -17.129 1.00 97.12 400 TYR A O 1
ATOM 3195 N N . GLU A 1 401 ? -1.302 4.353 -15.398 1.00 94.75 401 GLU A N 1
ATOM 3196 C CA . GLU A 1 401 ? -1.953 3.324 -16.222 1.00 94.75 401 GLU A CA 1
ATOM 3197 C C . GLU A 1 401 ? -3.235 3.841 -16.897 1.00 94.75 401 GLU A C 1
ATOM 3199 O O . GLU A 1 401 ? -3.434 3.588 -18.088 1.00 94.75 401 GLU A O 1
ATOM 3204 N N . ILE A 1 402 ? -4.055 4.646 -16.206 1.00 95.69 402 ILE A N 1
ATOM 3205 C CA . ILE A 1 402 ? -5.230 5.301 -16.815 1.00 95.69 402 ILE A CA 1
ATOM 3206 C C . ILE A 1 402 ? -4.793 6.234 -17.949 1.00 95.69 402 ILE A C 1
ATOM 3208 O O . ILE A 1 402 ? -5.317 6.147 -19.062 1.00 95.69 402 ILE A O 1
ATOM 3212 N N . TYR A 1 403 ? -3.803 7.096 -17.703 1.00 96.88 403 TYR A N 1
ATOM 3213 C CA . TYR A 1 403 ? -3.258 7.989 -18.726 1.00 96.88 403 TYR A CA 1
ATOM 3214 C C . TYR A 1 403 ? -2.703 7.202 -19.919 1.00 96.88 403 TYR A C 1
ATOM 3216 O O . TYR A 1 403 ? -2.977 7.532 -21.068 1.00 96.88 403 TYR A O 1
ATOM 3224 N N . LYS A 1 404 ? -1.964 6.118 -19.671 1.00 95.56 404 LYS A N 1
ATOM 3225 C CA . LYS A 1 404 ? -1.352 5.312 -20.731 1.00 95.56 404 LYS A CA 1
ATOM 3226 C C . LYS A 1 404 ? -2.388 4.636 -21.634 1.00 95.56 404 LYS A C 1
ATOM 3228 O O . LYS A 1 404 ? -2.096 4.378 -22.800 1.00 95.56 404 LYS A O 1
ATOM 3233 N N . ARG A 1 405 ? -3.573 4.328 -21.097 1.00 93.94 405 ARG A N 1
ATOM 3234 C CA . ARG A 1 405 ? -4.698 3.745 -21.841 1.00 93.94 405 ARG A CA 1
ATOM 3235 C C . ARG A 1 405 ? -5.527 4.787 -22.587 1.00 93.94 405 ARG A C 1
ATOM 3237 O O . ARG A 1 405 ? -5.963 4.512 -23.697 1.00 93.94 405 ARG A O 1
ATOM 3244 N N . THR A 1 406 ? -5.747 5.951 -21.985 1.00 95.50 406 THR A N 1
ATOM 3245 C CA . THR A 1 406 ? -6.671 6.977 -22.502 1.00 95.50 406 THR A CA 1
ATOM 3246 C C . THR A 1 406 ? -5.987 8.050 -23.347 1.00 95.50 406 THR A C 1
ATOM 3248 O O . THR A 1 406 ? -6.621 8.645 -24.211 1.00 95.50 406 THR A O 1
ATOM 3251 N N . GLY A 1 407 ? -4.706 8.324 -23.093 1.00 96.25 407 GLY A N 1
ATOM 3252 C CA . GLY A 1 407 ? -4.001 9.487 -23.629 1.00 96.25 407 GLY A CA 1
ATOM 3253 C C . GLY A 1 407 ? -4.508 10.828 -23.082 1.00 96.25 407 GLY A C 1
ATOM 3254 O O . GLY A 1 407 ? -4.144 11.868 -23.627 1.00 96.25 407 GLY A O 1
ATOM 3255 N N . ASP A 1 408 ? -5.341 10.831 -22.034 1.00 97.69 408 ASP A N 1
ATOM 3256 C CA . ASP A 1 408 ? -5.985 12.041 -21.515 1.00 97.69 408 ASP A CA 1
ATOM 3257 C C . ASP A 1 408 ? -4.981 12.941 -20.768 1.00 97.69 408 ASP A C 1
ATOM 3259 O O . ASP A 1 408 ? -4.640 12.733 -19.597 1.00 97.69 408 ASP A O 1
ATOM 3263 N N . LEU A 1 409 ? -4.492 13.961 -21.477 1.00 97.19 409 LEU A N 1
ATOM 3264 C CA . LEU A 1 409 ? -3.545 14.945 -20.955 1.00 97.19 409 LEU A CA 1
ATOM 3265 C C . LEU A 1 409 ? -4.162 15.854 -19.885 1.00 97.19 409 LEU A C 1
ATOM 3267 O O . LEU A 1 409 ? -3.454 16.268 -18.965 1.00 97.19 409 LEU A O 1
ATOM 3271 N N . GLU A 1 410 ? -5.460 16.154 -19.965 1.00 97.81 410 GLU A N 1
ATOM 3272 C CA . GLU A 1 410 ? -6.131 16.999 -18.973 1.00 97.81 410 GLU A CA 1
ATOM 3273 C C . GLU A 1 410 ? -6.335 16.237 -17.661 1.00 97.81 410 GLU A C 1
ATOM 3275 O O . GLU A 1 410 ? -6.115 16.795 -16.583 1.00 97.81 410 GLU A O 1
ATOM 3280 N N . PHE A 1 411 ? -6.645 14.938 -17.729 1.00 96.62 411 PHE A N 1
ATOM 3281 C CA . PHE A 1 411 ? -6.621 14.051 -16.566 1.00 96.62 411 PHE A CA 1
ATOM 3282 C C . PHE A 1 411 ? -5.233 14.015 -15.914 1.00 96.62 411 PHE A C 1
ATOM 3284 O O . PHE A 1 411 ? -5.112 14.262 -14.711 1.00 96.62 411 PHE A O 1
ATOM 3291 N N . ALA A 1 412 ? -4.173 13.792 -16.701 1.00 96.25 412 ALA A N 1
ATOM 3292 C CA . ALA A 1 412 ? -2.800 13.789 -16.191 1.00 96.25 412 ALA A CA 1
ATOM 3293 C C . ALA A 1 412 ? -2.442 15.118 -15.500 1.00 96.25 412 ALA A C 1
ATOM 3295 O O . ALA A 1 412 ? -1.926 15.125 -14.379 1.00 96.25 412 ALA A O 1
ATOM 3296 N N . LYS A 1 413 ? -2.782 16.248 -16.131 1.00 97.50 413 LYS A N 1
ATOM 3297 C CA . LYS A 1 413 ? -2.571 17.598 -15.593 1.00 97.50 413 LYS A CA 1
ATOM 3298 C C . LYS A 1 413 ? -3.347 17.841 -14.301 1.00 97.50 413 LYS A C 1
ATOM 3300 O O . LYS A 1 413 ? -2.803 18.424 -13.365 1.00 97.50 413 LYS A O 1
ATOM 3305 N N . LYS A 1 414 ? -4.593 17.369 -14.221 1.00 97.50 414 LYS A N 1
ATOM 3306 C CA . LYS A 1 414 ? -5.443 17.471 -13.027 1.00 97.50 414 LYS A CA 1
ATOM 3307 C C . LYS A 1 414 ? -4.894 16.659 -11.852 1.00 97.50 414 LYS A C 1
ATOM 3309 O O . LYS A 1 414 ? -4.981 17.113 -10.713 1.00 97.50 414 LYS A O 1
ATOM 3314 N N . CYS A 1 415 ? -4.343 15.475 -12.109 1.00 97.12 415 CYS A N 1
ATOM 3315 C CA . CYS A 1 415 ? -3.831 14.580 -11.069 1.00 97.12 415 CYS A CA 1
ATOM 3316 C C . CYS A 1 415 ? -2.431 14.958 -10.568 1.00 97.12 415 CYS A C 1
ATOM 3318 O O . CYS A 1 415 ? -2.124 14.710 -9.402 1.00 97.12 415 CYS A O 1
ATOM 3320 N N . LEU A 1 416 ? -1.592 15.573 -11.409 1.00 97.25 416 LEU A N 1
ATOM 3321 C CA . LEU A 1 416 ? -0.189 15.865 -11.094 1.00 97.25 416 LEU A CA 1
ATOM 3322 C C . LEU A 1 416 ? 0.027 16.582 -9.739 1.00 97.25 416 LEU A C 1
ATOM 3324 O O . LEU A 1 416 ? 0.896 16.136 -8.986 1.00 97.25 416 LEU A O 1
ATOM 3328 N N . PRO A 1 417 ? -0.756 17.612 -9.349 1.00 97.56 417 PRO A N 1
ATOM 3329 C CA . PRO A 1 417 ? -0.594 18.258 -8.044 1.00 97.56 417 PRO A CA 1
ATOM 3330 C C . PRO A 1 417 ? -0.809 17.315 -6.851 1.00 97.56 417 PRO A C 1
ATOM 3332 O O . PRO A 1 417 ? -0.106 17.426 -5.849 1.00 97.56 417 PRO A O 1
ATOM 3335 N N . ALA A 1 418 ? -1.754 16.374 -6.951 1.00 96.06 418 ALA A N 1
ATOM 3336 C CA . ALA A 1 418 ? -2.010 15.399 -5.891 1.00 96.06 418 ALA A CA 1
ATOM 3337 C C . ALA A 1 418 ? -0.846 14.407 -5.748 1.00 96.06 418 ALA A C 1
ATOM 3339 O O . ALA A 1 418 ? -0.438 14.117 -4.627 1.00 96.06 418 ALA A O 1
ATOM 3340 N N . LEU A 1 419 ? -0.259 13.969 -6.869 1.00 97.44 419 LEU A N 1
ATOM 3341 C CA . LEU A 1 419 ? 0.915 13.088 -6.866 1.00 97.44 419 LEU A CA 1
ATOM 3342 C C . LEU A 1 419 ? 2.133 13.760 -6.218 1.00 97.44 419 LEU A C 1
ATOM 3344 O O . LEU A 1 419 ? 2.846 13.142 -5.434 1.00 97.44 419 LEU A O 1
ATOM 3348 N N . ILE A 1 420 ? 2.358 15.044 -6.511 1.00 97.81 420 ILE A N 1
ATOM 3349 C CA . ILE A 1 420 ? 3.442 15.820 -5.891 1.00 97.81 420 ILE A CA 1
ATOM 3350 C C . ILE A 1 420 ? 3.208 15.959 -4.383 1.00 97.81 420 ILE A C 1
ATOM 3352 O O . ILE A 1 420 ? 4.146 15.823 -3.601 1.00 97.81 420 ILE A O 1
ATOM 3356 N N . LYS A 1 421 ? 1.961 16.191 -3.962 1.00 96.38 421 LYS A N 1
ATOM 3357 C CA . LYS A 1 421 ? 1.605 16.288 -2.542 1.00 96.38 421 LYS A CA 1
ATOM 3358 C C . LYS A 1 421 ? 1.823 14.966 -1.797 1.00 96.38 421 LYS A C 1
ATOM 3360 O O . LYS A 1 421 ? 2.345 14.974 -0.686 1.00 96.38 421 LYS A O 1
ATOM 3365 N N . GLU A 1 422 ? 1.458 13.839 -2.403 1.00 95.69 422 GLU A N 1
ATOM 3366 C CA . GLU A 1 422 ? 1.721 12.506 -1.847 1.00 95.69 422 GLU A CA 1
ATOM 3367 C C . GLU A 1 422 ? 3.232 12.227 -1.759 1.00 95.69 422 GLU A C 1
ATOM 3369 O O . GLU A 1 422 ? 3.721 11.780 -0.723 1.00 95.69 422 GLU A O 1
ATOM 3374 N N . HIS A 1 423 ? 4.008 12.582 -2.791 1.00 96.88 423 HIS A N 1
ATOM 3375 C CA . HIS A 1 423 ? 5.472 12.479 -2.749 1.00 96.88 423 HIS A CA 1
ATOM 3376 C C . HIS A 1 423 ? 6.081 13.292 -1.601 1.00 96.88 423 HIS A C 1
ATOM 3378 O O . HIS A 1 423 ? 6.954 12.796 -0.887 1.00 96.88 423 HIS A O 1
ATOM 3384 N N . GLN A 1 424 ? 5.605 14.523 -1.392 1.00 95.94 424 GLN A N 1
ATOM 3385 C CA . GLN A 1 424 ? 6.047 15.382 -0.292 1.00 95.94 424 GLN A CA 1
ATOM 3386 C C . GLN A 1 424 ? 5.739 14.772 1.078 1.00 95.94 424 GLN A C 1
ATOM 3388 O O . GLN A 1 424 ? 6.576 14.866 1.973 1.00 95.94 424 GLN A O 1
ATOM 3393 N N . PHE A 1 425 ? 4.586 14.115 1.240 1.00 93.19 425 PHE A N 1
ATOM 3394 C CA . PHE A 1 425 ? 4.235 13.397 2.467 1.00 93.19 425 PHE A CA 1
ATOM 3395 C C . PHE A 1 425 ? 5.258 12.294 2.784 1.00 93.19 425 PHE A C 1
ATOM 3397 O O . PHE A 1 425 ? 5.878 12.327 3.850 1.00 93.19 425 PHE A O 1
ATOM 3404 N N . TRP A 1 426 ? 5.549 11.406 1.828 1.00 94.31 426 TRP A N 1
ATOM 3405 C CA . TRP A 1 426 ? 6.513 10.306 2.008 1.00 94.31 426 TRP A CA 1
ATOM 3406 C C . TRP A 1 426 ? 7.982 10.750 2.122 1.00 94.31 426 TRP A C 1
ATOM 3408 O O . TRP A 1 426 ? 8.847 9.961 2.510 1.00 94.31 426 TRP A O 1
ATOM 3418 N N . ASN A 1 427 ? 8.278 12.011 1.793 1.00 92.06 427 ASN A N 1
ATOM 3419 C CA . ASN A 1 427 ? 9.595 12.640 1.947 1.00 92.06 427 ASN A CA 1
ATOM 3420 C C . ASN A 1 427 ? 9.633 13.711 3.056 1.00 92.06 427 ASN A C 1
ATOM 3422 O O . ASN A 1 427 ? 10.614 14.461 3.168 1.00 92.06 427 ASN A O 1
ATOM 3426 N N . SER A 1 428 ? 8.587 13.783 3.883 1.00 89.75 428 SER A N 1
ATOM 3427 C CA . SER A 1 428 ? 8.540 14.645 5.066 1.00 89.75 428 SER A CA 1
ATOM 3428 C C . SER A 1 428 ? 9.452 14.117 6.180 1.00 89.75 428 SER A C 1
ATOM 3430 O O . SER A 1 428 ? 9.924 12.982 6.128 1.00 89.75 428 SER A O 1
ATOM 3432 N N . GLU A 1 429 ? 9.750 14.951 7.177 1.00 82.25 429 GLU A N 1
ATOM 3433 C CA . GLU A 1 429 ? 10.801 14.689 8.176 1.00 82.25 429 GLU A CA 1
ATOM 3434 C C . GLU A 1 429 ? 10.646 13.354 8.917 1.00 82.25 429 GLU A C 1
ATOM 3436 O O . GLU A 1 429 ? 11.620 12.628 9.068 1.00 82.25 429 GLU A O 1
ATOM 3441 N N . ILE A 1 430 ? 9.425 12.983 9.304 1.00 86.69 430 ILE A N 1
ATOM 3442 C CA . ILE A 1 430 ? 9.143 11.757 10.071 1.00 86.69 430 ILE A CA 1
ATOM 3443 C C . ILE A 1 430 ? 9.345 10.459 9.269 1.00 86.69 430 ILE A C 1
ATOM 3445 O O . ILE A 1 430 ? 9.777 9.442 9.827 1.00 86.69 430 ILE A O 1
ATOM 3449 N N . HIS A 1 431 ? 9.059 10.505 7.964 1.00 92.38 431 HIS A N 1
ATOM 3450 C CA . HIS A 1 431 ? 9.186 9.375 7.044 1.00 92.38 431 HIS A CA 1
ATOM 3451 C C . HIS A 1 431 ? 10.592 9.290 6.459 1.00 92.38 431 HIS A C 1
ATOM 3453 O O . HIS A 1 431 ? 11.056 8.204 6.126 1.00 92.38 431 HIS A O 1
ATOM 3459 N N . LYS A 1 432 ? 11.274 10.427 6.319 1.00 93.19 432 LYS A N 1
ATOM 3460 C CA . LYS A 1 432 ? 12.572 10.546 5.667 1.00 93.19 432 LYS A CA 1
ATOM 3461 C C . LYS A 1 432 ? 13.711 10.195 6.621 1.00 93.19 432 LYS A C 1
ATOM 3463 O O . LYS A 1 432 ? 13.877 10.814 7.664 1.00 93.19 432 LYS A O 1
ATOM 3468 N N . VAL A 1 433 ? 14.572 9.278 6.200 1.00 93.38 433 VAL A N 1
ATOM 3469 C CA . VAL A 1 433 ? 15.777 8.873 6.930 1.00 93.38 433 VAL A CA 1
ATOM 3470 C C . VAL A 1 433 ? 17.002 9.106 6.058 1.00 93.38 433 VAL A C 1
ATOM 3472 O O . VAL A 1 433 ? 17.025 8.751 4.877 1.00 93.38 433 VAL A O 1
ATOM 3475 N N . THR A 1 434 ? 18.027 9.713 6.654 1.00 93.88 434 THR A N 1
ATOM 3476 C CA . THR A 1 434 ? 19.329 9.913 6.013 1.00 93.88 434 THR A CA 1
ATOM 3477 C C . THR A 1 434 ? 20.265 8.784 6.423 1.00 93.88 434 THR A C 1
ATOM 3479 O O . THR A 1 434 ? 20.419 8.522 7.613 1.00 93.88 434 THR A O 1
ATOM 3482 N N . ILE A 1 435 ? 20.904 8.133 5.453 1.00 94.12 435 ILE A N 1
ATOM 3483 C CA . ILE A 1 435 ? 21.835 7.026 5.689 1.00 94.12 435 ILE A CA 1
ATOM 3484 C C . ILE A 1 435 ? 23.124 7.223 4.892 1.00 94.12 435 ILE A C 1
ATOM 3486 O O . ILE A 1 435 ? 23.090 7.563 3.710 1.00 94.12 435 ILE A O 1
ATOM 3490 N N . GLN A 1 436 ? 24.268 7.016 5.535 1.00 94.38 436 GLN A N 1
ATOM 3491 C CA . GLN A 1 436 ? 25.571 6.944 4.880 1.00 94.38 436 GLN A CA 1
ATOM 3492 C C . GLN A 1 436 ? 25.870 5.490 4.536 1.00 94.38 436 GLN A C 1
ATOM 3494 O O . GLN A 1 436 ? 25.961 4.6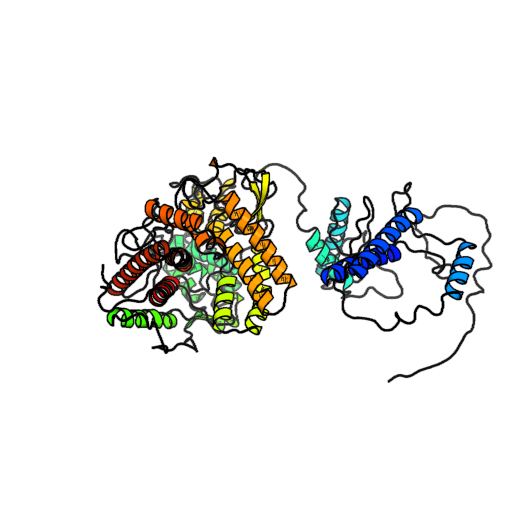59 5.436 1.00 94.38 436 GLN A O 1
ATOM 3499 N N . ASP A 1 437 ? 26.001 5.178 3.247 1.00 92.25 437 ASP A N 1
ATOM 3500 C CA . ASP A 1 437 ? 26.313 3.820 2.801 1.00 92.25 437 ASP A CA 1
ATOM 3501 C C . ASP A 1 437 ? 27.747 3.387 3.158 1.00 92.25 437 ASP A C 1
ATOM 3503 O O . ASP A 1 437 ? 28.545 4.151 3.707 1.00 92.25 437 ASP A O 1
ATOM 3507 N N . ALA A 1 438 ? 28.096 2.144 2.817 1.00 87.81 438 ALA A N 1
ATOM 3508 C CA . ALA A 1 438 ? 29.428 1.587 3.053 1.00 87.81 438 ALA A CA 1
ATOM 3509 C C . ALA A 1 438 ? 30.567 2.381 2.377 1.00 87.81 438 ALA A C 1
ATOM 3511 O O . ALA A 1 438 ? 31.727 2.230 2.756 1.00 87.81 438 ALA A O 1
ATOM 3512 N N . GLN A 1 439 ? 30.259 3.214 1.378 1.00 90.06 439 GLN A N 1
ATOM 3513 C CA . GLN A 1 439 ? 31.203 4.089 0.681 1.00 90.06 439 GLN A CA 1
ATOM 3514 C C . GLN A 1 439 ? 31.138 5.542 1.185 1.00 90.06 439 GLN A C 1
ATOM 3516 O O . GLN A 1 439 ? 31.654 6.442 0.522 1.00 90.06 439 GLN A O 1
ATOM 3521 N N . ALA A 1 440 ? 30.509 5.782 2.342 1.00 89.75 440 ALA A N 1
ATOM 3522 C CA . ALA A 1 440 ? 30.277 7.100 2.930 1.00 89.75 440 ALA A CA 1
ATOM 3523 C C . ALA A 1 440 ? 29.484 8.068 2.025 1.00 89.75 440 ALA A C 1
ATOM 3525 O O . ALA A 1 440 ? 29.491 9.283 2.241 1.00 89.75 440 ALA A O 1
ATOM 3526 N N . CYS A 1 441 ? 28.757 7.554 1.028 1.00 92.88 441 CYS A N 1
ATOM 3527 C CA . CYS A 1 441 ? 27.810 8.348 0.260 1.00 92.88 441 CYS A CA 1
ATOM 3528 C C . CYS A 1 441 ? 26.517 8.502 1.060 1.00 92.88 441 CYS A C 1
ATOM 3530 O O . CYS A 1 441 ? 25.945 7.531 1.549 1.00 92.88 441 CYS A O 1
ATOM 3532 N N . THR A 1 442 ? 26.045 9.741 1.179 1.00 94.81 442 THR A N 1
ATOM 3533 C CA . THR A 1 442 ? 24.793 10.041 1.879 1.00 94.81 442 THR A CA 1
ATOM 3534 C C . THR A 1 442 ? 23.605 9.843 0.946 1.00 94.81 442 THR A C 1
ATOM 3536 O O . THR A 1 442 ? 23.573 10.402 -0.152 1.00 94.81 442 THR A O 1
ATOM 3539 N N . HIS A 1 443 ? 22.622 9.084 1.415 1.00 95.69 443 HIS A N 1
ATOM 3540 C CA . HIS A 1 443 ? 21.367 8.800 0.735 1.00 95.69 443 HIS A CA 1
ATOM 3541 C C . HIS A 1 443 ? 20.181 9.173 1.609 1.00 95.69 443 HIS A C 1
ATOM 3543 O O . HIS A 1 443 ? 20.280 9.229 2.835 1.00 95.69 443 HIS A O 1
ATOM 3549 N N . THR A 1 444 ? 19.044 9.353 0.952 1.00 95.00 444 THR A N 1
ATOM 3550 C CA . THR A 1 444 ? 17.761 9.602 1.596 1.00 95.00 444 THR A CA 1
ATOM 3551 C C . THR A 1 444 ? 16.788 8.507 1.189 1.00 95.00 444 THR A C 1
ATOM 3553 O O . THR A 1 444 ? 16.598 8.261 -0.003 1.00 95.00 444 THR A O 1
ATOM 3556 N N . LEU A 1 445 ? 16.172 7.863 2.175 1.00 97.19 445 LEU A N 1
ATOM 3557 C CA . LEU A 1 445 ? 15.169 6.814 1.999 1.00 97.19 445 LEU A CA 1
ATOM 3558 C C . LEU A 1 445 ? 13.968 7.093 2.904 1.00 97.19 445 LEU A C 1
ATOM 3560 O O . LEU A 1 445 ? 14.036 7.945 3.789 1.00 97.19 445 LEU A O 1
ATOM 3564 N N . SER A 1 446 ? 12.872 6.381 2.671 1.00 96.75 446 SER A N 1
ATOM 3565 C CA . SER A 1 446 ? 11.630 6.540 3.427 1.00 96.75 446 SER A CA 1
ATOM 3566 C C . SER A 1 446 ? 11.299 5.293 4.250 1.00 96.75 446 SER A C 1
ATOM 3568 O O . SER A 1 446 ? 11.664 4.175 3.870 1.00 96.75 446 SER A O 1
ATOM 3570 N N . ARG A 1 447 ? 10.578 5.491 5.354 1.00 95.75 447 ARG A N 1
ATOM 3571 C CA . ARG A 1 447 ? 9.985 4.453 6.211 1.00 95.75 447 ARG A CA 1
ATOM 3572 C C . ARG A 1 447 ? 8.488 4.680 6.415 1.00 95.75 447 ARG A C 1
ATOM 3574 O O . ARG A 1 447 ? 8.007 5.809 6.283 1.00 95.75 447 ARG A O 1
ATOM 3581 N N . TYR A 1 448 ? 7.789 3.621 6.808 1.00 96.06 448 TYR A N 1
ATOM 3582 C CA . TYR A 1 448 ? 6.450 3.741 7.381 1.00 96.06 448 TYR A CA 1
ATOM 3583 C C . TYR A 1 448 ? 6.546 4.360 8.776 1.00 96.06 448 TYR A C 1
ATOM 3585 O O . TYR A 1 448 ? 7.442 4.028 9.559 1.00 96.06 448 TYR A O 1
ATOM 3593 N N . TYR A 1 449 ? 5.664 5.310 9.053 1.00 93.69 449 TYR A N 1
ATOM 3594 C CA . TYR A 1 449 ? 5.588 6.017 10.321 1.00 93.69 449 TYR A CA 1
ATOM 3595 C C . TYR A 1 449 ? 4.195 6.629 10.481 1.00 93.69 449 TYR A C 1
ATOM 3597 O O . TYR A 1 449 ? 3.947 7.771 10.091 1.00 93.69 449 TYR A O 1
ATOM 3605 N N . ALA A 1 450 ? 3.288 5.882 11.103 1.00 91.25 450 ALA A N 1
ATOM 3606 C CA . ALA A 1 450 ? 1.949 6.372 11.370 1.00 91.25 450 ALA A CA 1
ATOM 3607 C C . ALA A 1 450 ? 1.969 7.428 12.483 1.00 91.25 450 ALA A C 1
ATOM 3609 O O . ALA A 1 450 ? 2.549 7.245 13.557 1.00 91.25 450 ALA A O 1
ATOM 3610 N N . MET A 1 451 ? 1.248 8.526 12.260 1.00 88.75 451 MET A N 1
ATOM 3611 C CA . MET A 1 451 ? 1.053 9.599 13.244 1.00 88.75 451 MET A CA 1
ATOM 3612 C C . MET A 1 451 ? -0.082 9.283 14.224 1.00 88.75 451 MET A C 1
ATOM 3614 O O . MET A 1 451 ? -0.992 10.085 14.446 1.00 88.75 451 MET A O 1
ATOM 3618 N N . TRP A 1 452 ? -0.008 8.077 14.784 1.00 88.25 452 TRP A N 1
ATOM 3619 C CA . TRP A 1 452 ? -0.958 7.484 15.715 1.00 88.25 452 TRP A CA 1
ATOM 3620 C C . TRP A 1 452 ? -0.189 6.693 16.768 1.00 88.25 452 TRP A C 1
ATOM 3622 O O . TRP A 1 452 ? 0.728 5.959 16.418 1.00 88.25 452 TRP A O 1
ATOM 3632 N N . ASN A 1 453 ? -0.512 6.862 18.047 1.00 92.19 453 ASN A N 1
ATOM 3633 C CA . ASN A 1 453 ? 0.171 6.184 19.156 1.00 92.19 453 ASN A CA 1
ATOM 3634 C C . ASN A 1 453 ? -0.791 5.765 20.277 1.00 92.19 453 ASN A C 1
ATOM 3636 O O . ASN A 1 453 ? -0.377 5.592 21.421 1.00 92.19 453 ASN A O 1
ATOM 3640 N N . GLU A 1 454 ? -2.060 5.612 19.923 1.00 91.06 454 GLU A N 1
ATOM 3641 C CA . GLU A 1 454 ? -3.131 5.073 20.757 1.00 91.06 454 GLU A CA 1
ATOM 3642 C C . GLU A 1 454 ? -3.637 3.775 20.086 1.00 91.06 454 GLU A C 1
ATOM 3644 O O . GLU A 1 454 ? -3.256 3.508 18.938 1.00 91.06 454 GLU A O 1
ATOM 3649 N N . PRO A 1 455 ? -4.453 2.936 20.745 1.00 91.69 455 PRO A N 1
ATOM 3650 C CA . PRO A 1 455 ? -5.064 1.779 20.089 1.00 91.69 455 PRO A CA 1
ATOM 3651 C C . PRO A 1 455 ? -5.742 2.180 18.772 1.00 91.69 455 PRO A C 1
ATOM 3653 O O . PRO A 1 455 ? -6.320 3.265 18.667 1.00 91.69 455 PRO A O 1
ATOM 3656 N N . ARG A 1 456 ? -5.649 1.347 17.734 1.00 92.62 456 ARG A N 1
ATOM 3657 C CA . ARG A 1 456 ? -6.360 1.616 16.480 1.00 92.62 456 ARG A CA 1
ATOM 3658 C C . ARG A 1 456 ? -7.861 1.459 16.723 1.00 92.62 456 ARG A C 1
ATOM 3660 O O . ARG A 1 456 ? -8.245 0.401 17.220 1.00 92.62 456 ARG A O 1
ATOM 3667 N N . PRO A 1 457 ? -8.729 2.423 16.373 1.00 91.44 457 PRO A N 1
ATOM 3668 C CA . PRO A 1 457 ? -10.154 2.324 16.684 1.00 91.44 457 PRO A CA 1
ATOM 3669 C C . PRO A 1 457 ? -10.791 1.017 16.190 1.00 91.44 457 PRO A C 1
ATOM 3671 O O . PRO A 1 457 ? -11.505 0.349 16.936 1.00 91.44 457 PRO A O 1
ATOM 3674 N N . GLU A 1 458 ? -10.475 0.590 14.969 1.00 90.75 458 GLU A N 1
ATOM 3675 C CA . GLU A 1 458 ? -11.009 -0.616 14.334 1.00 90.75 458 GLU A CA 1
ATOM 3676 C C . GLU A 1 458 ? -10.532 -1.939 14.956 1.00 90.75 458 GLU A C 1
ATOM 3678 O O . GLU A 1 458 ? -11.122 -2.980 14.666 1.00 90.75 458 GLU A O 1
ATOM 3683 N N . SER A 1 459 ? -9.510 -1.896 15.819 1.00 91.50 459 SER A N 1
ATOM 3684 C CA . SER A 1 459 ? -8.907 -3.052 16.501 1.00 91.50 459 SER A CA 1
ATOM 3685 C C . SER A 1 459 ? -8.553 -2.749 17.972 1.00 91.50 459 SER A C 1
ATOM 3687 O O . SER A 1 459 ? -7.712 -3.422 18.566 1.00 91.50 459 SER A O 1
ATOM 3689 N N . SER A 1 460 ? -9.222 -1.769 18.594 1.00 90.69 460 SER A N 1
ATOM 3690 C CA . SER A 1 460 ? -8.793 -1.147 19.860 1.00 90.69 460 SER A CA 1
ATOM 3691 C C . SER A 1 460 ? -8.677 -2.158 21.006 1.00 90.69 460 SER A C 1
ATOM 3693 O O . SER A 1 460 ? -7.635 -2.282 21.649 1.00 90.69 460 SER A O 1
ATOM 3695 N N . THR A 1 461 ? -9.700 -2.999 21.182 1.00 89.31 461 THR A N 1
ATOM 3696 C CA . THR A 1 461 ? -9.692 -4.091 22.179 1.00 89.31 461 THR A CA 1
ATOM 3697 C C . THR A 1 461 ? -8.553 -5.106 22.000 1.00 89.31 461 THR A C 1
ATOM 3699 O O . THR A 1 461 ? -8.054 -5.653 22.987 1.00 89.31 461 THR A O 1
ATOM 3702 N N . LEU A 1 462 ? -8.130 -5.377 20.762 1.00 89.81 462 LEU A N 1
ATOM 3703 C CA . LEU A 1 462 ? -7.035 -6.303 20.460 1.00 89.81 462 LEU A CA 1
ATOM 3704 C C . LEU A 1 462 ? -5.685 -5.645 20.743 1.00 89.81 462 LEU A C 1
ATOM 3706 O O . LEU A 1 462 ? -4.847 -6.241 21.423 1.00 89.81 462 LEU A O 1
ATOM 3710 N N . ASP A 1 463 ? -5.507 -4.405 20.291 1.00 93.62 463 ASP A N 1
ATOM 3711 C CA . ASP A 1 463 ? -4.303 -3.613 20.536 1.00 93.62 463 ASP A CA 1
ATOM 3712 C C . ASP A 1 463 ? -4.065 -3.446 22.048 1.00 93.62 463 ASP A C 1
ATOM 3714 O O . ASP A 1 463 ? -2.957 -3.696 22.530 1.00 93.62 463 ASP A O 1
ATOM 3718 N N . GLU A 1 464 ? -5.108 -3.136 22.829 1.00 92.62 464 GLU A N 1
ATOM 3719 C CA . GLU A 1 464 ? -5.037 -3.072 24.296 1.00 92.62 464 GLU A CA 1
ATOM 3720 C C . GLU A 1 464 ? -4.669 -4.422 24.931 1.00 92.62 464 GLU A C 1
ATOM 3722 O O . GLU A 1 464 ? -3.846 -4.474 25.850 1.00 92.62 464 GLU A O 1
ATOM 3727 N N . LYS A 1 465 ? -5.231 -5.533 24.434 1.00 91.94 465 LYS A N 1
ATOM 3728 C CA . LYS A 1 465 ? -4.923 -6.893 24.916 1.00 91.94 465 LYS A CA 1
ATOM 3729 C C . LYS A 1 465 ? -3.465 -7.278 24.661 1.00 91.94 465 LYS A C 1
ATOM 3731 O O . LYS A 1 465 ? -2.864 -7.986 25.470 1.00 91.94 465 LYS A O 1
ATOM 3736 N N . PHE A 1 466 ? -2.874 -6.840 23.550 1.00 91.94 466 PHE A N 1
ATOM 3737 C CA . PHE A 1 466 ? -1.443 -7.030 23.312 1.00 91.94 466 PHE A CA 1
ATOM 3738 C C . PHE A 1 466 ? -0.602 -6.115 24.204 1.00 91.94 466 PHE A C 1
ATOM 3740 O O . PHE A 1 466 ? 0.347 -6.584 24.838 1.00 91.94 466 PHE A O 1
ATOM 3747 N N . ALA A 1 467 ? -0.994 -4.846 24.318 1.00 94.00 467 ALA A N 1
ATOM 3748 C CA . ALA A 1 467 ? -0.314 -3.850 25.135 1.00 94.00 467 ALA A CA 1
ATOM 3749 C C . ALA A 1 467 ? -0.377 -4.153 26.643 1.00 94.00 467 ALA A C 1
ATOM 3751 O O . ALA A 1 467 ? 0.481 -3.701 27.397 1.00 94.00 467 ALA A O 1
ATOM 3752 N N . SER A 1 468 ? -1.338 -4.952 27.117 1.00 93.69 468 SER A N 1
ATOM 3753 C CA . SER A 1 468 ? -1.428 -5.346 28.531 1.00 93.69 468 SER A CA 1
ATOM 3754 C C . SER A 1 468 ? -0.226 -6.167 29.019 1.00 93.69 468 SER A C 1
ATOM 3756 O O . SER A 1 468 ? -0.086 -6.391 30.219 1.00 93.69 468 SER A O 1
ATOM 3758 N N . LYS A 1 469 ? 0.612 -6.657 28.097 1.00 91.62 469 LYS A N 1
ATOM 3759 C CA . LYS A 1 469 ? 1.821 -7.441 28.381 1.00 91.62 469 LYS A CA 1
ATOM 3760 C C . LYS A 1 469 ? 3.076 -6.580 28.556 1.00 91.62 469 LYS A C 1
ATOM 3762 O O . LYS A 1 469 ? 4.108 -7.129 28.929 1.00 91.62 469 LYS A O 1
ATOM 3767 N N . ILE A 1 470 ? 3.000 -5.274 28.287 1.00 93.56 470 ILE A N 1
ATOM 3768 C CA . ILE A 1 470 ? 4.137 -4.345 28.351 1.00 93.56 470 ILE A CA 1
ATOM 3769 C C . ILE A 1 470 ? 3.887 -3.199 29.348 1.00 93.56 470 ILE A C 1
ATOM 3771 O O . ILE A 1 470 ? 2.730 -2.889 29.655 1.00 93.56 470 ILE A O 1
ATOM 3775 N N . PRO A 1 471 ? 4.950 -2.561 29.878 1.00 93.00 471 PRO A N 1
ATOM 3776 C CA . PRO A 1 471 ? 4.826 -1.423 30.788 1.00 93.00 471 PRO A CA 1
ATOM 3777 C C . PRO A 1 471 ? 4.088 -0.235 30.153 1.00 93.00 471 PRO A C 1
ATOM 3779 O O . PRO A 1 471 ? 4.246 0.034 28.964 1.00 93.00 471 PRO A O 1
ATOM 3782 N N . ASP A 1 472 ? 3.354 0.542 30.957 1.00 89.69 472 ASP A N 1
ATOM 3783 C CA . ASP A 1 472 ? 2.560 1.691 30.478 1.00 89.69 472 ASP A CA 1
ATOM 3784 C C . ASP A 1 472 ? 3.378 2.724 29.687 1.00 89.69 472 ASP A C 1
ATOM 3786 O O . ASP A 1 472 ? 2.898 3.276 28.699 1.00 89.69 472 ASP A O 1
ATOM 3790 N N . VAL A 1 473 ? 4.635 2.939 30.082 1.00 90.00 473 VAL A N 1
ATOM 3791 C CA . VAL A 1 473 ? 5.585 3.838 29.405 1.00 90.00 473 VAL A CA 1
ATOM 3792 C C . VAL A 1 473 ? 5.907 3.401 27.967 1.00 90.00 473 VAL A C 1
ATOM 3794 O O . VAL A 1 473 ? 6.196 4.244 27.122 1.00 90.00 473 VAL A O 1
ATOM 3797 N N . GLU A 1 474 ? 5.804 2.108 27.656 1.00 91.38 474 GLU A N 1
ATOM 3798 C CA . GLU A 1 474 ? 6.111 1.548 26.332 1.00 91.38 474 GLU A CA 1
ATOM 3799 C C . GLU A 1 474 ? 4.870 1.418 25.436 1.00 91.38 474 GLU A C 1
ATOM 3801 O O . GLU A 1 474 ? 4.999 1.287 24.217 1.00 91.38 474 GLU A O 1
ATOM 3806 N N . LYS A 1 475 ? 3.657 1.515 26.001 1.00 93.88 475 LYS A N 1
ATOM 3807 C CA . LYS A 1 475 ? 2.401 1.291 25.264 1.00 93.88 475 LYS A CA 1
ATOM 3808 C C . LYS A 1 475 ? 2.223 2.231 24.082 1.00 93.88 475 LYS A C 1
ATOM 3810 O O . LYS A 1 475 ? 1.911 1.773 22.991 1.00 93.88 475 LYS A O 1
ATOM 3815 N N . LYS A 1 476 ? 2.494 3.527 24.260 1.00 94.38 476 LYS A N 1
ATOM 3816 C CA . LYS A 1 476 ? 2.382 4.508 23.165 1.00 94.38 476 LYS A CA 1
ATOM 3817 C C . LYS A 1 476 ? 3.327 4.201 22.010 1.00 94.38 476 LYS A C 1
ATOM 3819 O O . LYS A 1 476 ? 2.962 4.340 20.847 1.00 94.38 476 LYS A O 1
ATOM 3824 N N . HIS A 1 477 ? 4.547 3.770 22.326 1.00 93.19 477 HIS A N 1
ATOM 3825 C CA . HIS A 1 477 ? 5.490 3.336 21.304 1.00 93.19 477 HIS A CA 1
ATOM 3826 C C . HIS A 1 477 ? 4.939 2.116 20.561 1.00 93.19 477 HIS A C 1
ATOM 3828 O O . HIS A 1 477 ? 4.837 2.146 19.340 1.00 93.19 477 HIS A O 1
ATOM 3834 N N . PHE A 1 478 ? 4.508 1.088 21.294 1.00 95.56 478 PHE A N 1
ATOM 3835 C CA . PHE A 1 478 ? 3.917 -0.117 20.718 1.00 95.56 478 PHE A CA 1
ATOM 3836 C C . PHE A 1 478 ? 2.696 0.172 19.831 1.00 95.56 478 PHE A C 1
ATOM 3838 O O . PHE A 1 478 ? 2.635 -0.319 18.708 1.00 95.56 478 PHE A O 1
ATOM 3845 N N . PHE A 1 479 ? 1.764 1.018 20.270 1.00 95.38 479 PHE A N 1
ATOM 3846 C CA . PHE A 1 479 ? 0.600 1.406 19.469 1.00 95.38 479 PHE A CA 1
ATOM 3847 C C . PHE A 1 479 ? 0.987 2.093 18.161 1.00 95.38 479 PHE A C 1
ATOM 3849 O O . PHE A 1 479 ? 0.375 1.847 17.122 1.00 95.38 479 PHE A O 1
ATOM 3856 N N . ARG A 1 480 ? 2.053 2.898 18.172 1.00 94.69 480 ARG A N 1
ATOM 3857 C CA . ARG A 1 480 ? 2.581 3.475 16.936 1.00 94.69 480 ARG A CA 1
ATOM 3858 C C . ARG A 1 480 ? 3.215 2.444 16.022 1.00 94.69 480 ARG A C 1
ATOM 3860 O O . ARG A 1 480 ? 3.057 2.546 14.808 1.00 94.69 480 ARG A O 1
ATOM 3867 N N . GLU A 1 481 ? 3.910 1.456 16.569 1.00 96.19 481 GLU A N 1
ATOM 3868 C CA . GLU A 1 481 ? 4.443 0.350 15.772 1.00 96.19 481 GLU A CA 1
ATOM 3869 C C . GLU A 1 481 ? 3.318 -0.456 15.124 1.00 96.19 481 GLU A C 1
ATOM 3871 O O . GLU A 1 481 ? 3.374 -0.756 13.933 1.00 96.19 481 GLU A O 1
ATOM 3876 N N . VAL A 1 482 ? 2.246 -0.717 15.869 1.00 96.38 482 VAL A N 1
ATOM 3877 C CA . VAL A 1 482 ? 1.029 -1.356 15.365 1.00 96.38 482 VAL A CA 1
ATOM 3878 C C . VAL A 1 482 ? 0.407 -0.537 14.225 1.00 96.38 482 VAL A C 1
ATOM 3880 O O . VAL A 1 482 ? 0.246 -1.059 13.121 1.00 96.38 482 VAL A O 1
ATOM 3883 N N . ALA A 1 483 ? 0.153 0.757 14.437 1.00 94.62 483 ALA A N 1
ATOM 3884 C CA . ALA A 1 483 ? -0.424 1.637 13.421 1.00 94.62 483 ALA A CA 1
ATOM 3885 C C . ALA A 1 483 ? 0.479 1.798 12.184 1.00 94.62 483 ALA A C 1
ATOM 3887 O O . ALA A 1 483 ? -0.006 1.791 11.056 1.00 94.62 483 ALA A O 1
ATOM 3888 N N . SER A 1 484 ? 1.798 1.882 12.371 1.00 95.88 484 SER A N 1
ATOM 3889 C CA . SER A 1 484 ? 2.766 1.955 11.264 1.00 95.88 484 SER A CA 1
ATOM 3890 C C . SER A 1 484 ? 2.847 0.639 10.493 1.00 95.88 484 SER A C 1
ATOM 3892 O O . SER A 1 484 ? 3.154 0.629 9.304 1.00 95.88 484 SER A O 1
ATOM 3894 N N . THR A 1 485 ? 2.561 -0.488 11.149 1.00 96.69 485 THR A N 1
ATOM 3895 C CA . THR A 1 485 ? 2.476 -1.781 10.466 1.00 96.69 485 THR A CA 1
ATOM 3896 C C . THR A 1 485 ? 1.220 -1.873 9.609 1.00 96.69 485 THR A C 1
ATOM 3898 O O . THR A 1 485 ? 1.315 -2.343 8.478 1.00 96.69 485 THR A O 1
ATOM 3901 N N . ALA A 1 486 ? 0.084 -1.357 10.084 1.00 94.00 486 ALA A N 1
ATOM 3902 C CA . ALA A 1 486 ? -1.112 -1.200 9.254 1.00 94.00 486 ALA A CA 1
ATOM 3903 C C . ALA A 1 486 ? -0.855 -0.259 8.061 1.00 94.00 486 ALA A C 1
ATOM 3905 O O . ALA A 1 486 ? -1.204 -0.595 6.936 1.00 94.00 486 ALA A O 1
ATOM 3906 N N . GLU A 1 487 ? -0.128 0.849 8.267 1.00 94.12 487 GLU A N 1
ATOM 3907 C CA . GLU A 1 487 ? 0.309 1.761 7.191 1.00 94.12 487 GLU A CA 1
ATOM 3908 C C . GLU A 1 487 ? 1.125 1.046 6.093 1.00 94.12 487 GLU A C 1
ATOM 3910 O O . GLU A 1 487 ? 1.058 1.398 4.918 1.00 94.12 487 GLU A O 1
ATOM 3915 N N . SER A 1 488 ? 1.867 -0.007 6.452 1.00 96.25 488 SER A N 1
ATOM 3916 C CA . SER A 1 488 ? 2.638 -0.800 5.486 1.00 96.25 488 SER A CA 1
ATOM 3917 C C . SER A 1 488 ? 1.791 -1.723 4.601 1.00 96.25 488 SER A C 1
ATOM 3919 O O . SER A 1 488 ? 2.309 -2.279 3.629 1.00 96.25 488 SER A O 1
ATOM 3921 N N . GLY A 1 489 ? 0.524 -1.946 4.966 1.00 93.31 489 GLY A N 1
ATOM 3922 C CA . GLY A 1 489 ? -0.351 -2.967 4.390 1.00 93.31 489 GLY A CA 1
ATOM 3923 C C . GLY A 1 489 ? 0.026 -4.409 4.758 1.00 93.31 489 GLY A C 1
ATOM 3924 O O . GLY A 1 489 ? -0.568 -5.334 4.222 1.00 93.31 489 GLY A O 1
ATOM 3925 N N . TRP A 1 490 ? 1.031 -4.621 5.622 1.00 95.44 490 TRP A N 1
ATOM 3926 C CA . TRP A 1 490 ? 1.514 -5.936 6.073 1.00 95.44 490 TRP A CA 1
ATOM 3927 C C . TRP A 1 490 ? 1.249 -6.174 7.572 1.00 95.44 490 TRP A C 1
ATOM 3929 O O . TRP A 1 490 ? 2.138 -6.612 8.309 1.00 95.44 490 TRP A O 1
ATOM 3939 N N . ASP A 1 491 ? 0.038 -5.877 8.037 1.00 92.00 491 ASP A N 1
ATOM 3940 C CA . ASP A 1 491 ? -0.464 -6.085 9.399 1.00 92.00 491 ASP A CA 1
ATOM 3941 C C . ASP A 1 491 ? -0.994 -7.519 9.588 1.00 92.00 491 ASP A C 1
ATOM 3943 O O . ASP A 1 491 ? -2.032 -7.899 9.087 1.00 92.00 491 ASP A O 1
ATOM 3947 N N . PHE A 1 492 ? -0.311 -8.445 10.245 1.00 95.81 492 PHE A N 1
ATOM 3948 C CA . PHE A 1 492 ? 1.060 -8.350 10.718 1.00 95.81 492 PHE A CA 1
ATOM 3949 C C . PHE A 1 492 ? 1.929 -9.417 10.063 1.00 95.81 492 PHE A C 1
ATOM 3951 O O . PHE A 1 492 ? 1.448 -10.368 9.438 1.00 95.81 492 PHE A O 1
ATOM 3958 N N . SER A 1 493 ? 3.236 -9.235 10.215 1.00 97.94 493 SER A N 1
ATOM 3959 C CA . SER A 1 493 ? 4.270 -10.108 9.681 1.00 97.94 493 SER A CA 1
ATOM 3960 C C . SER A 1 493 ? 5.469 -10.120 10.612 1.00 97.94 493 SER A C 1
ATOM 3962 O O . SER A 1 493 ? 5.856 -9.092 11.171 1.00 97.94 493 SER A O 1
ATOM 3964 N N . THR A 1 494 ? 6.146 -11.261 10.677 1.00 97.62 494 THR A N 1
ATOM 3965 C CA . THR A 1 494 ? 7.462 -11.390 11.301 1.00 97.62 494 THR A CA 1
ATOM 3966 C C . THR A 1 494 ? 8.536 -10.517 10.664 1.00 97.62 494 THR A C 1
ATOM 3968 O O . THR A 1 494 ? 9.581 -10.303 11.279 1.00 97.62 494 THR A O 1
ATOM 3971 N N . ARG A 1 495 ? 8.275 -9.970 9.471 1.00 97.81 495 ARG A N 1
ATOM 3972 C CA . ARG A 1 495 ? 9.075 -8.921 8.828 1.00 97.81 495 ARG A CA 1
ATOM 3973 C C . ARG A 1 495 ? 9.351 -7.734 9.748 1.00 97.81 495 ARG A C 1
ATOM 3975 O O . ARG A 1 495 ? 10.443 -7.179 9.695 1.00 97.81 495 ARG A O 1
ATOM 3982 N N . TRP A 1 496 ? 8.388 -7.400 10.602 1.00 97.75 496 TRP A N 1
ATOM 3983 C CA . TRP A 1 496 ? 8.396 -6.203 11.439 1.00 97.75 496 TRP A CA 1
ATOM 3984 C C . TRP A 1 496 ? 8.777 -6.469 12.899 1.00 97.75 496 TRP A C 1
ATOM 3986 O O . TRP A 1 496 ? 8.795 -5.545 13.703 1.00 97.75 496 TRP A O 1
ATOM 3996 N N . MET A 1 497 ? 9.059 -7.723 13.269 1.00 95.88 497 MET A N 1
ATOM 3997 C CA . MET A 1 497 ? 9.189 -8.153 14.666 1.00 95.88 497 MET A CA 1
ATOM 3998 C C . MET A 1 497 ? 10.645 -8.478 15.009 1.00 95.88 497 MET A C 1
ATOM 4000 O O . MET A 1 497 ? 11.230 -9.382 14.404 1.00 95.88 497 MET A O 1
ATOM 4004 N N . ARG A 1 498 ? 11.240 -7.794 16.002 1.00 92.31 498 ARG A N 1
ATOM 4005 C CA . ARG A 1 498 ? 12.618 -8.094 16.461 1.00 92.31 498 ARG A CA 1
ATOM 4006 C C . ARG A 1 498 ? 12.727 -9.539 16.968 1.00 92.31 498 ARG A C 1
ATOM 4008 O O . ARG A 1 498 ? 13.727 -10.206 16.714 1.00 92.31 498 ARG A O 1
ATOM 4015 N N . ASN A 1 499 ? 11.682 -10.037 17.633 1.00 92.75 499 ASN A N 1
ATOM 4016 C CA . ASN A 1 499 ? 11.491 -11.442 17.973 1.00 92.75 499 ASN A CA 1
ATOM 4017 C C . ASN A 1 499 ? 10.218 -11.966 17.298 1.00 92.75 499 ASN A C 1
ATOM 4019 O O . ASN A 1 499 ? 9.106 -11.566 17.617 1.00 92.75 499 ASN A O 1
ATOM 4023 N N . THR A 1 500 ? 10.365 -12.946 16.411 1.00 92.31 500 THR A N 1
ATOM 4024 C CA . THR A 1 500 ? 9.263 -13.451 15.578 1.00 92.31 500 THR A CA 1
ATOM 4025 C C . THR A 1 500 ? 8.195 -14.255 16.302 1.00 92.31 500 THR A C 1
ATOM 4027 O O . THR A 1 500 ? 7.209 -14.641 15.685 1.00 92.31 500 THR A O 1
ATOM 4030 N N . THR A 1 501 ? 8.392 -14.530 17.587 1.00 92.06 501 THR A N 1
ATOM 4031 C CA . THR A 1 501 ? 7.392 -15.184 18.442 1.00 92.06 501 THR A CA 1
ATOM 4032 C C . THR A 1 501 ? 6.680 -14.204 19.371 1.00 92.06 501 THR A C 1
ATOM 4034 O O . THR A 1 501 ? 5.701 -14.581 20.010 1.00 92.06 501 THR A O 1
ATOM 4037 N N . ASP A 1 502 ? 7.137 -12.950 19.429 1.00 93.69 502 ASP A N 1
ATOM 4038 C CA . ASP A 1 502 ? 6.647 -11.951 20.370 1.00 93.69 502 ASP A CA 1
ATOM 4039 C C . ASP A 1 502 ? 6.146 -10.703 19.644 1.00 93.69 502 ASP A C 1
ATOM 4041 O O . ASP A 1 502 ? 6.920 -9.845 19.210 1.00 93.69 502 ASP A O 1
ATOM 4045 N N . PHE A 1 503 ? 4.821 -10.609 19.540 1.00 93.56 503 PHE A N 1
ATOM 4046 C CA . PHE A 1 503 ? 4.108 -9.503 18.901 1.00 93.56 503 PHE A CA 1
ATOM 4047 C C . PHE A 1 503 ? 4.454 -8.133 19.492 1.00 93.56 503 PHE A C 1
ATOM 4049 O O . PHE A 1 503 ? 4.422 -7.138 18.781 1.00 93.56 503 PHE A O 1
ATOM 4056 N N . THR A 1 504 ? 4.837 -8.068 20.770 1.00 94.06 504 THR A N 1
ATOM 4057 C CA . THR A 1 504 ? 5.179 -6.795 21.424 1.00 94.06 504 THR A CA 1
ATOM 4058 C C . THR A 1 504 ? 6.477 -6.180 20.890 1.00 94.06 504 THR A C 1
ATOM 4060 O O . THR A 1 504 ? 6.739 -5.002 21.104 1.00 94.06 504 THR A O 1
ATOM 4063 N N . THR A 1 505 ? 7.256 -6.949 20.121 1.00 94.31 505 THR A N 1
ATOM 4064 C CA . THR A 1 505 ? 8.539 -6.528 19.544 1.00 94.31 505 THR A CA 1
ATOM 4065 C C . THR A 1 505 ? 8.438 -5.954 18.127 1.00 94.31 505 THR A C 1
ATOM 4067 O O . THR A 1 505 ? 9.439 -5.937 17.399 1.00 94.31 505 THR A O 1
ATOM 4070 N N . LEU A 1 506 ? 7.243 -5.510 17.715 1.00 95.81 506 LEU A N 1
ATOM 4071 C CA . LEU A 1 506 ? 7.064 -4.734 16.486 1.00 95.81 506 LEU A CA 1
ATOM 4072 C C . LEU A 1 506 ? 7.990 -3.507 16.492 1.00 95.81 506 LEU A C 1
ATOM 4074 O O . LEU A 1 506 ? 8.145 -2.831 17.507 1.00 95.81 506 LEU A O 1
ATOM 4078 N N . ALA A 1 507 ? 8.638 -3.258 15.358 1.00 95.50 507 ALA A N 1
ATOM 4079 C CA . ALA A 1 507 ? 9.639 -2.208 15.184 1.00 95.50 507 ALA A CA 1
ATOM 4080 C C . ALA A 1 507 ? 9.622 -1.632 13.756 1.00 95.50 507 ALA A C 1
ATOM 4082 O O . ALA A 1 507 ? 10.665 -1.258 13.215 1.00 95.50 507 ALA A O 1
ATOM 4083 N N . THR A 1 508 ? 8.447 -1.598 13.130 1.00 96.38 508 THR A N 1
ATOM 4084 C CA . THR A 1 508 ? 8.177 -1.068 11.789 1.00 96.38 508 THR A CA 1
ATOM 4085 C C . THR A 1 508 ? 8.762 0.322 11.567 1.00 96.38 508 THR A C 1
ATOM 4087 O O . THR A 1 508 ? 9.405 0.552 10.543 1.00 96.38 508 THR A O 1
ATOM 4090 N N . THR A 1 509 ? 8.642 1.234 12.538 1.00 94.94 509 THR A N 1
ATOM 4091 C CA . THR A 1 509 ? 9.206 2.590 12.409 1.00 94.94 509 THR A CA 1
ATOM 4092 C C . THR A 1 509 ? 10.736 2.598 12.383 1.00 94.94 509 THR A C 1
ATOM 4094 O O . THR A 1 509 ? 11.360 3.573 11.968 1.00 94.94 509 THR A O 1
ATOM 4097 N N . SER A 1 510 ? 11.381 1.511 12.795 1.00 94.56 510 SER A N 1
ATOM 4098 C CA . SER A 1 510 ? 12.835 1.350 12.777 1.00 94.56 510 SER A CA 1
ATOM 4099 C C . SER A 1 510 ? 13.329 0.557 11.566 1.00 94.56 510 SER A C 1
ATOM 4101 O O . SER A 1 510 ? 14.459 0.072 11.579 1.00 94.56 510 SER A O 1
ATOM 4103 N N . ILE A 1 511 ? 12.513 0.403 10.523 1.00 96.31 511 ILE A N 1
ATOM 4104 C CA . ILE A 1 511 ? 12.861 -0.352 9.318 1.00 96.31 511 ILE A CA 1
ATOM 4105 C C . ILE A 1 511 ? 12.733 0.561 8.097 1.00 96.31 511 ILE A C 1
ATOM 4107 O O . ILE A 1 511 ? 11.743 1.268 7.937 1.00 96.31 511 ILE A O 1
ATOM 4111 N N . LEU A 1 512 ? 13.743 0.534 7.226 1.00 97.69 512 LEU A N 1
ATOM 4112 C CA . LEU A 1 512 ? 13.697 1.069 5.868 1.00 97.69 512 LEU A CA 1
ATOM 4113 C C . LEU A 1 512 ? 13.260 -0.061 4.925 1.00 97.69 512 LEU A C 1
ATOM 4115 O O . LEU A 1 512 ? 14.071 -0.951 4.642 1.00 97.69 512 LEU A O 1
ATOM 4119 N N . PRO A 1 513 ? 12.003 -0.062 4.448 1.00 98.31 513 PRO A N 1
ATOM 4120 C CA . PRO A 1 513 ? 11.485 -1.152 3.637 1.00 98.31 513 PRO A CA 1
ATOM 4121 C C . PRO A 1 513 ? 11.930 -1.006 2.180 1.00 98.31 513 PRO A C 1
ATOM 4123 O O . PRO A 1 513 ? 11.838 0.082 1.593 1.00 98.31 513 PRO A O 1
ATOM 4126 N N . ALA A 1 514 ? 12.394 -2.099 1.574 1.00 98.38 514 ALA A N 1
ATOM 4127 C CA . ALA A 1 514 ? 12.834 -2.097 0.179 1.00 98.38 514 ALA A CA 1
ATOM 4128 C C . ALA A 1 514 ? 11.672 -1.821 -0.796 1.00 98.38 514 ALA A C 1
ATOM 4130 O O . ALA A 1 514 ? 11.841 -1.112 -1.788 1.00 98.38 514 ALA A O 1
ATOM 4131 N N . ASP A 1 515 ? 10.483 -2.338 -0.490 1.00 98.38 515 ASP A N 1
ATOM 4132 C CA . ASP A 1 515 ? 9.259 -2.165 -1.275 1.00 98.38 515 ASP A CA 1
ATOM 4133 C C . ASP A 1 515 ? 8.709 -0.735 -1.220 1.00 98.38 515 ASP A C 1
ATOM 4135 O O . ASP A 1 515 ? 8.468 -0.159 -2.277 1.00 98.38 515 ASP A O 1
ATOM 4139 N N . LEU A 1 516 ? 8.614 -0.109 -0.040 1.00 98.50 516 LEU A N 1
ATOM 4140 C CA . LEU A 1 516 ? 8.200 1.299 0.082 1.00 98.50 516 LEU A CA 1
ATOM 4141 C C . LEU A 1 516 ? 9.061 2.212 -0.796 1.00 98.50 516 LEU A C 1
ATOM 4143 O O . LEU A 1 516 ? 8.562 3.050 -1.547 1.00 98.50 516 LEU A O 1
ATOM 4147 N N . ASN A 1 517 ? 10.379 2.031 -0.733 1.00 98.69 517 ASN A N 1
ATOM 4148 C CA . ASN A 1 517 ? 11.299 2.848 -1.512 1.00 98.69 517 ASN A CA 1
ATOM 4149 C C . ASN A 1 517 ? 11.228 2.537 -3.013 1.00 98.69 517 ASN A C 1
ATOM 4151 O O . ASN A 1 517 ? 11.418 3.449 -3.819 1.00 98.69 517 ASN A O 1
ATOM 4155 N N . ALA A 1 518 ? 10.885 1.304 -3.402 1.00 98.62 518 ALA A N 1
ATOM 4156 C CA . ALA A 1 518 ? 10.557 0.975 -4.786 1.00 98.62 518 ALA A CA 1
ATOM 4157 C C . ALA A 1 518 ? 9.256 1.658 -5.250 1.00 98.62 518 ALA A C 1
ATOM 4159 O O . ALA A 1 518 ? 9.225 2.195 -6.357 1.00 98.62 518 ALA A O 1
ATOM 4160 N N . PHE A 1 519 ? 8.214 1.716 -4.413 1.00 98.50 519 PHE A N 1
ATOM 4161 C CA . PHE A 1 519 ? 6.967 2.424 -4.732 1.00 98.50 519 PHE A CA 1
ATOM 4162 C C . PHE A 1 519 ? 7.200 3.920 -4.935 1.00 98.50 519 PHE A C 1
AT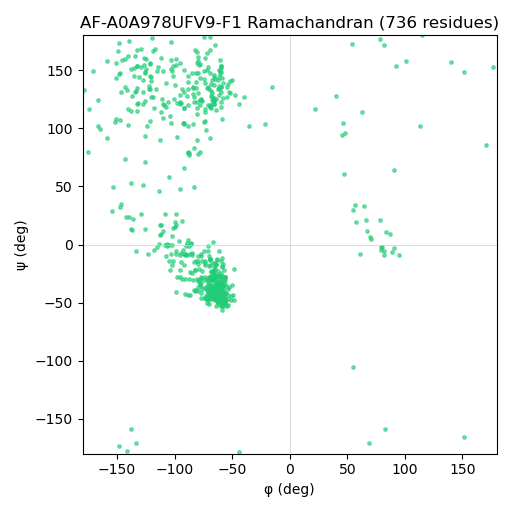OM 4164 O O . PHE A 1 519 ? 6.746 4.483 -5.932 1.00 98.50 519 PHE A O 1
ATOM 4171 N N . ILE A 1 520 ? 7.987 4.556 -4.064 1.00 98.50 520 ILE A N 1
ATOM 4172 C CA . ILE A 1 520 ? 8.317 5.980 -4.208 1.00 98.50 520 ILE A CA 1
ATOM 4173 C C . ILE A 1 520 ? 9.208 6.220 -5.436 1.00 98.50 520 ILE A C 1
ATOM 4175 O O . ILE A 1 520 ? 9.019 7.213 -6.136 1.00 98.50 520 ILE A O 1
ATOM 4179 N N . LEU A 1 521 ? 10.125 5.303 -5.769 1.00 98.75 521 LEU A N 1
ATOM 4180 C CA . LEU A 1 521 ? 10.881 5.381 -7.025 1.00 98.75 521 LEU A CA 1
ATOM 4181 C C . LEU A 1 521 ? 9.940 5.317 -8.240 1.00 98.75 521 LEU A C 1
ATOM 4183 O O . LEU A 1 521 ? 10.058 6.123 -9.164 1.00 98.75 521 LEU A O 1
ATOM 4187 N N . GLY A 1 522 ? 8.979 4.389 -8.229 1.00 98.38 522 GLY A N 1
ATOM 4188 C CA . GLY A 1 522 ? 7.933 4.300 -9.248 1.00 98.38 522 GLY A CA 1
ATOM 4189 C C . GLY A 1 522 ? 7.122 5.593 -9.360 1.00 98.38 522 GLY A C 1
ATOM 4190 O O . GLY A 1 522 ? 6.906 6.091 -10.463 1.00 98.38 522 GLY A O 1
ATOM 4191 N N . MET A 1 523 ? 6.755 6.191 -8.225 1.00 98.44 523 MET A N 1
ATOM 4192 C CA . MET A 1 523 ? 6.081 7.487 -8.166 1.00 98.44 523 MET A CA 1
ATOM 4193 C C . MET A 1 523 ? 6.907 8.608 -8.790 1.00 98.44 523 MET A C 1
ATOM 4195 O O . MET A 1 523 ? 6.382 9.357 -9.611 1.00 98.44 523 MET A O 1
ATOM 4199 N N . GLU A 1 524 ? 8.192 8.710 -8.458 1.00 98.75 524 GLU A N 1
ATOM 4200 C CA . GLU A 1 524 ? 9.086 9.726 -9.018 1.00 98.75 524 GLU A CA 1
ATOM 4201 C C . GLU A 1 524 ? 9.201 9.588 -10.547 1.00 98.75 524 GLU A C 1
ATOM 4203 O O . GLU A 1 524 ? 9.094 10.579 -11.272 1.00 98.75 524 GLU A O 1
ATOM 4208 N N . LEU A 1 525 ? 9.319 8.358 -11.061 1.00 98.69 525 LEU A N 1
ATOM 4209 C CA . LEU A 1 525 ? 9.347 8.077 -12.502 1.00 98.69 525 LEU A CA 1
ATOM 4210 C C . LEU A 1 525 ? 8.013 8.398 -13.200 1.00 98.69 525 LEU A C 1
ATOM 4212 O O . LEU A 1 525 ? 8.005 8.946 -14.311 1.00 98.69 525 LEU A O 1
ATOM 4216 N N . ASN A 1 526 ? 6.886 8.087 -12.559 1.00 98.62 526 ASN A N 1
ATOM 4217 C CA . ASN A 1 526 ? 5.549 8.366 -13.083 1.00 98.62 526 ASN A CA 1
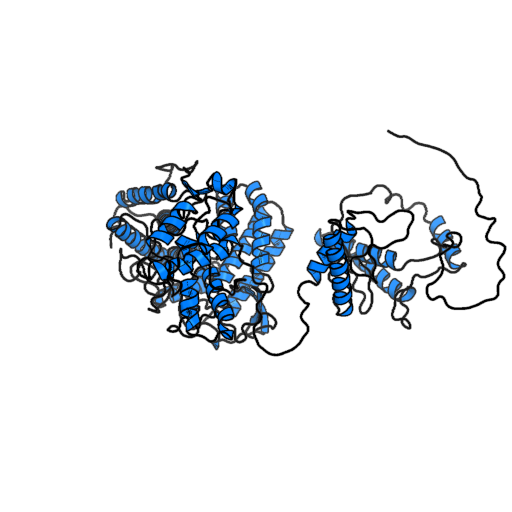ATOM 4218 C C . ASN A 1 526 ? 5.276 9.872 -13.132 1.00 98.62 526 ASN A C 1
ATOM 4220 O O . ASN A 1 526 ? 4.862 10.376 -14.176 1.00 98.62 526 ASN A O 1
ATOM 4224 N N . ILE A 1 527 ? 5.580 10.608 -12.056 1.00 98.75 527 ILE A N 1
ATOM 4225 C CA . ILE A 1 527 ? 5.472 12.074 -12.012 1.00 98.75 527 ILE A CA 1
ATOM 4226 C C . ILE A 1 527 ? 6.348 12.694 -13.101 1.00 98.75 527 ILE A C 1
ATOM 4228 O O . ILE A 1 527 ? 5.870 13.535 -13.861 1.00 98.75 527 ILE A O 1
ATOM 4232 N N . ALA A 1 528 ? 7.600 12.242 -13.239 1.00 98.62 528 ALA A N 1
ATOM 4233 C CA . ALA A 1 528 ? 8.497 12.756 -14.269 1.00 98.62 528 ALA A CA 1
ATOM 4234 C C . ALA A 1 528 ? 7.944 12.545 -15.689 1.00 98.62 528 ALA A C 1
ATOM 4236 O O . ALA A 1 528 ? 8.067 13.429 -16.545 1.00 98.62 528 ALA A O 1
ATOM 4237 N N . SER A 1 529 ? 7.320 11.390 -15.935 1.00 98.12 529 SER A N 1
ATOM 4238 C CA . SER A 1 529 ? 6.733 11.029 -17.229 1.00 98.12 529 SER A CA 1
ATOM 4239 C C . SER A 1 529 ? 5.460 11.821 -17.536 1.00 98.12 529 SER A C 1
ATOM 4241 O O . SER A 1 529 ? 5.323 12.347 -18.640 1.00 98.12 529 SER A O 1
ATOM 4243 N N . LEU A 1 530 ? 4.551 11.942 -16.565 1.00 98.38 530 LEU A N 1
ATOM 4244 C CA . LEU A 1 530 ? 3.300 12.694 -16.703 1.00 98.38 530 LEU A CA 1
ATOM 4245 C C . LEU A 1 530 ? 3.572 14.191 -16.882 1.00 98.38 530 LEU A C 1
ATOM 4247 O O . LEU A 1 530 ? 3.022 14.805 -17.791 1.00 98.38 530 LEU A O 1
ATOM 4251 N N . ALA A 1 531 ? 4.482 14.760 -16.085 1.00 98.31 531 ALA A N 1
ATOM 4252 C CA . ALA A 1 531 ? 4.900 16.154 -16.214 1.00 98.31 531 ALA A CA 1
ATOM 4253 C C . ALA A 1 531 ? 5.476 16.445 -17.607 1.00 98.31 531 ALA A C 1
ATOM 4255 O O . ALA A 1 531 ? 5.092 17.421 -18.248 1.00 98.31 531 ALA A O 1
ATOM 4256 N N . LYS A 1 532 ? 6.327 15.550 -18.128 1.00 97.94 532 LYS A N 1
ATOM 4257 C CA . LYS A 1 532 ? 6.852 15.664 -19.496 1.00 97.94 532 LYS A CA 1
ATOM 4258 C C . LYS A 1 532 ? 5.736 15.648 -20.538 1.00 97.94 532 LYS A C 1
ATOM 4260 O O . LYS A 1 532 ? 5.774 16.447 -21.468 1.00 97.94 532 LYS A O 1
ATOM 4265 N N . ALA A 1 533 ? 4.770 14.739 -20.395 1.00 96.62 533 ALA A N 1
ATOM 4266 C CA . ALA A 1 533 ? 3.671 14.587 -21.343 1.00 96.62 533 ALA A CA 1
ATOM 4267 C C . ALA A 1 533 ? 2.807 15.852 -21.461 1.00 96.62 533 ALA A C 1
ATOM 4269 O O . ALA A 1 533 ? 2.401 16.204 -22.563 1.00 96.62 533 ALA A O 1
ATOM 4270 N N . ILE A 1 534 ? 2.583 16.563 -20.353 1.00 97.19 534 ILE A N 1
ATOM 4271 C CA . ILE A 1 534 ? 1.800 17.810 -20.336 1.00 97.19 534 ILE A CA 1
ATOM 4272 C C . ILE A 1 534 ? 2.642 19.073 -20.608 1.00 97.19 534 ILE A C 1
ATOM 4274 O O . ILE A 1 534 ? 2.120 20.183 -20.531 1.00 97.19 534 ILE A O 1
ATOM 4278 N N . GLY A 1 535 ? 3.938 18.923 -20.907 1.00 96.06 535 GLY A N 1
ATOM 4279 C CA . GLY A 1 535 ? 4.848 20.027 -21.232 1.00 96.06 535 GLY A CA 1
ATOM 4280 C C . GLY A 1 535 ? 5.535 20.706 -20.039 1.00 96.06 535 GLY A C 1
ATOM 4281 O O . GLY A 1 535 ? 6.214 21.713 -20.235 1.00 96.06 535 GLY A O 1
ATOM 4282 N N . ASP A 1 536 ? 5.422 20.169 -18.820 1.00 96.12 536 ASP A N 1
ATOM 4283 C CA . ASP A 1 536 ? 6.141 20.670 -17.641 1.00 96.12 536 ASP A CA 1
ATOM 4284 C C . ASP A 1 536 ? 7.519 19.999 -17.497 1.00 96.12 536 ASP A C 1
ATOM 4286 O O . ASP A 1 536 ? 7.747 19.055 -16.729 1.00 96.12 536 ASP A O 1
ATOM 4290 N N . TYR A 1 537 ? 8.475 20.494 -18.283 1.00 95.25 537 TYR A N 1
ATOM 4291 C CA . TYR A 1 537 ? 9.841 19.967 -18.310 1.00 95.25 537 TYR A CA 1
ATOM 4292 C C . TYR A 1 537 ? 10.629 20.237 -17.020 1.00 95.25 537 TYR A C 1
ATOM 4294 O O . TYR A 1 537 ? 11.559 19.487 -16.714 1.00 95.25 537 TYR A O 1
ATOM 4302 N N . ASN A 1 538 ? 10.257 21.260 -16.245 1.00 95.56 538 ASN A N 1
ATOM 4303 C CA . ASN A 1 538 ? 10.925 21.593 -14.988 1.00 95.56 538 ASN A CA 1
ATOM 4304 C C . ASN A 1 538 ? 10.601 20.559 -13.911 1.00 95.56 538 ASN A C 1
ATOM 4306 O O . ASN A 1 538 ? 11.521 19.987 -13.316 1.00 95.56 538 ASN A O 1
ATOM 4310 N N . ILE A 1 539 ? 9.313 20.252 -13.720 1.00 96.88 539 ILE A N 1
ATOM 4311 C CA . ILE A 1 539 ? 8.882 19.174 -12.821 1.00 96.88 539 ILE A CA 1
ATOM 4312 C C . ILE A 1 539 ? 9.447 17.840 -13.309 1.00 96.88 539 ILE A C 1
ATOM 4314 O O . ILE A 1 539 ? 10.009 17.085 -12.514 1.00 96.88 539 ILE A O 1
ATOM 4318 N N . SER A 1 540 ? 9.393 17.575 -14.619 1.00 97.81 540 SER A N 1
ATOM 4319 C CA . SER A 1 540 ? 9.949 16.344 -15.186 1.00 97.81 540 SER A CA 1
ATOM 4320 C C . SER A 1 540 ? 11.430 16.151 -14.840 1.00 97.81 540 SER A C 1
ATOM 4322 O O . SER A 1 540 ? 11.820 15.108 -14.312 1.00 97.81 540 SER A O 1
ATOM 4324 N N . LYS A 1 541 ? 12.260 17.176 -15.068 1.00 97.81 541 LYS A N 1
ATOM 4325 C CA . LYS A 1 541 ? 13.698 17.140 -14.771 1.00 97.81 541 LYS A CA 1
ATOM 4326 C C . LYS A 1 541 ? 13.972 16.989 -13.274 1.00 97.81 541 LYS A C 1
ATOM 4328 O O . LYS A 1 541 ? 14.878 16.244 -12.898 1.00 97.81 541 LYS A O 1
ATOM 4333 N N . HIS A 1 542 ? 13.201 17.673 -12.427 1.00 98.00 542 HIS A N 1
ATOM 4334 C CA . HIS A 1 542 ? 13.322 17.570 -10.973 1.00 98.00 542 HIS A CA 1
ATOM 4335 C C . HIS A 1 542 ? 13.078 16.135 -10.489 1.00 98.00 542 HIS A C 1
ATOM 4337 O O . HIS A 1 542 ? 13.929 15.556 -9.812 1.00 98.00 542 HIS A O 1
ATOM 4343 N N . PHE A 1 543 ? 11.957 15.535 -10.892 1.00 98.38 543 PHE A N 1
ATOM 4344 C CA . PHE A 1 543 ? 11.591 14.186 -10.468 1.00 98.38 543 PHE A CA 1
ATOM 4345 C C . PHE A 1 543 ? 12.456 13.099 -11.110 1.00 98.38 543 PHE A C 1
ATOM 4347 O O . PHE A 1 543 ? 12.750 12.097 -10.461 1.00 98.38 543 PHE A O 1
ATOM 4354 N N . LEU A 1 544 ? 12.978 13.317 -12.322 1.00 98.19 544 LEU A N 1
ATOM 4355 C CA . LEU A 1 544 ? 13.979 12.420 -12.897 1.00 98.19 544 LEU A CA 1
ATOM 4356 C C . LEU A 1 544 ? 15.257 12.398 -12.043 1.00 98.19 544 LEU A C 1
ATOM 4358 O O . LEU A 1 544 ? 15.771 11.324 -11.739 1.00 98.19 544 LEU A O 1
ATOM 4362 N N . LYS A 1 545 ? 15.735 13.561 -11.582 1.00 98.25 545 LYS A N 1
ATOM 4363 C CA . LYS A 1 545 ? 16.886 13.634 -10.669 1.00 98.25 545 LYS A CA 1
ATOM 4364 C C . LYS A 1 545 ? 16.596 12.949 -9.327 1.00 98.25 545 LYS A C 1
ATOM 4366 O O . LYS A 1 545 ? 17.468 12.249 -8.815 1.00 98.25 545 LYS A O 1
ATOM 4371 N N . ALA A 1 546 ? 15.391 13.123 -8.777 1.00 98.00 546 ALA A N 1
ATOM 4372 C CA . ALA A 1 546 ? 14.966 12.435 -7.555 1.00 98.00 546 ALA A CA 1
ATOM 4373 C C . ALA A 1 546 ? 14.977 10.905 -7.736 1.00 98.00 546 ALA A C 1
ATOM 4375 O O . ALA A 1 546 ? 15.629 10.211 -6.958 1.00 98.00 546 ALA A O 1
ATOM 4376 N N . SER A 1 547 ? 14.389 10.405 -8.830 1.00 98.50 547 SER A N 1
ATOM 4377 C CA . SER A 1 547 ? 14.358 8.970 -9.147 1.00 98.50 547 SER A CA 1
ATOM 4378 C C . SER A 1 547 ? 15.758 8.362 -9.282 1.00 98.50 547 SER A C 1
ATOM 4380 O O . SER A 1 547 ? 16.031 7.294 -8.744 1.00 98.50 547 SER A O 1
ATOM 4382 N N . GLN A 1 548 ? 16.697 9.073 -9.918 1.00 98.25 548 GLN A N 1
ATOM 4383 C CA . GLN A 1 548 ? 18.089 8.630 -10.045 1.00 98.25 548 GLN A CA 1
ATOM 4384 C C . GLN A 1 548 ? 18.785 8.534 -8.682 1.00 98.25 548 GLN A C 1
ATOM 4386 O O . GLN A 1 548 ? 19.524 7.581 -8.425 1.00 98.25 548 GLN A O 1
ATOM 4391 N N . ALA A 1 549 ? 18.548 9.510 -7.799 1.00 98.25 549 ALA A N 1
ATOM 4392 C CA . ALA A 1 549 ? 19.088 9.488 -6.446 1.00 98.25 549 ALA A CA 1
ATOM 4393 C C . ALA A 1 549 ? 18.512 8.317 -5.632 1.00 98.25 549 ALA A C 1
ATOM 4395 O O . ALA A 1 549 ? 19.273 7.604 -4.977 1.00 98.25 549 ALA A O 1
ATOM 4396 N N . ARG A 1 550 ? 17.199 8.069 -5.722 1.00 98.50 550 ARG A N 1
ATOM 4397 C CA . ARG A 1 550 ? 16.545 6.969 -5.004 1.00 98.50 550 ARG A CA 1
ATOM 4398 C C . ARG A 1 550 ? 16.935 5.598 -5.539 1.00 98.50 550 ARG A C 1
ATOM 4400 O O . ARG A 1 550 ? 17.193 4.700 -4.745 1.00 98.50 550 ARG A O 1
ATOM 4407 N N . GLU A 1 551 ? 17.055 5.423 -6.854 1.00 98.38 551 GLU A N 1
ATOM 4408 C CA . GLU A 1 551 ? 17.550 4.165 -7.420 1.00 98.38 551 GLU A CA 1
ATOM 4409 C C . GLU A 1 551 ? 18.977 3.867 -6.939 1.00 98.38 551 GLU A C 1
ATOM 4411 O O . GLU A 1 551 ? 19.270 2.740 -6.532 1.00 98.38 551 GLU A O 1
ATOM 4416 N N . LYS A 1 552 ? 19.857 4.880 -6.913 1.00 97.81 552 LYS A N 1
ATOM 4417 C CA . LYS A 1 552 ? 21.208 4.736 -6.354 1.00 97.81 552 LYS A CA 1
ATOM 4418 C C . LYS A 1 552 ? 21.161 4.329 -4.877 1.00 97.81 552 LYS A C 1
ATOM 4420 O O . LYS A 1 552 ? 21.900 3.429 -4.482 1.00 97.81 552 LYS A O 1
ATOM 4425 N N . ALA A 1 553 ? 20.281 4.943 -4.088 1.00 98.19 553 ALA A N 1
ATOM 4426 C CA . ALA A 1 553 ? 20.088 4.599 -2.682 1.00 98.19 553 ALA A CA 1
ATOM 4427 C C . ALA A 1 553 ? 19.606 3.149 -2.502 1.00 98.19 553 ALA A C 1
ATOM 4429 O O . ALA A 1 553 ? 20.193 2.407 -1.720 1.00 98.19 553 ALA A O 1
ATOM 4430 N N . ILE A 1 554 ? 18.609 2.705 -3.279 1.00 98.44 554 ILE A N 1
ATOM 4431 C CA . ILE A 1 554 ? 18.093 1.324 -3.252 1.00 98.44 554 ILE A CA 1
ATOM 4432 C C . ILE A 1 554 ? 19.197 0.314 -3.586 1.00 98.44 554 ILE A C 1
ATOM 4434 O O . ILE A 1 554 ? 19.336 -0.706 -2.907 1.00 98.44 554 ILE A O 1
ATOM 4438 N N . ARG A 1 555 ? 20.008 0.603 -4.612 1.00 97.19 555 ARG A N 1
ATOM 4439 C CA . ARG A 1 555 ? 21.140 -0.245 -5.014 1.00 97.19 555 ARG A CA 1
ATOM 4440 C C . ARG A 1 555 ? 22.253 -0.291 -3.970 1.00 97.19 555 ARG A C 1
ATOM 4442 O O . ARG A 1 555 ? 22.930 -1.306 -3.893 1.00 97.19 555 ARG A O 1
ATOM 4449 N N . SER A 1 556 ? 22.453 0.777 -3.200 1.00 96.88 556 SER A N 1
ATOM 4450 C CA . SER A 1 556 ? 23.531 0.837 -2.207 1.00 96.88 556 SER A CA 1
ATOM 4451 C C . SER A 1 556 ? 23.123 0.253 -0.850 1.00 96.88 556 SER A C 1
ATOM 4453 O O . SER A 1 556 ? 23.866 -0.513 -0.247 1.00 96.88 556 SER A O 1
ATOM 4455 N N . VAL A 1 557 ? 21.916 0.575 -0.377 1.00 97.50 557 VAL A N 1
ATOM 4456 C CA . VAL A 1 557 ? 21.477 0.270 0.994 1.00 97.50 557 VAL A CA 1
ATOM 4457 C C . VAL A 1 557 ? 20.835 -1.113 1.109 1.00 97.50 557 VAL A C 1
ATOM 4459 O O . VAL A 1 557 ? 21.119 -1.847 2.061 1.00 97.50 557 VAL A O 1
ATOM 4462 N N . PHE A 1 558 ? 19.974 -1.476 0.153 1.00 98.06 558 PHE A N 1
ATOM 4463 C CA . PHE A 1 558 ? 19.148 -2.684 0.253 1.00 98.06 558 PHE A CA 1
ATOM 4464 C C . PHE A 1 558 ? 19.729 -3.881 -0.494 1.00 98.06 558 PHE A C 1
ATOM 4466 O O . PHE A 1 558 ? 19.461 -5.017 -0.117 1.00 98.06 558 PHE A O 1
ATOM 4473 N N . TRP A 1 559 ? 20.501 -3.668 -1.562 1.00 97.69 559 TRP A N 1
ATOM 4474 C CA . TRP A 1 559 ? 21.018 -4.778 -2.362 1.00 97.69 559 TRP A CA 1
ATOM 4475 C C . TRP A 1 559 ? 21.998 -5.639 -1.562 1.00 97.69 559 TRP A C 1
ATOM 4477 O O . TRP A 1 559 ? 23.006 -5.154 -1.048 1.00 97.69 559 TRP A O 1
ATOM 4487 N N . ASN A 1 560 ? 21.737 -6.943 -1.507 1.00 97.44 560 ASN A N 1
ATOM 4488 C CA . ASN A 1 560 ? 22.658 -7.919 -0.950 1.00 97.44 560 ASN A CA 1
ATOM 4489 C C . ASN A 1 560 ? 23.218 -8.793 -2.080 1.00 97.44 560 ASN A C 1
ATOM 4491 O O . ASN A 1 560 ? 22.512 -9.617 -2.664 1.00 97.44 560 ASN A O 1
ATOM 4495 N N . ALA A 1 561 ? 24.500 -8.606 -2.404 1.00 95.31 561 ALA A N 1
ATOM 4496 C CA . ALA A 1 561 ? 25.125 -9.247 -3.561 1.00 95.31 561 ALA A CA 1
ATOM 4497 C C . ALA A 1 561 ? 25.286 -10.771 -3.421 1.00 95.31 561 ALA A C 1
ATOM 4499 O O . ALA A 1 561 ? 25.248 -11.465 -4.438 1.00 95.31 561 ALA A O 1
ATOM 4500 N N . GLU A 1 562 ? 25.453 -11.274 -2.194 1.00 94.50 562 GLU A N 1
ATOM 4501 C CA . GLU A 1 562 ? 25.568 -12.706 -1.893 1.00 94.50 562 GLU A CA 1
ATOM 4502 C C . GLU A 1 562 ? 24.224 -13.409 -2.092 1.00 94.50 562 GLU A C 1
ATOM 4504 O O . GLU A 1 562 ? 24.134 -14.418 -2.789 1.00 94.50 562 GLU A O 1
ATOM 4509 N N . LYS A 1 563 ? 23.156 -12.831 -1.536 1.00 96.12 563 LYS A N 1
ATOM 4510 C CA . LYS A 1 563 ? 21.800 -13.372 -1.649 1.00 96.12 563 LYS A CA 1
ATOM 4511 C C . LYS A 1 563 ? 21.126 -13.046 -2.983 1.00 96.12 563 LYS A C 1
ATOM 4513 O O . LYS A 1 563 ? 20.120 -13.674 -3.297 1.00 96.12 563 LYS A O 1
ATOM 4518 N N . GLY A 1 564 ? 21.626 -12.074 -3.748 1.00 97.25 564 GLY A N 1
ATOM 4519 C CA . GLY A 1 564 ? 21.071 -11.671 -5.044 1.00 97.25 564 GLY A CA 1
ATOM 4520 C C . GLY A 1 564 ? 19.657 -11.087 -4.965 1.00 97.25 564 GLY A C 1
ATOM 4521 O O . GLY A 1 564 ? 18.858 -11.320 -5.866 1.00 97.25 564 GLY A O 1
ATOM 4522 N N . GLN A 1 565 ? 19.335 -10.388 -3.878 1.00 97.62 565 GLN A N 1
ATOM 4523 C CA . GLN A 1 565 ? 18.016 -9.806 -3.606 1.00 97.62 565 GLN A CA 1
ATOM 4524 C C . GLN A 1 565 ? 18.166 -8.525 -2.774 1.00 97.62 565 GLN A C 1
ATOM 4526 O O . GLN A 1 565 ? 19.238 -8.270 -2.217 1.00 97.62 565 GLN A O 1
ATOM 4531 N N . TRP A 1 566 ? 17.102 -7.729 -2.678 1.00 98.50 566 TRP A N 1
ATOM 4532 C CA . TRP A 1 566 ? 17.067 -6.566 -1.792 1.00 98.50 566 TRP A CA 1
ATOM 4533 C C . TRP A 1 566 ? 16.570 -6.978 -0.410 1.00 98.50 566 TRP A C 1
ATOM 4535 O O . TRP A 1 566 ? 15.665 -7.792 -0.306 1.00 98.50 566 TRP A O 1
ATOM 4545 N N . LEU A 1 567 ? 17.161 -6.442 0.650 1.00 98.44 567 LEU A N 1
ATOM 4546 C CA . LEU A 1 567 ? 16.777 -6.716 2.031 1.00 98.44 567 LEU A CA 1
ATOM 4547 C C . LEU A 1 567 ? 16.382 -5.410 2.703 1.00 98.44 567 LEU A C 1
ATOM 4549 O O . LEU A 1 567 ? 17.049 -4.392 2.513 1.00 98.44 567 LEU A O 1
ATOM 4553 N N . ASP A 1 568 ? 15.336 -5.454 3.523 1.00 98.25 568 ASP A N 1
ATOM 4554 C CA . ASP A 1 568 ? 15.008 -4.329 4.394 1.00 98.25 568 ASP A CA 1
ATOM 4555 C C . ASP A 1 568 ? 16.186 -4.016 5.324 1.00 98.25 568 ASP A C 1
ATOM 4557 O O . ASP A 1 568 ? 16.873 -4.922 5.815 1.00 98.25 568 ASP A O 1
ATOM 4561 N N . TYR A 1 569 ? 16.398 -2.732 5.596 1.00 97.38 569 TYR A N 1
ATOM 4562 C CA . TYR A 1 569 ? 17.470 -2.267 6.471 1.00 97.38 569 TYR A CA 1
ATOM 4563 C C . TYR A 1 569 ? 16.897 -1.810 7.814 1.00 97.38 569 TYR A C 1
ATOM 4565 O O . TYR A 1 569 ? 16.040 -0.931 7.856 1.00 97.38 569 TYR A O 1
ATOM 4573 N N . TRP A 1 570 ? 17.363 -2.394 8.916 1.00 95.19 570 TRP A N 1
ATOM 4574 C CA . TRP A 1 570 ? 16.894 -2.078 10.263 1.00 95.19 570 TRP A CA 1
ATOM 4575 C C . TRP A 1 570 ? 17.800 -1.028 10.899 1.00 95.19 570 TRP A C 1
ATOM 4577 O O . TRP A 1 570 ? 18.995 -1.240 11.068 1.00 95.19 570 TRP A O 1
ATOM 4587 N N . LEU A 1 571 ? 17.225 0.098 11.297 1.00 92.44 571 LEU A N 1
ATOM 4588 C CA . LEU A 1 571 ? 17.943 1.183 11.955 1.00 92.44 571 LEU A CA 1
ATOM 4589 C C . LEU A 1 571 ? 18.423 0.742 13.347 1.00 92.44 571 LEU A C 1
ATOM 4591 O O . LEU A 1 571 ? 17.698 0.045 14.072 1.00 92.44 571 LEU A O 1
ATOM 4595 N N . ALA A 1 572 ? 19.629 1.174 13.722 1.00 81.69 572 ALA A N 1
ATOM 4596 C CA . ALA A 1 572 ? 20.192 0.946 15.049 1.00 81.69 572 ALA A CA 1
ATOM 4597 C C . ALA A 1 572 ? 19.544 1.852 16.107 1.00 81.69 572 ALA A C 1
ATOM 4599 O O . ALA A 1 572 ? 19.148 1.361 17.161 1.00 81.69 572 ALA A O 1
ATOM 4600 N N . ASN A 1 573 ? 19.387 3.150 15.808 1.00 66.31 573 ASN A N 1
ATOM 4601 C CA . ASN A 1 573 ? 18.910 4.141 16.781 1.00 66.31 573 ASN A CA 1
ATOM 4602 C C . ASN A 1 573 ? 17.471 4.637 16.560 1.00 66.31 573 ASN A C 1
ATOM 4604 O O . ASN A 1 573 ? 16.992 5.433 17.360 1.00 66.31 573 ASN A O 1
ATOM 4608 N N . GLY A 1 574 ? 16.755 4.191 15.521 1.00 59.53 574 GLY A N 1
ATOM 4609 C CA . GLY A 1 574 ? 15.336 4.524 15.279 1.00 59.53 574 GLY A CA 1
ATOM 4610 C C . GLY A 1 574 ? 15.006 6.019 15.069 1.00 59.53 574 GLY A C 1
ATOM 4611 O O . GLY A 1 574 ? 13.880 6.357 14.689 1.00 59.53 574 GLY A O 1
ATOM 4612 N N . THR A 1 575 ? 15.961 6.929 15.279 1.00 61.44 575 THR A N 1
ATOM 4613 C CA . THR A 1 575 ? 15.800 8.375 15.114 1.00 61.44 575 THR A CA 1
ATOM 4614 C C . THR A 1 575 ? 16.117 8.800 13.680 1.00 61.44 575 THR A C 1
ATOM 4616 O O . THR A 1 575 ? 16.992 8.252 13.020 1.00 61.44 575 THR A O 1
ATOM 4619 N N . TRP A 1 576 ? 15.388 9.802 13.187 1.00 62.31 576 TRP A N 1
ATOM 4620 C CA . TRP A 1 576 ? 15.588 10.404 11.860 1.00 62.31 576 TRP A CA 1
ATOM 4621 C C . TRP A 1 576 ? 16.536 11.619 11.893 1.00 62.31 576 TRP A C 1
ATOM 4623 O O . TRP A 1 576 ? 16.890 12.160 10.846 1.00 62.31 576 TRP A O 1
ATOM 4633 N N . LYS A 1 577 ? 16.921 12.069 13.098 1.00 63.84 577 LYS A N 1
ATOM 4634 C CA . LYS A 1 577 ? 17.646 13.329 13.344 1.00 63.84 577 LYS A CA 1
ATOM 4635 C C . LYS A 1 577 ? 19.134 13.254 13.009 1.00 63.84 577 LYS A C 1
ATOM 4637 O O . LYS A 1 577 ? 19.733 14.270 12.669 1.00 63.84 577 LYS A O 1
ATOM 4642 N N . GLU A 1 578 ? 19.725 12.069 13.095 1.00 70.69 578 GLU A N 1
ATOM 4643 C CA . GLU A 1 578 ? 21.132 11.842 12.782 1.00 70.69 578 GLU A CA 1
ATOM 4644 C C . GLU A 1 578 ? 21.255 10.926 11.568 1.00 70.69 578 GLU A C 1
ATOM 4646 O O . GLU A 1 578 ? 20.393 10.084 11.315 1.00 70.69 578 GLU A O 1
ATOM 4651 N N . ALA A 1 579 ? 22.324 11.112 10.793 1.00 77.75 579 ALA A N 1
ATOM 4652 C CA . ALA A 1 579 ? 22.603 10.227 9.676 1.00 77.75 579 ALA A CA 1
ATOM 4653 C C . ALA A 1 579 ? 22.995 8.843 10.210 1.00 77.75 579 ALA A C 1
ATOM 4655 O O . ALA A 1 579 ? 24.023 8.695 10.873 1.00 77.75 579 ALA A O 1
ATOM 4656 N N . GLU A 1 580 ? 22.190 7.834 9.887 1.00 87.12 580 GLU A N 1
ATOM 4657 C CA . GLU A 1 580 ? 22.486 6.440 10.205 1.00 87.12 580 GLU A CA 1
ATOM 4658 C C . GLU A 1 580 ? 23.720 5.998 9.410 1.00 87.12 580 GLU A C 1
ATOM 4660 O O . GLU A 1 580 ? 23.845 6.286 8.216 1.00 87.12 580 GLU A O 1
ATOM 4665 N N . LYS A 1 581 ? 24.638 5.274 10.049 1.00 91.06 581 LYS A N 1
ATOM 4666 C CA . LYS A 1 581 ? 25.743 4.625 9.337 1.00 91.06 581 LYS A CA 1
ATOM 4667 C C . LYS A 1 581 ? 25.309 3.235 8.907 1.00 91.06 581 LYS A C 1
ATOM 4669 O O . LYS A 1 581 ? 24.823 2.456 9.723 1.00 91.06 581 LYS A O 1
ATOM 4674 N N . TRP A 1 582 ? 25.481 2.929 7.627 1.00 94.75 582 TRP A N 1
ATOM 4675 C CA . TRP A 1 582 ? 25.145 1.620 7.095 1.00 94.75 582 TRP A CA 1
ATOM 4676 C C . TRP A 1 582 ? 26.075 0.546 7.660 1.00 94.75 582 TRP A C 1
ATOM 4678 O O . TRP A 1 582 ? 27.299 0.663 7.583 1.00 94.75 582 TRP A O 1
ATOM 4688 N N . GLU A 1 583 ? 25.491 -0.538 8.164 1.00 93.31 583 GLU A N 1
ATOM 4689 C CA . GLU A 1 583 ? 26.218 -1.729 8.589 1.00 93.31 583 GLU A CA 1
ATOM 4690 C C . GLU A 1 583 ? 25.548 -2.991 8.038 1.00 93.31 583 GLU A C 1
ATOM 4692 O O . GLU A 1 583 ? 24.344 -3.186 8.183 1.00 93.31 583 GLU A O 1
ATOM 4697 N N . ALA A 1 584 ? 26.329 -3.905 7.455 1.00 92.81 584 ALA A N 1
ATOM 4698 C CA . ALA A 1 584 ? 25.793 -5.117 6.824 1.00 92.81 584 ALA A CA 1
ATOM 4699 C C . ALA A 1 584 ? 24.929 -5.970 7.774 1.00 92.81 584 ALA A C 1
ATOM 4701 O O . ALA A 1 584 ? 23.931 -6.552 7.354 1.00 92.81 584 ALA A O 1
ATOM 4702 N N . ARG A 1 585 ? 25.279 -6.006 9.069 1.00 93.12 585 ARG A N 1
ATOM 4703 C CA . ARG A 1 585 ? 24.546 -6.757 10.105 1.00 93.12 585 ARG A CA 1
ATOM 4704 C C . ARG A 1 585 ? 23.121 -6.252 10.358 1.00 93.12 585 ARG A C 1
ATOM 4706 O O . ARG A 1 585 ? 22.341 -6.968 10.976 1.00 93.12 585 ARG A O 1
ATOM 4713 N N . ASN A 1 586 ? 22.802 -5.042 9.903 1.00 94.50 586 ASN A N 1
ATOM 4714 C CA . ASN A 1 586 ? 21.498 -4.412 10.077 1.00 94.50 586 ASN A CA 1
ATOM 4715 C C . ASN A 1 586 ? 20.522 -4.742 8.936 1.00 94.50 586 ASN A C 1
ATOM 4717 O O . ASN A 1 586 ? 19.334 -4.440 9.037 1.00 94.50 586 ASN A O 1
ATOM 4721 N N . GLN A 1 587 ? 20.978 -5.380 7.854 1.00 95.38 587 GLN A N 1
ATOM 4722 C CA . GLN A 1 587 ? 20.061 -5.939 6.862 1.00 95.38 587 GLN A CA 1
ATOM 4723 C C . GLN A 1 587 ? 19.300 -7.130 7.455 1.00 95.38 587 GLN A C 1
ATOM 4725 O O . GLN A 1 587 ? 19.889 -7.982 8.121 1.00 95.38 587 GLN A O 1
ATOM 4730 N N . ASN A 1 588 ? 18.000 -7.229 7.172 1.00 93.50 588 ASN A N 1
ATOM 4731 C CA . ASN A 1 588 ? 17.196 -8.367 7.608 1.00 93.50 588 ASN A CA 1
ATOM 4732 C C . ASN A 1 588 ? 17.703 -9.659 6.940 1.00 93.50 588 ASN A C 1
ATOM 4734 O O . ASN A 1 588 ? 17.599 -9.786 5.719 1.00 93.50 588 ASN A O 1
ATOM 4738 N N . PRO A 1 589 ? 18.221 -10.655 7.684 1.00 90.25 589 PRO A N 1
ATOM 4739 C CA . PRO A 1 589 ? 18.766 -11.860 7.064 1.00 90.25 589 PRO A CA 1
ATOM 4740 C C . PRO A 1 589 ? 17.676 -12.797 6.516 1.00 90.25 589 PRO A C 1
ATOM 4742 O O . PRO A 1 589 ? 17.987 -13.708 5.735 1.00 90.25 589 PRO A O 1
ATOM 4745 N N . LYS A 1 590 ? 16.417 -12.603 6.935 1.00 93.62 590 LYS A N 1
ATOM 4746 C CA . LYS A 1 590 ? 15.268 -13.421 6.534 1.00 93.62 590 LYS A CA 1
ATOM 4747 C C . LYS A 1 590 ? 14.786 -13.056 5.132 1.00 93.62 590 LYS A C 1
ATOM 4749 O O . LYS A 1 590 ? 14.999 -11.955 4.633 1.00 93.62 590 LYS A O 1
ATOM 4754 N N . VAL A 1 591 ? 14.143 -14.025 4.492 1.00 95.44 591 VAL A N 1
ATOM 4755 C CA . VAL A 1 591 ? 13.648 -13.895 3.122 1.00 95.44 591 VAL A CA 1
ATOM 4756 C C . VAL A 1 591 ? 12.151 -13.600 3.157 1.00 95.44 591 VAL A C 1
ATOM 4758 O O . VAL A 1 591 ? 11.383 -14.371 3.736 1.00 95.44 591 VAL A O 1
ATOM 4761 N N . PHE A 1 592 ? 11.757 -12.510 2.504 1.00 98.44 592 PHE A N 1
ATOM 4762 C CA . PHE A 1 592 ? 10.369 -12.102 2.306 1.00 98.44 592 PHE A CA 1
ATOM 4763 C C . PHE A 1 592 ? 10.111 -11.860 0.821 1.00 98.44 592 PHE A C 1
ATOM 4765 O O . PHE A 1 592 ? 11.030 -11.526 0.077 1.00 98.44 592 PHE A O 1
ATOM 4772 N N . ALA A 1 593 ? 8.865 -11.997 0.374 1.00 98.62 593 ALA A N 1
ATOM 4773 C CA . ALA A 1 593 ? 8.500 -11.691 -1.010 1.00 98.62 593 ALA A CA 1
ATOM 4774 C C . ALA A 1 593 ? 8.783 -10.220 -1.382 1.00 98.62 593 ALA A C 1
ATOM 4776 O O . ALA A 1 593 ? 9.159 -9.931 -2.518 1.00 98.62 593 ALA A O 1
ATOM 4777 N N . SER A 1 594 ? 8.689 -9.299 -0.414 1.00 98.44 594 SER A N 1
ATOM 4778 C CA . SER A 1 594 ? 9.023 -7.878 -0.588 1.00 98.44 594 SER A CA 1
ATOM 4779 C C . SER A 1 594 ? 10.451 -7.643 -1.087 1.00 98.44 594 SER A C 1
ATOM 4781 O O . SER A 1 594 ? 10.688 -6.689 -1.826 1.00 98.44 594 SER A O 1
ATOM 4783 N N . ASN A 1 595 ? 11.378 -8.559 -0.787 1.00 98.56 595 ASN A N 1
ATOM 4784 C CA . ASN A 1 595 ? 12.768 -8.522 -1.244 1.00 98.56 595 ASN A CA 1
ATOM 4785 C C . ASN A 1 595 ? 12.908 -8.518 -2.772 1.00 98.56 595 ASN A C 1
ATOM 4787 O O . ASN A 1 595 ? 13.966 -8.169 -3.290 1.00 98.56 595 ASN A O 1
ATOM 4791 N N . PHE A 1 596 ? 11.865 -8.934 -3.495 1.00 98.69 596 PHE A N 1
ATOM 4792 C CA . PHE A 1 596 ? 11.844 -9.055 -4.952 1.00 98.69 596 PHE A CA 1
ATOM 4793 C C . PHE A 1 596 ? 10.996 -7.966 -5.628 1.00 98.69 596 PHE A C 1
ATOM 4795 O O . PHE A 1 596 ? 11.076 -7.810 -6.847 1.00 98.69 596 PHE A O 1
ATOM 4802 N N . ILE A 1 597 ? 10.235 -7.176 -4.858 1.00 98.44 597 ILE A N 1
ATOM 4803 C CA . ILE A 1 597 ? 9.385 -6.089 -5.370 1.00 98.44 597 ILE A CA 1
ATOM 4804 C C . ILE A 1 597 ? 10.172 -5.008 -6.125 1.00 98.44 597 ILE A C 1
ATOM 4806 O O . ILE A 1 597 ? 9.637 -4.527 -7.121 1.00 98.44 597 ILE A O 1
ATOM 4810 N N . PRO A 1 598 ? 11.422 -4.630 -5.776 1.00 98.56 598 PRO A N 1
ATOM 4811 C CA . PRO A 1 598 ? 12.148 -3.624 -6.556 1.00 98.56 598 PRO A CA 1
ATOM 4812 C C . PRO A 1 598 ? 12.295 -3.967 -8.046 1.00 98.56 598 PRO A C 1
ATOM 4814 O O . PRO A 1 598 ? 12.305 -3.058 -8.873 1.00 98.56 598 PRO A O 1
ATOM 4817 N N . LEU A 1 599 ? 12.304 -5.258 -8.416 1.00 98.19 599 LEU A N 1
ATOM 4818 C CA . LEU A 1 599 ? 12.301 -5.684 -9.820 1.00 98.19 599 LEU A CA 1
ATOM 4819 C C . LEU A 1 599 ? 11.022 -5.264 -10.566 1.00 98.19 599 LEU A C 1
ATOM 4821 O O . LEU A 1 599 ? 11.011 -5.238 -11.785 1.00 98.19 599 LEU A O 1
ATOM 4825 N N . TRP A 1 600 ? 9.939 -4.893 -9.890 1.00 98.00 600 TRP A N 1
ATOM 4826 C CA . TRP A 1 600 ? 8.754 -4.328 -10.538 1.00 98.00 600 TRP A CA 1
ATOM 4827 C C . TRP A 1 600 ? 9.056 -3.004 -11.267 1.00 98.00 600 TRP A C 1
ATOM 4829 O O . TRP A 1 600 ? 8.411 -2.673 -12.263 1.00 98.00 600 TRP A O 1
ATOM 4839 N N . ILE A 1 601 ? 10.085 -2.265 -10.834 1.00 97.62 601 ILE A N 1
ATOM 4840 C CA . ILE A 1 601 ? 10.450 -0.972 -11.415 1.00 97.62 601 ILE A CA 1
ATOM 4841 C C . ILE A 1 601 ? 11.315 -1.151 -12.670 1.00 97.62 601 ILE A C 1
ATOM 4843 O O . ILE A 1 601 ? 12.407 -1.720 -12.641 1.00 97.62 601 ILE A O 1
ATOM 4847 N N . LYS A 1 602 ? 10.849 -0.592 -13.793 1.00 93.69 602 LYS A N 1
ATOM 4848 C CA . LYS A 1 602 ? 11.443 -0.795 -15.130 1.00 93.69 602 LYS A CA 1
ATOM 4849 C C . LYS A 1 602 ? 12.902 -0.364 -15.265 1.00 93.69 602 LYS A C 1
ATOM 4851 O O . LYS A 1 602 ? 13.593 -0.861 -16.152 1.00 93.69 602 LYS A O 1
ATOM 4856 N N . SER A 1 603 ? 13.380 0.558 -14.429 1.00 93.38 603 SER A N 1
ATOM 4857 C CA . SER A 1 603 ? 14.760 1.044 -14.512 1.00 93.38 603 SER A CA 1
ATOM 4858 C C . SER A 1 603 ? 15.802 -0.037 -14.192 1.00 93.38 603 SER A C 1
ATOM 4860 O O . SER A 1 603 ? 16.934 0.056 -14.661 1.00 93.38 603 SER A O 1
ATOM 4862 N N . PHE A 1 604 ? 15.411 -1.122 -13.512 1.00 94.88 604 PHE A N 1
ATOM 4863 C CA . PHE A 1 604 ? 16.287 -2.265 -13.243 1.00 94.88 604 PHE A CA 1
ATOM 4864 C C . PHE A 1 604 ? 16.448 -3.234 -14.429 1.00 94.88 604 PHE A C 1
ATOM 4866 O O . PHE A 1 604 ? 17.363 -4.054 -14.411 1.00 94.88 604 PHE A O 1
ATOM 4873 N N . TYR A 1 605 ? 15.609 -3.162 -15.471 1.00 94.94 605 TYR A N 1
ATOM 4874 C CA . TYR A 1 605 ? 15.582 -4.170 -16.548 1.00 94.94 605 TYR A CA 1
ATOM 4875 C C . TYR A 1 605 ? 16.807 -4.153 -17.460 1.00 94.94 605 TYR A C 1
ATOM 4877 O O . TYR A 1 605 ? 17.167 -5.181 -18.029 1.00 94.94 605 TYR A O 1
ATOM 4885 N N . SER A 1 606 ? 17.451 -2.995 -17.612 1.00 92.19 606 SER A N 1
ATOM 4886 C CA . SER A 1 606 ? 18.656 -2.857 -18.438 1.00 92.19 606 SER A CA 1
ATOM 4887 C C . SER A 1 606 ? 19.847 -3.643 -17.875 1.00 92.19 606 SER A C 1
ATOM 4889 O O . SER A 1 606 ? 20.742 -4.036 -18.623 1.00 92.19 606 SER A O 1
ATOM 4891 N N . ASP A 1 607 ? 19.841 -3.929 -16.572 1.00 94.56 607 ASP A N 1
ATOM 4892 C CA . ASP A 1 607 ? 20.858 -4.710 -15.877 1.00 94.56 607 ASP A CA 1
ATOM 4893 C C . ASP A 1 607 ? 20.508 -6.206 -15.920 1.00 94.56 607 ASP A C 1
ATOM 4895 O O . ASP A 1 607 ? 19.991 -6.801 -14.973 1.00 94.56 607 ASP A O 1
ATOM 4899 N N . THR A 1 608 ? 20.777 -6.835 -17.065 1.00 95.12 608 THR A N 1
ATOM 4900 C CA . THR A 1 608 ? 20.438 -8.252 -17.301 1.00 95.12 608 THR A CA 1
ATOM 4901 C C . THR A 1 608 ? 21.104 -9.219 -16.313 1.00 95.12 608 THR A C 1
ATOM 4903 O O . THR A 1 608 ? 20.543 -10.277 -16.018 1.00 95.12 608 THR A O 1
ATOM 4906 N N . ILE A 1 609 ? 22.267 -8.853 -15.761 1.00 96.62 609 ILE A N 1
ATOM 4907 C CA . ILE A 1 609 ? 22.972 -9.637 -14.740 1.00 96.62 609 ILE A CA 1
ATOM 4908 C C . ILE A 1 609 ? 22.205 -9.576 -13.418 1.00 96.62 609 ILE A C 1
ATOM 4910 O O . ILE A 1 609 ? 22.000 -10.613 -12.783 1.00 96.62 609 ILE A O 1
ATOM 4914 N N . LEU A 1 610 ? 21.761 -8.385 -13.004 1.00 97.12 610 LEU A N 1
ATOM 4915 C CA . LEU A 1 610 ? 20.908 -8.219 -11.829 1.00 97.12 610 LEU A CA 1
ATOM 4916 C C . LEU A 1 610 ? 19.597 -8.995 -11.986 1.00 97.12 610 LEU A C 1
ATOM 4918 O O . LEU A 1 610 ? 19.252 -9.764 -11.093 1.00 97.12 610 LEU A O 1
ATOM 4922 N N . VAL A 1 611 ? 18.912 -8.872 -13.127 1.00 97.69 611 VAL A N 1
ATOM 4923 C CA . VAL A 1 611 ? 17.664 -9.609 -13.404 1.00 97.69 611 VAL A CA 1
ATOM 4924 C C . VAL A 1 611 ? 17.863 -11.120 -13.246 1.00 97.69 611 VAL A C 1
ATOM 4926 O O . VAL A 1 611 ? 17.077 -11.784 -12.568 1.00 97.69 611 VAL A O 1
ATOM 4929 N N . ASP A 1 612 ? 18.920 -11.683 -13.836 1.00 97.75 612 ASP A N 1
ATOM 4930 C CA . ASP A 1 612 ? 19.196 -13.117 -13.728 1.00 97.75 612 ASP A CA 1
ATOM 4931 C C . ASP A 1 612 ? 19.576 -13.535 -12.297 1.00 97.75 612 ASP A C 1
ATOM 4933 O O . ASP A 1 612 ? 19.134 -14.592 -11.839 1.00 97.75 612 ASP A O 1
ATOM 4937 N N . LYS A 1 613 ? 20.310 -12.698 -11.549 1.00 98.06 613 LYS A N 1
ATOM 4938 C CA . LYS A 1 613 ? 20.587 -12.933 -10.121 1.00 98.06 613 LYS A CA 1
ATOM 4939 C C . LYS A 1 613 ? 19.309 -12.959 -9.288 1.00 98.06 613 LYS A C 1
ATOM 4941 O O . LYS A 1 613 ? 19.120 -13.907 -8.531 1.00 98.06 613 LYS A O 1
ATOM 4946 N N . VAL A 1 614 ? 18.426 -11.977 -9.464 1.00 98.44 614 VAL A N 1
ATOM 4947 C CA . VAL A 1 614 ? 17.143 -11.889 -8.750 1.00 98.44 614 VAL A CA 1
ATOM 4948 C C . VAL A 1 614 ? 16.267 -13.097 -9.073 1.00 98.44 614 VAL A C 1
ATOM 4950 O O . VAL A 1 614 ? 15.743 -13.742 -8.167 1.00 98.44 614 VAL A O 1
ATOM 4953 N N . ARG A 1 615 ? 16.175 -13.477 -10.355 1.00 98.38 615 ARG A N 1
ATOM 4954 C CA . ARG A 1 615 ? 15.453 -14.676 -10.805 1.00 98.38 615 ARG A CA 1
ATOM 4955 C C . ARG A 1 615 ? 15.978 -15.947 -10.130 1.00 98.38 615 ARG A C 1
ATOM 4957 O O . ARG A 1 615 ? 15.184 -16.725 -9.607 1.00 98.38 615 ARG A O 1
ATOM 4964 N N . ARG A 1 616 ? 17.299 -16.177 -10.140 1.00 98.44 616 ARG A N 1
ATOM 4965 C CA . ARG A 1 616 ? 17.913 -17.353 -9.489 1.00 98.44 616 ARG A CA 1
ATOM 4966 C C . ARG A 1 616 ? 17.693 -17.333 -7.982 1.00 98.44 616 ARG A C 1
ATOM 4968 O O . ARG A 1 616 ? 17.319 -18.357 -7.422 1.00 98.44 616 ARG A O 1
ATOM 4975 N N . SER A 1 617 ? 17.878 -16.169 -7.359 1.00 98.44 617 SER A N 1
ATOM 4976 C CA . SER A 1 617 ? 17.650 -15.969 -5.930 1.00 98.44 617 SER A CA 1
ATOM 4977 C C . SER A 1 617 ? 16.226 -16.359 -5.548 1.00 98.44 617 SER A C 1
ATOM 4979 O O . SER A 1 617 ? 16.054 -17.208 -4.675 1.00 98.44 617 SER A O 1
ATOM 4981 N N . LEU A 1 618 ? 15.217 -15.861 -6.277 1.00 98.62 618 LEU A N 1
ATOM 4982 C CA . LEU A 1 618 ? 13.813 -16.208 -6.059 1.00 98.62 618 LEU A CA 1
ATOM 4983 C C . LEU A 1 618 ? 13.573 -17.716 -6.198 1.00 98.62 618 LEU A C 1
ATOM 4985 O O . LEU A 1 618 ? 12.944 -18.306 -5.322 1.00 98.62 618 LEU A O 1
ATOM 4989 N N . GLN A 1 619 ? 14.115 -18.358 -7.237 1.00 97.88 619 GLN A N 1
ATOM 4990 C CA . GLN A 1 619 ? 13.987 -19.809 -7.427 1.00 97.88 619 GLN A CA 1
ATOM 4991 C C . GLN A 1 619 ? 14.570 -20.617 -6.264 1.00 97.88 619 GLN A C 1
ATOM 4993 O O . GLN A 1 619 ? 13.957 -21.584 -5.823 1.00 97.88 619 GLN A O 1
ATOM 4998 N N . SER A 1 620 ? 15.728 -20.209 -5.743 1.00 97.69 620 SER A N 1
ATOM 4999 C CA . SER A 1 620 ? 16.381 -20.875 -4.608 1.00 97.69 620 SER A CA 1
ATOM 5000 C C . SER A 1 620 ? 15.878 -20.424 -3.233 1.00 97.69 620 SER A C 1
ATOM 5002 O O . SER A 1 620 ? 16.269 -20.998 -2.222 1.00 97.69 620 SER A O 1
ATOM 5004 N N . SER A 1 621 ? 15.028 -19.396 -3.174 1.00 97.50 621 SER A N 1
ATOM 5005 C CA . SER A 1 621 ? 14.638 -18.731 -1.924 1.00 97.50 621 SER A CA 1
ATOM 5006 C C . SER A 1 621 ? 13.784 -19.600 -1.001 1.00 97.50 621 SER A C 1
ATOM 5008 O O . SER A 1 621 ? 13.697 -19.322 0.189 1.00 97.50 621 SER A O 1
ATOM 5010 N N . GLY A 1 622 ? 13.112 -20.614 -1.552 1.00 97.44 622 GLY A N 1
ATOM 5011 C CA . GLY A 1 622 ? 12.076 -21.385 -0.866 1.00 97.44 622 GLY A CA 1
ATOM 5012 C C . GLY A 1 622 ? 10.705 -20.698 -0.813 1.00 97.44 622 GLY A C 1
ATOM 5013 O O . GLY A 1 622 ? 9.756 -21.321 -0.342 1.00 97.44 622 GLY A O 1
ATOM 5014 N N . LEU A 1 623 ? 10.568 -19.452 -1.288 1.00 98.44 623 LEU A N 1
ATOM 5015 C CA . LEU A 1 623 ? 9.270 -18.768 -1.354 1.00 98.44 623 LEU A CA 1
ATOM 5016 C C . LEU A 1 623 ? 8.377 -19.341 -2.457 1.00 98.44 623 LEU A C 1
ATOM 5018 O O . LEU A 1 623 ? 7.160 -19.336 -2.308 1.00 98.44 623 LEU A O 1
ATOM 5022 N N . LEU A 1 624 ? 8.958 -19.840 -3.551 1.00 98.00 624 LEU A N 1
ATOM 5023 C CA . LEU A 1 624 ? 8.190 -20.475 -4.619 1.00 98.00 624 LEU A CA 1
ATOM 5024 C C . LEU A 1 624 ? 7.619 -21.809 -4.138 1.00 98.00 624 LEU A C 1
ATOM 5026 O O . LEU A 1 624 ? 8.360 -22.722 -3.766 1.00 98.00 624 LEU A O 1
ATOM 5030 N N . ARG A 1 625 ? 6.294 -21.913 -4.160 1.00 96.19 625 ARG A N 1
ATOM 5031 C CA . ARG A 1 625 ? 5.533 -23.128 -3.867 1.00 96.19 625 ARG A CA 1
ATOM 5032 C C . ARG A 1 625 ? 4.695 -23.527 -5.076 1.00 96.19 625 ARG A C 1
ATOM 5034 O O . ARG A 1 625 ? 4.703 -22.850 -6.100 1.00 96.19 625 ARG A O 1
ATOM 5041 N N . SER A 1 626 ? 3.985 -24.645 -4.955 1.00 87.50 626 SER A N 1
ATOM 5042 C CA . SER A 1 626 ? 3.227 -25.259 -6.051 1.00 87.50 626 S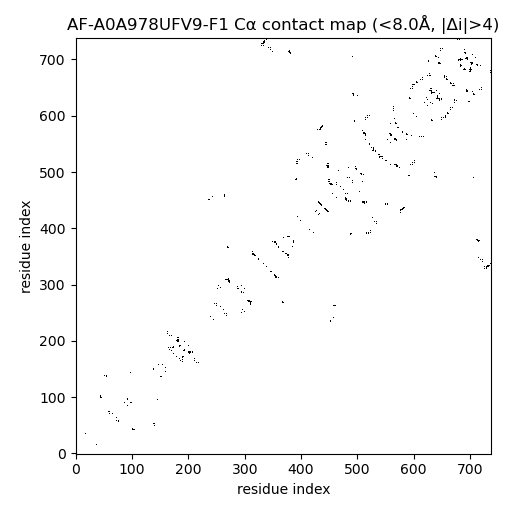ER A CA 1
ATOM 5043 C C . SER A 1 626 ? 2.192 -24.327 -6.682 1.00 87.50 626 SER A C 1
ATOM 5045 O O . SER A 1 626 ? 1.900 -24.476 -7.864 1.00 87.50 626 SER A O 1
ATOM 5047 N N . VAL A 1 627 ? 1.655 -23.371 -5.918 1.00 92.62 627 VAL A N 1
ATOM 5048 C CA . VAL A 1 627 ? 0.572 -22.492 -6.382 1.00 92.62 627 VAL A CA 1
ATOM 5049 C C . VAL A 1 627 ? 0.861 -20.996 -6.262 1.00 92.62 627 VAL A C 1
ATOM 5051 O O . VAL A 1 627 ? -0.052 -20.186 -6.375 1.00 92.62 627 VAL A O 1
ATOM 5054 N N . GLY A 1 628 ? 2.116 -20.606 -6.030 1.00 96.50 628 GLY A N 1
ATOM 5055 C CA . GLY A 1 628 ? 2.505 -19.197 -5.977 1.00 96.50 628 GLY A CA 1
ATOM 5056 C C . GLY A 1 628 ? 3.704 -18.914 -5.078 1.00 96.50 628 GLY A C 1
ATOM 5057 O O . GLY A 1 628 ? 4.439 -19.810 -4.665 1.00 96.50 628 GLY A O 1
ATOM 5058 N N . ILE A 1 629 ? 3.894 -17.636 -4.780 1.00 98.62 629 ILE A N 1
ATOM 5059 C CA . ILE A 1 629 ? 4.963 -17.096 -3.943 1.00 98.62 629 ILE A CA 1
ATOM 5060 C C . ILE A 1 629 ? 4.436 -16.946 -2.512 1.00 98.62 629 ILE A C 1
ATOM 5062 O O . ILE A 1 629 ? 3.474 -16.213 -2.274 1.00 98.62 629 ILE A O 1
ATOM 5066 N N . ALA A 1 630 ? 5.072 -17.613 -1.553 1.00 98.56 630 ALA A N 1
ATOM 5067 C CA . ALA A 1 630 ? 4.828 -17.385 -0.134 1.00 98.56 630 ALA A CA 1
ATOM 5068 C C . ALA A 1 630 ? 5.266 -15.975 0.284 1.00 98.56 630 ALA A C 1
ATOM 5070 O O . ALA A 1 630 ? 6.286 -15.475 -0.187 1.00 98.56 630 ALA A O 1
ATOM 5071 N N . THR A 1 631 ? 4.557 -15.361 1.228 1.00 98.44 631 THR A N 1
ATOM 5072 C CA . THR A 1 631 ? 4.918 -14.039 1.762 1.00 98.44 631 THR A CA 1
ATOM 5073 C C . THR A 1 631 ? 6.248 -14.051 2.524 1.00 98.44 631 THR A C 1
ATOM 5075 O O . THR A 1 631 ? 7.066 -13.140 2.379 1.00 98.44 631 THR A O 1
ATOM 5078 N N . SER A 1 632 ? 6.483 -15.102 3.312 1.00 98.06 632 SER A N 1
ATOM 5079 C CA . SER A 1 632 ? 7.719 -15.357 4.060 1.00 98.06 632 SER A CA 1
ATOM 5080 C C . SER A 1 632 ? 7.964 -16.866 4.172 1.00 98.06 632 SER A C 1
ATOM 5082 O O . SER A 1 632 ? 7.239 -17.661 3.577 1.00 98.06 632 SER A O 1
ATOM 5084 N N . LEU A 1 633 ? 8.971 -17.279 4.946 1.00 97.25 633 LEU A N 1
ATOM 5085 C CA . LEU A 1 633 ? 9.214 -18.686 5.299 1.00 97.25 633 LEU A CA 1
ATOM 5086 C C . LEU A 1 633 ? 8.850 -19.027 6.753 1.00 97.25 633 LEU A C 1
ATOM 5088 O O . LEU A 1 633 ? 9.035 -20.167 7.179 1.00 97.25 633 LEU A O 1
ATOM 5092 N N . THR A 1 634 ? 8.356 -18.060 7.529 1.00 96.69 634 THR A N 1
ATOM 5093 C CA . THR A 1 634 ? 8.090 -18.242 8.962 1.00 96.69 634 THR A CA 1
ATOM 5094 C C . THR A 1 634 ? 6.628 -18.613 9.193 1.00 96.69 634 THR A C 1
ATOM 5096 O O . THR A 1 634 ? 5.745 -17.839 8.847 1.00 96.69 634 THR A O 1
ATOM 5099 N N . LYS A 1 635 ? 6.360 -19.760 9.833 1.00 95.62 635 LYS A N 1
ATOM 5100 C CA . LYS A 1 635 ? 5.016 -20.148 10.310 1.00 95.62 635 LYS A CA 1
ATOM 5101 C C . LYS A 1 635 ? 4.696 -19.445 11.632 1.00 95.62 635 LYS A C 1
ATOM 5103 O O . LYS A 1 635 ? 4.833 -20.046 12.693 1.00 95.62 635 LYS A O 1
ATOM 5108 N N . SER A 1 636 ? 4.328 -18.167 11.578 1.00 94.75 636 SER A N 1
ATOM 5109 C CA . SER A 1 636 ? 4.094 -17.340 12.776 1.00 94.75 636 SER A CA 1
ATOM 5110 C C . SER A 1 636 ? 2.640 -17.328 13.262 1.00 94.75 636 SER A C 1
ATOM 5112 O O . SER A 1 636 ? 2.380 -16.942 14.398 1.00 94.75 636 SER A O 1
ATOM 5114 N N . GLY A 1 637 ? 1.691 -17.723 12.407 1.00 93.81 637 GLY A N 1
ATOM 5115 C CA . GLY A 1 637 ? 0.255 -17.523 12.636 1.00 93.81 637 GLY A CA 1
ATOM 5116 C C . GLY A 1 637 ? -0.246 -16.123 12.255 1.00 93.81 637 GLY A C 1
ATOM 5117 O O . GLY A 1 637 ? -1.453 -15.887 12.273 1.00 93.81 637 GLY A O 1
ATOM 5118 N N . GLN A 1 638 ? 0.652 -15.212 11.867 1.00 94.75 638 GLN A N 1
ATOM 5119 C CA . GLN A 1 638 ? 0.292 -13.913 11.305 1.00 94.75 638 GLN A CA 1
ATOM 5120 C C . GLN A 1 638 ? -0.113 -14.039 9.833 1.00 94.75 638 GLN A C 1
ATOM 5122 O O . GLN A 1 638 ? 0.294 -14.973 9.140 1.00 94.75 638 GLN A O 1
ATOM 5127 N N . GLN A 1 639 ? -0.929 -13.103 9.345 1.00 94.19 639 GLN A N 1
ATOM 5128 C CA . GLN A 1 639 ? -1.510 -13.222 8.008 1.00 94.19 639 GLN A CA 1
ATOM 5129 C C . GLN A 1 639 ? -0.531 -12.900 6.866 1.00 94.19 639 GLN A C 1
ATOM 5131 O O . GLN A 1 639 ? -0.632 -13.493 5.789 1.00 94.19 639 GLN A O 1
ATOM 5136 N N . TRP A 1 640 ? 0.461 -12.037 7.096 1.00 97.50 640 TRP A N 1
ATOM 5137 C CA . TRP A 1 640 ? 1.522 -11.724 6.132 1.00 97.50 640 TRP A CA 1
ATOM 5138 C C . TRP A 1 640 ? 2.780 -12.567 6.382 1.00 97.50 640 TRP A C 1
ATOM 5140 O O . TRP A 1 640 ? 3.905 -12.069 6.425 1.00 97.50 640 TRP A O 1
ATOM 5150 N N . ASP A 1 641 ? 2.589 -13.871 6.554 1.00 98.00 641 ASP A N 1
ATOM 5151 C CA . ASP A 1 641 ? 3.640 -14.860 6.781 1.00 98.00 641 ASP A CA 1
ATOM 5152 C C . ASP A 1 641 ? 3.260 -16.221 6.180 1.00 98.00 641 ASP A C 1
ATOM 5154 O O . ASP A 1 641 ? 2.151 -16.426 5.683 1.00 98.00 641 ASP A O 1
ATOM 5158 N N . PHE A 1 642 ? 4.195 -17.170 6.202 1.00 97.56 642 PHE A N 1
ATOM 5159 C CA . PHE A 1 642 ? 3.955 -18.526 5.715 1.00 97.56 642 PHE A CA 1
ATOM 5160 C C . PHE A 1 642 ? 2.801 -19.208 6.487 1.00 97.56 642 PHE A C 1
ATOM 5162 O O . PHE A 1 642 ? 2.796 -19.170 7.721 1.00 97.56 642 PHE A O 1
ATOM 5169 N N . PRO A 1 643 ? 1.855 -19.898 5.815 1.00 97.31 643 PRO A N 1
ATOM 5170 C CA . PRO A 1 643 ? 1.885 -20.351 4.419 1.00 97.31 643 PRO A CA 1
ATOM 5171 C C . PRO A 1 643 ? 1.112 -19.454 3.442 1.00 97.31 643 PRO A C 1
ATOM 5173 O O . PRO A 1 643 ? 0.733 -19.915 2.366 1.00 97.31 643 PRO A O 1
ATOM 5176 N N . ASN A 1 644 ? 0.820 -18.205 3.796 1.00 98.31 644 ASN A N 1
ATOM 5177 C CA . ASN A 1 644 ? -0.018 -17.365 2.953 1.00 98.31 644 ASN A CA 1
ATOM 5178 C C . ASN A 1 644 ? 0.764 -16.803 1.759 1.00 98.31 644 ASN A C 1
ATOM 5180 O O . ASN A 1 644 ? 1.937 -16.438 1.864 1.00 98.31 644 ASN A O 1
ATOM 5184 N N . GLY A 1 645 ? 0.077 -16.711 0.625 1.00 98.19 645 GLY A N 1
ATOM 5185 C CA . GLY A 1 645 ? 0.442 -15.911 -0.534 1.00 98.19 645 GLY A CA 1
ATOM 5186 C C . GLY A 1 645 ? -0.664 -14.900 -0.817 1.00 98.19 645 GLY A C 1
ATOM 5187 O O . GLY A 1 645 ? -1.850 -15.189 -0.636 1.00 98.19 645 GLY A O 1
ATOM 5188 N N . TRP A 1 646 ? -0.265 -13.710 -1.257 1.00 98.31 646 TRP A N 1
ATOM 5189 C CA . TRP A 1 646 ? -1.165 -12.579 -1.487 1.00 98.31 646 TRP A CA 1
ATOM 5190 C C . TRP A 1 646 ? -1.064 -12.108 -2.932 1.00 98.31 646 TRP A C 1
ATOM 5192 O O . TRP A 1 646 ? 0.043 -11.979 -3.462 1.00 98.31 646 TRP A O 1
ATOM 5202 N N . ALA A 1 647 ? -2.213 -11.831 -3.550 1.00 98.06 647 ALA A N 1
ATOM 5203 C CA . ALA A 1 647 ? -2.320 -11.395 -4.941 1.00 98.06 647 ALA A CA 1
ATOM 5204 C C . ALA A 1 647 ? -1.365 -10.239 -5.319 1.00 98.06 647 ALA A C 1
ATOM 5206 O O . ALA A 1 647 ? -0.663 -10.390 -6.323 1.00 98.06 647 ALA A O 1
ATOM 5207 N N . PRO A 1 648 ? -1.244 -9.134 -4.545 1.00 97.69 648 PRO A N 1
ATOM 5208 C CA . PRO A 1 648 ? -0.331 -8.040 -4.898 1.00 97.69 648 PRO A CA 1
ATOM 5209 C C . PRO A 1 648 ? 1.137 -8.479 -5.002 1.00 97.69 648 PRO A C 1
ATOM 5211 O O . PRO A 1 648 ? 1.847 -8.039 -5.907 1.00 97.69 648 PRO A O 1
ATOM 5214 N N . LEU A 1 649 ? 1.585 -9.398 -4.137 1.00 98.56 649 LEU A N 1
ATOM 5215 C CA . LEU A 1 649 ? 2.957 -9.917 -4.158 1.00 98.56 649 LEU A CA 1
ATOM 5216 C C . LEU A 1 649 ? 3.208 -10.790 -5.382 1.00 98.56 649 LEU A C 1
ATOM 5218 O O . LEU A 1 649 ? 4.260 -10.673 -6.010 1.00 98.56 649 LEU A O 1
ATOM 5222 N N . GLN A 1 650 ? 2.227 -11.620 -5.752 1.00 98.69 650 GLN A N 1
ATOM 5223 C CA . GLN A 1 650 ? 2.308 -12.388 -6.994 1.00 98.69 650 GLN A CA 1
ATOM 5224 C C . GLN A 1 650 ? 2.447 -11.440 -8.175 1.00 98.69 650 GLN A C 1
ATOM 5226 O O . GLN A 1 650 ? 3.363 -11.577 -8.978 1.00 98.69 650 GLN A O 1
ATOM 5231 N N . HIS A 1 651 ? 1.552 -10.456 -8.253 1.00 98.62 651 HIS A N 1
ATOM 5232 C CA . HIS A 1 651 ? 1.460 -9.539 -9.374 1.00 98.62 651 HIS A CA 1
ATOM 5233 C C . HIS A 1 651 ? 2.756 -8.768 -9.605 1.00 98.62 651 HIS A C 1
ATOM 5235 O O . HIS A 1 651 ? 3.330 -8.863 -10.686 1.00 98.62 651 HIS A O 1
ATOM 5241 N N . MET A 1 652 ? 3.251 -8.053 -8.591 1.00 98.44 652 MET A N 1
ATOM 5242 C CA . MET A 1 652 ? 4.427 -7.190 -8.742 1.00 98.44 652 MET A CA 1
ATOM 5243 C C . MET A 1 652 ? 5.681 -7.982 -9.138 1.00 98.44 652 MET A C 1
ATOM 5245 O O . MET A 1 652 ? 6.442 -7.548 -10.006 1.00 98.44 652 MET A O 1
ATOM 5249 N N . ILE A 1 653 ? 5.882 -9.167 -8.550 1.00 98.75 653 ILE A N 1
ATOM 5250 C CA . ILE A 1 653 ? 7.053 -10.009 -8.832 1.00 98.75 653 ILE A CA 1
ATOM 5251 C C . ILE A 1 653 ? 6.940 -10.652 -10.222 1.00 98.75 653 ILE A C 1
ATOM 5253 O O . ILE A 1 653 ? 7.895 -10.601 -11.001 1.00 98.75 653 ILE A O 1
ATOM 5257 N N . VAL A 1 654 ? 5.780 -11.226 -10.561 1.00 98.75 654 VAL A N 1
ATOM 5258 C CA . VAL A 1 654 ? 5.524 -11.840 -11.876 1.00 98.75 654 VAL A CA 1
ATOM 5259 C C . VAL A 1 654 ? 5.636 -10.800 -12.985 1.00 98.75 654 VAL A C 1
ATOM 5261 O O . VAL A 1 654 ? 6.302 -11.050 -13.988 1.00 98.75 654 VAL A O 1
ATOM 5264 N N . GLU A 1 655 ? 5.050 -9.617 -12.804 1.00 98.06 655 GLU A N 1
ATOM 5265 C CA . GLU A 1 655 ? 5.126 -8.534 -13.780 1.00 98.06 655 GLU A CA 1
ATOM 5266 C C . GLU A 1 655 ? 6.571 -8.056 -13.977 1.00 98.06 655 GLU A C 1
ATOM 5268 O O . GLU A 1 655 ? 7.024 -7.937 -15.120 1.00 98.06 655 GLU A O 1
ATOM 5273 N N . GLY A 1 656 ? 7.322 -7.852 -12.887 1.00 98.00 656 GLY A N 1
ATOM 5274 C CA . GLY A 1 656 ? 8.736 -7.477 -12.943 1.00 98.00 656 GLY A CA 1
ATOM 5275 C C . GLY A 1 656 ? 9.581 -8.489 -13.722 1.00 98.00 656 GLY A C 1
ATOM 5276 O O . GLY A 1 656 ? 10.336 -8.120 -14.623 1.00 98.00 656 GLY A O 1
ATOM 5277 N N . LEU A 1 657 ? 9.401 -9.783 -13.444 1.00 98.44 657 LEU A N 1
ATOM 5278 C CA . LEU A 1 657 ? 10.074 -10.865 -14.166 1.00 98.44 657 LEU A CA 1
ATOM 5279 C C . LEU A 1 657 ? 9.667 -10.908 -15.647 1.00 98.44 657 LEU A C 1
ATOM 5281 O O . LEU A 1 657 ? 10.533 -10.976 -16.523 1.00 98.44 657 LEU A O 1
ATOM 5285 N N . ALA A 1 658 ? 8.367 -10.838 -15.939 1.00 98.00 658 ALA A N 1
ATOM 5286 C CA . ALA A 1 658 ? 7.817 -10.962 -17.287 1.00 98.00 658 ALA A CA 1
ATOM 5287 C C . ALA A 1 658 ? 8.207 -9.803 -18.210 1.00 98.00 658 ALA A C 1
ATOM 5289 O O . ALA A 1 658 ? 8.405 -10.021 -19.410 1.00 98.00 658 ALA A O 1
ATOM 5290 N N . ARG A 1 659 ? 8.320 -8.587 -17.658 1.00 96.31 659 ARG A N 1
ATOM 5291 C CA . ARG A 1 659 ? 8.653 -7.359 -18.397 1.00 96.31 659 ARG A CA 1
ATOM 5292 C C . ARG A 1 659 ? 10.153 -7.057 -18.448 1.00 96.31 659 ARG A C 1
ATOM 5294 O O . ARG A 1 659 ? 10.555 -6.207 -19.237 1.00 96.31 659 ARG A O 1
ATOM 5301 N N . SER A 1 660 ? 10.982 -7.792 -17.702 1.00 95.12 660 SER A N 1
ATOM 5302 C CA . SER A 1 660 ? 12.446 -7.615 -17.663 1.00 95.12 660 SER A CA 1
ATOM 5303 C C . SER A 1 660 ? 13.184 -7.882 -18.984 1.00 95.12 660 SER A C 1
ATOM 5305 O O . SER A 1 660 ? 14.369 -7.585 -19.100 1.00 95.12 660 SER A O 1
ATOM 5307 N N . GLY A 1 661 ? 12.525 -8.492 -19.975 1.00 91.56 661 GLY A N 1
ATOM 5308 C CA . GLY A 1 661 ? 13.133 -8.885 -21.252 1.00 91.56 661 GLY A CA 1
ATOM 5309 C C . GLY A 1 661 ? 13.901 -10.215 -21.218 1.00 91.56 661 GLY A C 1
ATOM 5310 O O . GLY A 1 661 ? 14.248 -10.744 -22.274 1.00 91.56 661 GLY A O 1
ATOM 5311 N N . SER A 1 662 ? 14.124 -10.814 -20.041 1.00 96.38 662 SER A N 1
ATOM 5312 C CA . SER A 1 662 ? 14.724 -12.150 -19.928 1.00 96.38 662 SER A CA 1
ATOM 5313 C C . SER A 1 662 ? 13.701 -13.245 -20.242 1.00 96.38 662 SER A C 1
ATOM 5315 O O . SER A 1 662 ? 12.666 -13.359 -19.586 1.00 96.38 662 SER A O 1
ATOM 5317 N N . LYS A 1 663 ? 14.020 -14.117 -21.209 1.00 96.88 663 LYS A N 1
ATOM 5318 C CA . LYS A 1 663 ? 13.179 -15.279 -21.550 1.00 96.88 663 LYS A CA 1
ATOM 5319 C C . LYS A 1 663 ? 13.021 -16.233 -20.365 1.00 96.88 663 LYS A C 1
ATOM 5321 O O . LYS A 1 663 ? 11.927 -16.730 -20.125 1.00 96.88 663 LYS A O 1
ATOM 5326 N N . GLN A 1 664 ? 14.093 -16.460 -19.604 1.00 97.62 664 GLN A N 1
ATOM 5327 C CA . GLN A 1 664 ? 14.062 -17.319 -18.420 1.00 97.62 664 GLN A CA 1
ATOM 5328 C C . GLN A 1 664 ? 13.236 -16.694 -17.292 1.00 97.62 664 GLN A C 1
ATOM 5330 O O . GLN A 1 664 ? 12.493 -17.407 -16.622 1.00 97.62 664 GLN A O 1
ATOM 5335 N N . ALA A 1 665 ? 13.341 -15.376 -17.082 1.00 97.81 665 ALA A N 1
ATOM 5336 C CA . ALA A 1 665 ? 12.506 -14.682 -16.103 1.00 97.81 665 ALA A CA 1
ATOM 5337 C C . ALA A 1 665 ? 11.027 -14.731 -16.504 1.00 97.81 665 ALA A C 1
ATOM 5339 O O . ALA A 1 665 ? 10.185 -15.041 -15.669 1.00 97.81 665 ALA A O 1
ATOM 5340 N N . ARG A 1 666 ? 10.713 -14.525 -17.790 1.00 98.19 666 ARG A N 1
ATOM 5341 C CA . ARG A 1 666 ? 9.345 -14.639 -18.309 1.00 98.19 666 ARG A CA 1
ATOM 5342 C C . ARG A 1 666 ? 8.773 -16.052 -18.173 1.00 98.19 666 ARG A C 1
ATOM 5344 O O . ARG A 1 666 ? 7.606 -16.179 -17.827 1.00 98.19 666 ARG A O 1
ATOM 5351 N N . SER A 1 667 ? 9.577 -17.092 -18.401 1.00 98.19 667 SER A N 1
ATOM 5352 C CA . SER A 1 667 ? 9.158 -18.483 -18.171 1.00 98.19 667 SER A CA 1
ATOM 5353 C C . SER A 1 667 ? 8.796 -18.714 -16.705 1.00 98.19 667 SER A C 1
ATOM 5355 O O . SER A 1 667 ? 7.712 -19.200 -16.416 1.00 98.19 667 SER A O 1
ATOM 5357 N N . LEU A 1 668 ? 9.657 -18.280 -15.778 1.00 98.38 668 LEU A N 1
ATOM 5358 C CA . LEU A 1 668 ? 9.382 -18.387 -14.345 1.00 98.38 668 LEU A CA 1
ATOM 5359 C C . LEU A 1 668 ? 8.118 -17.612 -13.939 1.00 98.38 668 LEU A C 1
ATOM 5361 O O . LEU A 1 668 ? 7.322 -18.092 -13.139 1.00 98.38 668 LEU A O 1
ATOM 5365 N N . ALA A 1 669 ? 7.934 -16.414 -14.495 1.00 98.62 669 ALA A N 1
ATOM 5366 C CA . ALA A 1 669 ? 6.747 -15.599 -14.272 1.00 98.62 669 ALA A CA 1
ATOM 5367 C C . ALA A 1 669 ? 5.469 -16.334 -14.712 1.00 98.62 669 ALA A C 1
ATOM 5369 O O . ALA A 1 669 ? 4.480 -16.330 -13.983 1.00 98.62 669 ALA A O 1
ATOM 5370 N N . MET A 1 670 ? 5.514 -17.003 -15.869 1.00 98.06 670 MET A N 1
ATOM 5371 C CA . MET A 1 670 ? 4.408 -17.812 -16.381 1.00 98.06 670 MET A CA 1
ATOM 5372 C C . MET A 1 670 ? 4.105 -19.006 -15.467 1.00 98.06 670 MET A C 1
ATOM 5374 O O . MET A 1 670 ? 2.939 -19.231 -15.159 1.00 98.06 670 MET A O 1
ATOM 5378 N N . ASP A 1 671 ? 5.122 -19.721 -14.979 1.00 97.56 671 ASP A N 1
ATOM 5379 C CA . ASP A 1 671 ? 4.930 -20.860 -14.067 1.00 97.56 671 ASP A CA 1
ATOM 5380 C C . ASP A 1 671 ? 4.216 -20.434 -12.772 1.00 97.56 671 ASP A C 1
ATOM 5382 O O . ASP A 1 671 ? 3.260 -21.076 -12.329 1.00 97.56 671 ASP A O 1
ATOM 5386 N N . ILE A 1 672 ? 4.639 -19.304 -12.193 1.00 98.50 672 ILE A N 1
ATOM 5387 C CA . ILE A 1 672 ? 4.020 -18.724 -10.993 1.00 98.50 672 ILE A CA 1
ATOM 5388 C C . ILE A 1 672 ? 2.577 -18.295 -11.286 1.00 98.50 672 ILE A C 1
ATOM 5390 O O . ILE A 1 672 ? 1.676 -18.599 -10.503 1.00 98.50 672 ILE A O 1
ATOM 5394 N N . ALA A 1 673 ? 2.344 -17.614 -12.412 1.00 98.44 673 ALA A N 1
ATOM 5395 C CA . ALA A 1 673 ? 1.020 -17.149 -12.813 1.00 98.44 673 ALA A CA 1
ATOM 5396 C C . ALA A 1 673 ? 0.038 -18.311 -13.023 1.00 98.44 673 ALA A C 1
ATOM 5398 O O . ALA A 1 673 ? -1.088 -18.251 -12.535 1.00 98.44 673 ALA A O 1
ATOM 5399 N N . VAL A 1 674 ? 0.473 -19.387 -13.687 1.00 97.88 674 VAL A N 1
ATOM 5400 C CA . VAL A 1 674 ? -0.327 -20.603 -13.893 1.00 97.88 674 VAL A CA 1
ATOM 5401 C C . VAL A 1 674 ? -0.693 -21.237 -12.553 1.00 97.88 674 VAL A C 1
ATOM 5403 O O . VAL A 1 674 ? -1.869 -21.506 -12.317 1.00 97.88 674 VAL A O 1
ATOM 5406 N N . GLY A 1 675 ? 0.276 -21.428 -11.650 1.00 97.81 675 GLY A N 1
ATOM 5407 C CA . GLY A 1 675 ? 0.009 -21.970 -10.313 1.00 97.81 675 GLY A CA 1
ATOM 5408 C C . GLY A 1 675 ? -0.993 -21.121 -9.523 1.00 97.81 675 GLY A C 1
ATOM 5409 O O . GLY A 1 675 ? -1.926 -21.660 -8.923 1.00 97.81 675 GLY A O 1
ATOM 5410 N N . TRP A 1 676 ? -0.845 -19.794 -9.584 1.00 98.38 676 TRP A N 1
ATOM 5411 C CA . TRP A 1 676 ? -1.747 -18.856 -8.917 1.00 98.38 676 TRP A CA 1
ATOM 5412 C C . TRP A 1 676 ? -3.168 -18.899 -9.490 1.00 98.38 676 TRP A C 1
ATOM 5414 O O . TRP A 1 676 ? -4.140 -18.967 -8.739 1.00 98.38 676 TRP A O 1
ATOM 5424 N N . ILE A 1 677 ? -3.310 -18.905 -10.817 1.00 98.50 677 ILE A N 1
ATOM 5425 C CA . ILE A 1 677 ? -4.612 -18.997 -11.487 1.00 98.50 677 ILE A CA 1
ATOM 5426 C C . ILE A 1 677 ? -5.335 -20.291 -11.085 1.00 98.50 677 ILE A C 1
ATOM 5428 O O . ILE A 1 677 ? -6.497 -20.227 -10.682 1.00 98.50 677 ILE A O 1
ATOM 5432 N N . ARG A 1 678 ? -4.645 -21.442 -11.111 1.00 97.94 678 ARG A N 1
ATOM 5433 C CA . ARG A 1 678 ? -5.237 -22.737 -10.732 1.00 97.94 678 ARG A CA 1
ATOM 5434 C C . ARG A 1 678 ? -5.770 -22.735 -9.303 1.00 97.94 678 ARG A C 1
ATOM 5436 O O . ARG A 1 678 ? -6.911 -23.122 -9.077 1.00 97.94 678 ARG A O 1
ATOM 5443 N N . THR A 1 679 ? -4.985 -22.259 -8.331 1.00 98.00 679 THR A N 1
ATOM 5444 C CA . THR A 1 679 ? -5.446 -22.248 -6.931 1.00 98.00 679 THR A CA 1
ATOM 5445 C C . THR A 1 679 ? -6.643 -21.328 -6.713 1.00 98.00 679 THR A C 1
ATOM 5447 O O . THR A 1 679 ? -7.572 -21.704 -6.000 1.00 98.00 679 THR A O 1
ATOM 5450 N N . ASN A 1 680 ? -6.679 -20.173 -7.388 1.00 98.12 680 ASN A N 1
ATOM 5451 C CA . ASN A 1 680 ? -7.831 -19.273 -7.340 1.00 98.12 680 ASN A CA 1
ATOM 5452 C C . ASN A 1 680 ? -9.074 -19.943 -7.942 1.00 98.12 680 ASN A C 1
ATOM 5454 O O . ASN A 1 680 ? -10.135 -19.900 -7.327 1.00 98.12 680 ASN A O 1
ATOM 5458 N N . HIS A 1 681 ? -8.942 -20.602 -9.095 1.00 97.88 681 HIS A N 1
ATOM 5459 C CA . HIS A 1 681 ? -10.044 -21.311 -9.745 1.00 97.88 681 HIS A CA 1
ATOM 5460 C C . HIS A 1 681 ? -10.596 -22.458 -8.887 1.00 97.88 681 HIS A C 1
ATOM 5462 O O . HIS A 1 681 ? -11.801 -22.526 -8.648 1.00 97.88 681 HIS A O 1
ATOM 5468 N N . VAL A 1 682 ? -9.727 -23.331 -8.366 1.00 97.38 682 VAL A N 1
ATOM 5469 C CA . VAL A 1 682 ? -10.145 -24.469 -7.528 1.00 97.38 682 VAL A CA 1
ATOM 5470 C C . VAL A 1 682 ? -10.816 -23.981 -6.238 1.00 97.38 682 VAL A C 1
ATOM 5472 O O . VAL A 1 682 ? -11.857 -24.512 -5.843 1.00 97.38 682 VAL A O 1
ATOM 5475 N N . ALA A 1 683 ? -10.273 -22.940 -5.600 1.00 96.50 683 ALA A N 1
ATOM 5476 C CA . ALA A 1 683 ? -10.895 -22.327 -4.428 1.00 96.50 683 ALA A CA 1
ATOM 5477 C C . ALA A 1 683 ? -12.263 -21.724 -4.773 1.00 96.50 683 ALA A C 1
ATOM 5479 O O . ALA A 1 683 ? -13.239 -21.970 -4.065 1.00 96.50 683 ALA A O 1
ATOM 5480 N N . TYR A 1 684 ? -12.352 -21.000 -5.892 1.00 96.31 684 TYR A N 1
ATOM 5481 C CA . TYR A 1 684 ? -13.591 -20.395 -6.364 1.00 96.31 684 TYR A CA 1
ATOM 5482 C C . TYR A 1 684 ? -14.668 -21.446 -6.636 1.00 96.31 684 TYR A C 1
ATOM 5484 O O . TYR A 1 684 ? -15.785 -21.301 -6.149 1.00 96.31 684 TYR A O 1
ATOM 5492 N N . LYS A 1 685 ? -14.344 -22.552 -7.315 1.00 95.56 685 LYS A N 1
ATOM 5493 C CA . LYS A 1 685 ? -15.286 -23.666 -7.519 1.00 95.56 685 LYS A CA 1
ATOM 5494 C C . LYS A 1 685 ? -15.782 -24.267 -6.204 1.00 95.56 685 LYS A C 1
ATOM 5496 O O . LYS A 1 685 ? -16.954 -24.615 -6.091 1.00 95.56 685 LYS A O 1
ATOM 5501 N N . LYS A 1 686 ? -14.902 -24.389 -5.208 1.00 95.31 686 LYS A N 1
ATOM 5502 C CA . LYS A 1 686 ? -15.218 -24.976 -3.897 1.00 95.31 686 LYS A CA 1
ATOM 5503 C C . LYS A 1 686 ? -16.082 -24.063 -3.026 1.00 95.31 686 LYS A C 1
ATOM 5505 O O . LYS A 1 686 ? -16.910 -24.566 -2.273 1.00 95.31 686 LYS A O 1
ATOM 5510 N N . THR A 1 687 ? -15.869 -22.748 -3.079 1.00 93.44 687 THR A N 1
ATOM 5511 C CA . THR A 1 687 ? -16.488 -21.798 -2.135 1.00 93.44 687 THR A CA 1
ATOM 5512 C C . THR A 1 687 ? -17.414 -20.773 -2.783 1.00 93.44 687 THR A C 1
ATOM 5514 O O . THR A 1 687 ? -17.996 -19.964 -2.068 1.00 93.44 687 THR A O 1
ATOM 5517 N N . SER A 1 688 ? -17.506 -20.754 -4.114 1.00 90.56 688 SER A N 1
ATOM 5518 C CA . SER A 1 688 ? -18.213 -19.739 -4.913 1.00 90.56 688 SER A CA 1
ATOM 5519 C C . SER A 1 688 ? -17.758 -18.304 -4.618 1.00 90.56 688 SER A C 1
ATOM 5521 O O . SER A 1 688 ? -18.539 -17.358 -4.696 1.00 90.56 688 SER A O 1
ATOM 5523 N N . ALA A 1 689 ? -16.491 -18.138 -4.228 1.00 91.00 689 ALA A N 1
ATOM 5524 C CA . ALA A 1 689 ? -15.956 -16.861 -3.779 1.00 91.00 689 ALA A CA 1
ATOM 5525 C C . ALA A 1 689 ? -14.458 -16.742 -4.060 1.00 91.00 689 ALA A C 1
ATOM 5527 O O . ALA A 1 689 ? -13.707 -17.704 -3.911 1.00 91.00 689 ALA A O 1
ATOM 5528 N N . MET A 1 690 ? -14.033 -15.532 -4.417 1.00 95.06 690 MET A N 1
ATOM 5529 C CA . MET A 1 690 ? -12.623 -15.153 -4.476 1.00 95.06 690 MET A CA 1
ATOM 5530 C C . MET A 1 690 ? -12.158 -14.744 -3.079 1.00 95.06 690 MET A C 1
ATOM 5532 O O . MET A 1 690 ? -12.865 -14.007 -2.389 1.00 95.06 690 MET A O 1
ATOM 5536 N N . HIS A 1 691 ? -10.988 -15.212 -2.653 1.00 94.69 691 HIS A N 1
ATOM 5537 C CA . HIS A 1 691 ? -10.478 -14.982 -1.299 1.00 94.69 691 HIS A CA 1
ATOM 5538 C C . HIS A 1 691 ? -9.429 -13.880 -1.266 1.00 94.69 691 HIS A C 1
ATOM 5540 O O . HIS A 1 691 ? -8.727 -13.635 -2.246 1.00 94.69 691 HIS A O 1
ATOM 5546 N N . GLU A 1 692 ? -9.304 -13.238 -0.111 1.00 92.50 692 GLU A N 1
ATOM 5547 C CA . GLU A 1 692 ? -8.275 -12.236 0.171 1.00 92.50 692 GLU A CA 1
ATOM 5548 C C . GLU A 1 692 ? -6.847 -12.773 -0.030 1.00 92.50 692 GLU A C 1
ATOM 5550 O O . GLU A 1 692 ? -5.988 -12.100 -0.597 1.00 92.50 692 GLU A O 1
ATOM 5555 N N . LYS A 1 693 ? -6.596 -14.005 0.415 1.00 95.38 693 LYS A N 1
ATOM 5556 C CA . LYS A 1 693 ? -5.271 -14.635 0.475 1.00 95.38 693 LYS A CA 1
ATOM 5557 C C . LYS A 1 693 ? -5.391 -16.147 0.333 1.00 95.38 693 LYS A C 1
ATOM 5559 O O . LYS A 1 693 ? -6.431 -16.718 0.661 1.00 95.38 693 LYS A O 1
ATOM 5564 N N . TYR A 1 694 ? -4.322 -16.800 -0.116 1.00 97.44 694 TYR A N 1
ATOM 5565 C CA . TYR A 1 694 ? -4.318 -18.233 -0.437 1.00 97.44 694 TYR A CA 1
ATOM 5566 C C . TYR A 1 694 ? -3.212 -18.984 0.294 1.00 97.44 694 TYR A C 1
ATOM 5568 O O . TYR A 1 694 ? -2.144 -18.431 0.548 1.00 97.44 694 TYR A O 1
ATOM 5576 N N . ASN A 1 695 ? -3.457 -20.252 0.620 1.00 97.06 695 ASN A N 1
ATOM 5577 C CA . ASN A 1 695 ? -2.439 -21.124 1.185 1.00 97.06 695 ASN A CA 1
ATOM 5578 C C . ASN A 1 695 ? -1.552 -21.653 0.054 1.00 97.06 695 ASN A C 1
ATOM 5580 O O . ASN A 1 695 ? -1.988 -22.457 -0.766 1.00 97.06 695 ASN A O 1
ATOM 5584 N N . VAL A 1 696 ? -0.288 -21.237 0.014 1.00 96.94 696 VAL A N 1
ATOM 5585 C CA . VAL A 1 696 ? 0.599 -21.627 -1.088 1.00 96.94 696 VAL A CA 1
ATOM 5586 C C . VAL A 1 696 ? 1.128 -23.063 -0.984 1.00 96.94 696 VAL A C 1
ATOM 5588 O O . VAL A 1 696 ? 1.744 -23.547 -1.929 1.00 96.94 696 VAL A O 1
ATOM 5591 N N . GLU A 1 697 ? 0.893 -23.771 0.128 1.00 94.81 697 GLU A N 1
ATOM 5592 C CA . GLU A 1 697 ? 1.225 -25.201 0.264 1.00 94.81 697 GLU A CA 1
ATOM 5593 C C . GLU A 1 697 ? 0.156 -26.116 -0.349 1.00 94.81 697 GLU A C 1
ATOM 5595 O O . GLU A 1 697 ? 0.447 -27.275 -0.649 1.00 94.81 697 GLU A O 1
ATOM 5600 N N . LYS A 1 698 ? -1.082 -25.632 -0.508 1.00 94.56 698 LYS A N 1
ATOM 5601 C CA . LYS A 1 698 ? -2.238 -26.461 -0.863 1.00 94.56 698 LYS A CA 1
ATOM 5602 C C . LYS A 1 698 ? -3.106 -25.769 -1.900 1.00 94.56 698 LYS A C 1
ATOM 5604 O O . LYS A 1 698 ? -3.728 -24.749 -1.623 1.00 94.56 698 LYS A O 1
ATOM 5609 N N . CYS A 1 699 ? -3.179 -26.355 -3.088 1.00 95.50 699 CYS A N 1
ATOM 5610 C CA . CYS A 1 699 ? -4.030 -25.808 -4.130 1.00 95.50 699 CYS A CA 1
ATOM 5611 C C . CYS A 1 699 ? -5.508 -25.791 -3.727 1.00 95.50 699 CYS A C 1
ATOM 5613 O O . CYS A 1 699 ? -6.020 -26.775 -3.197 1.00 95.50 699 CYS A O 1
ATOM 5615 N N . GLY A 1 700 ? -6.184 -24.678 -4.013 1.00 95.50 700 GLY A N 1
ATOM 5616 C CA . GLY A 1 700 ? -7.608 -24.498 -3.757 1.00 95.50 700 GLY A CA 1
ATOM 5617 C C . GLY A 1 700 ? -7.952 -24.151 -2.310 1.00 95.50 700 GLY A C 1
ATOM 5618 O O . GLY A 1 700 ? -9.123 -23.920 -2.005 1.00 95.50 700 GLY A O 1
ATOM 5619 N N . ASP A 1 701 ? -6.960 -24.095 -1.418 1.00 95.75 701 ASP A N 1
ATOM 5620 C CA . ASP A 1 701 ? -7.151 -23.656 -0.041 1.00 95.75 701 ASP A CA 1
ATOM 5621 C C . ASP A 1 701 ? -6.856 -22.153 0.085 1.00 95.75 701 ASP A C 1
ATOM 5623 O O . ASP A 1 701 ? -5.839 -21.634 -0.388 1.00 95.75 701 ASP A O 1
ATOM 5627 N N . PHE A 1 702 ? -7.748 -21.440 0.769 1.00 93.25 702 PHE A N 1
ATOM 5628 C CA . PHE A 1 702 ? -7.533 -20.048 1.149 1.00 93.25 702 PHE A CA 1
ATOM 5629 C C . PHE A 1 702 ? -6.629 -19.948 2.390 1.00 93.25 702 PHE A C 1
ATOM 5631 O O . PHE A 1 702 ? -6.463 -20.905 3.152 1.00 93.25 702 PHE A O 1
ATOM 5638 N N . GLY A 1 703 ? -5.993 -18.792 2.567 1.00 92.69 703 GLY A N 1
ATOM 5639 C CA . GLY A 1 703 ? -5.086 -18.519 3.681 1.00 92.69 703 GLY A CA 1
ATOM 5640 C C . GLY A 1 703 ? -5.814 -18.107 4.966 1.00 92.69 703 GLY A C 1
ATOM 5641 O O . GLY A 1 703 ? -6.998 -17.778 4.955 1.00 92.69 703 GLY A O 1
ATOM 5642 N N . GLY A 1 704 ? -5.091 -18.102 6.087 1.00 92.75 704 GLY A N 1
ATOM 5643 C CA . GLY A 1 704 ? -5.631 -17.784 7.417 1.00 92.75 704 GLY A CA 1
ATOM 5644 C C . GLY A 1 704 ? -4.708 -16.893 8.247 1.00 92.75 704 GLY A C 1
ATOM 5645 O O . GLY A 1 704 ? -3.834 -16.228 7.700 1.00 92.75 704 GLY A O 1
ATOM 5646 N N . GLY A 1 705 ? -4.875 -16.911 9.571 1.00 89.12 705 GLY A N 1
ATOM 5647 C CA . GLY A 1 705 ? -4.035 -16.150 10.502 1.00 89.12 705 GLY A CA 1
ATOM 5648 C C . GLY A 1 705 ? -4.378 -14.661 10.583 1.00 89.12 705 GLY A C 1
ATOM 5649 O O . GLY A 1 705 ? -5.246 -14.172 9.862 1.00 89.12 705 GLY A O 1
ATOM 5650 N N . GLY A 1 706 ? -3.674 -13.951 11.465 1.00 86.38 706 GLY A N 1
ATOM 5651 C CA . GLY A 1 706 ? -3.933 -12.541 11.765 1.00 86.38 706 GLY A 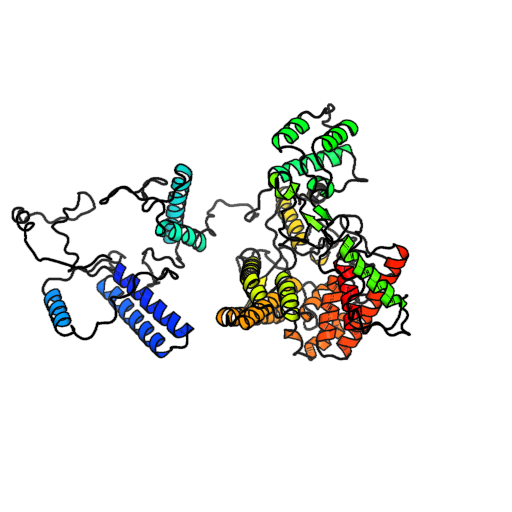CA 1
ATOM 5652 C C . GLY A 1 706 ? -5.057 -12.327 12.784 1.00 86.38 706 GLY A C 1
ATOM 5653 O O . GLY A 1 706 ? -5.357 -13.208 13.590 1.00 86.38 706 GLY A O 1
ATOM 5654 N N . GLU A 1 707 ? -5.638 -11.127 12.770 1.00 82.88 707 GLU A N 1
ATOM 5655 C CA . GLU A 1 707 ? -6.532 -10.634 13.828 1.00 82.88 707 GLU A CA 1
ATOM 5656 C C . GLU A 1 707 ? -8.034 -10.772 13.519 1.00 82.88 707 GLU A C 1
ATOM 5658 O O . GLU A 1 707 ? -8.866 -10.562 14.398 1.00 82.88 707 GLU A O 1
ATOM 5663 N N . TYR A 1 708 ? -8.390 -11.157 12.290 1.00 82.00 708 TYR A N 1
ATOM 5664 C CA . TYR A 1 708 ? -9.774 -11.316 11.844 1.00 82.00 708 TYR A CA 1
ATOM 5665 C C . TYR A 1 708 ? -9.950 -12.550 10.948 1.00 82.00 708 TYR A C 1
ATOM 5667 O O . TYR A 1 708 ? -8.995 -13.113 10.408 1.00 82.00 708 TYR A O 1
ATOM 5675 N N . ILE A 1 709 ? -11.200 -12.990 10.792 1.00 85.62 709 ILE A N 1
ATOM 5676 C CA . ILE A 1 709 ? -11.541 -14.135 9.937 1.00 85.62 709 ILE A CA 1
ATOM 5677 C C . ILE A 1 709 ? -11.266 -13.830 8.452 1.00 85.62 709 ILE A C 1
ATOM 5679 O O . ILE A 1 709 ? -11.510 -12.706 8.025 1.00 85.62 709 ILE A O 1
ATOM 5683 N N . PRO A 1 710 ? -10.808 -14.790 7.630 1.00 84.94 710 PRO A N 1
ATOM 5684 C CA . PRO A 1 710 ? -10.550 -14.551 6.206 1.00 84.94 710 PRO A CA 1
ATOM 5685 C C . PRO A 1 710 ? -11.737 -13.927 5.451 1.00 84.94 710 PRO A C 1
ATOM 5687 O O . PRO A 1 710 ? -12.890 -14.287 5.688 1.00 84.94 710 PRO A O 1
ATOM 5690 N N . GLN A 1 711 ? -11.446 -12.995 4.536 1.00 86.88 711 GLN A N 1
ATOM 5691 C CA . GLN A 1 711 ? -12.447 -12.221 3.790 1.00 86.88 711 GLN A CA 1
ATOM 5692 C C . GLN A 1 711 ? -12.622 -12.713 2.342 1.00 86.88 711 GLN A C 1
ATOM 5694 O O . GLN A 1 711 ? -11.736 -13.352 1.768 1.00 86.88 711 GLN A O 1
ATOM 5699 N N . THR A 1 712 ? -13.774 -12.392 1.739 1.00 87.25 712 THR A N 1
ATOM 5700 C CA . THR A 1 712 ? -14.182 -12.870 0.405 1.00 87.25 712 THR A CA 1
ATOM 5701 C C . THR A 1 712 ? -14.636 -11.748 -0.538 1.00 87.25 712 THR A C 1
ATOM 5703 O O . THR A 1 712 ? -14.848 -10.607 -0.127 1.00 87.25 712 THR A O 1
ATOM 5706 N N . GLY A 1 713 ? -14.776 -12.096 -1.822 1.00 80.69 713 GLY A N 1
ATOM 5707 C CA . GLY A 1 713 ? -15.099 -11.207 -2.944 1.00 80.69 713 GLY A CA 1
ATOM 5708 C C . GLY A 1 713 ? -13.872 -10.614 -3.648 1.00 80.69 713 GLY A C 1
ATOM 5709 O O . GLY A 1 713 ? -14.025 -9.922 -4.644 1.00 80.69 713 GLY A O 1
ATOM 5710 N N . PHE A 1 714 ? -12.667 -10.891 -3.156 1.00 89.19 714 PHE A N 1
ATOM 5711 C CA . PHE A 1 714 ? -11.670 -9.846 -2.937 1.00 89.19 714 PHE A CA 1
ATOM 5712 C C . PHE A 1 714 ? -11.095 -9.161 -4.194 1.00 89.19 714 PHE A C 1
ATOM 5714 O O . PHE A 1 714 ? -10.489 -9.808 -5.050 1.00 89.19 714 PHE A O 1
ATOM 5721 N N . GLY A 1 715 ? -11.192 -7.827 -4.254 1.00 89.75 715 GLY A N 1
ATOM 5722 C CA . GLY A 1 715 ? -10.851 -7.011 -5.428 1.00 89.75 715 GLY A CA 1
ATOM 5723 C C . GLY A 1 715 ? -9.465 -7.265 -6.036 1.00 89.75 715 GLY A C 1
ATOM 5724 O O . GLY A 1 715 ? -9.363 -7.486 -7.243 1.00 89.75 715 GLY A O 1
ATOM 5725 N N . TRP A 1 716 ? -8.385 -7.312 -5.244 1.00 93.88 716 TRP A N 1
ATOM 5726 C CA . TRP A 1 716 ? -7.058 -7.596 -5.816 1.00 93.88 716 TRP A CA 1
ATOM 5727 C C . TRP A 1 716 ? -6.942 -9.008 -6.400 1.00 93.88 716 TRP A C 1
ATOM 5729 O O . TRP A 1 716 ? -6.162 -9.215 -7.323 1.00 93.88 716 TRP A O 1
ATOM 5739 N N . SER A 1 717 ? -7.718 -9.982 -5.921 1.00 96.44 717 SER A N 1
ATOM 5740 C CA . SER A 1 717 ? -7.592 -11.377 -6.356 1.00 96.44 717 SER A CA 1
ATOM 5741 C C . SER A 1 717 ? -8.237 -11.496 -7.724 1.00 96.44 717 SER A C 1
ATOM 5743 O O . SER A 1 717 ? -7.645 -12.064 -8.641 1.00 96.44 717 SER A O 1
ATOM 5745 N N . ASN A 1 718 ? -9.386 -10.834 -7.879 1.00 96.25 718 ASN A N 1
ATOM 5746 C CA . ASN A 1 718 ? -10.076 -10.664 -9.150 1.00 96.25 718 ASN A CA 1
ATOM 5747 C C . ASN A 1 718 ? -9.147 -9.978 -10.163 1.00 96.25 718 ASN A C 1
ATOM 5749 O O . ASN A 1 718 ? -8.897 -10.510 -11.243 1.00 96.25 718 ASN A O 1
ATOM 5753 N N . GLY A 1 719 ? -8.572 -8.829 -9.788 1.00 96.12 719 GLY A N 1
ATOM 5754 C CA . GLY A 1 719 ? -7.693 -8.051 -10.661 1.00 96.12 719 GLY A CA 1
ATOM 5755 C C . GLY A 1 719 ? -6.446 -8.817 -11.109 1.00 96.12 719 GLY A C 1
ATOM 5756 O O . GLY A 1 719 ? -6.105 -8.803 -12.289 1.00 96.12 719 GLY A O 1
ATOM 5757 N N . VAL A 1 720 ? -5.772 -9.522 -10.199 1.00 98.25 720 VAL A N 1
ATOM 5758 C CA . VAL A 1 720 ? -4.524 -10.235 -10.517 1.00 98.25 720 VAL A CA 1
ATOM 5759 C C . VAL A 1 720 ? -4.763 -11.459 -11.396 1.00 98.25 720 VAL A C 1
ATOM 5761 O O . VAL A 1 720 ? -3.997 -11.674 -12.333 1.00 98.25 720 VAL A O 1
ATOM 5764 N N . VAL A 1 721 ? -5.831 -12.226 -11.155 1.00 98.31 721 VAL A N 1
ATOM 5765 C CA . VAL A 1 721 ? -6.202 -13.352 -12.029 1.00 98.31 721 VAL A CA 1
ATOM 5766 C C . VAL A 1 721 ? -6.470 -12.862 -13.451 1.00 98.31 721 VAL A C 1
ATOM 5768 O O . VAL A 1 721 ? -5.897 -13.404 -14.398 1.00 98.31 721 VAL A O 1
ATOM 5771 N N . LEU A 1 722 ? -7.279 -11.808 -13.608 1.00 98.00 722 LEU A N 1
ATOM 5772 C CA . LEU A 1 722 ? -7.585 -11.240 -14.924 1.00 98.00 722 LEU A CA 1
ATOM 5773 C C . LEU A 1 722 ? -6.325 -10.699 -15.614 1.00 98.00 722 LEU A C 1
ATOM 5775 O O . LEU A 1 722 ? -6.116 -10.961 -16.797 1.00 98.00 722 LEU A O 1
ATOM 5779 N N . THR A 1 723 ? -5.439 -10.024 -14.877 1.00 97.50 723 THR A N 1
ATOM 5780 C CA . THR A 1 723 ? -4.162 -9.537 -15.419 1.00 97.50 723 THR A CA 1
ATOM 5781 C C . THR A 1 723 ? -3.256 -10.675 -15.888 1.00 97.50 723 THR A C 1
ATOM 5783 O O . THR A 1 723 ? -2.653 -10.579 -16.956 1.00 97.50 723 THR A O 1
ATOM 5786 N N . PHE A 1 724 ? -3.153 -11.771 -15.132 1.00 98.56 724 PHE A N 1
ATOM 5787 C CA . PHE A 1 724 ? -2.340 -12.919 -15.540 1.00 98.56 724 PHE A CA 1
ATOM 5788 C C . PHE A 1 724 ? -2.916 -13.630 -16.766 1.00 98.56 724 PHE A C 1
ATOM 5790 O O . PHE A 1 724 ? -2.155 -13.977 -17.672 1.00 98.56 724 PHE A O 1
ATOM 5797 N N . LEU A 1 725 ? -4.239 -13.791 -16.838 1.00 98.44 725 LEU A N 1
ATOM 5798 C CA . LEU A 1 725 ? -4.910 -14.341 -18.018 1.00 98.44 725 LEU A CA 1
ATOM 5799 C C . LEU A 1 725 ? -4.712 -13.456 -19.258 1.00 98.44 725 LEU A C 1
ATOM 5801 O O . LEU A 1 725 ? -4.494 -13.974 -20.351 1.00 98.44 725 LEU A O 1
ATOM 5805 N N . GLU A 1 726 ? -4.726 -12.132 -19.106 1.00 96.81 726 GLU A N 1
ATOM 5806 C CA . GLU A 1 726 ? -4.467 -11.191 -20.204 1.00 96.81 726 GLU A CA 1
ATOM 5807 C C . GLU A 1 726 ? -3.000 -11.243 -20.674 1.00 96.81 726 GLU A C 1
ATOM 5809 O O . GLU A 1 726 ? -2.702 -11.256 -21.877 1.00 96.81 726 GLU A O 1
ATOM 5814 N N . GLU A 1 727 ? -2.053 -11.302 -19.735 1.00 96.50 727 GLU A N 1
ATOM 5815 C CA . GLU A 1 727 ? -0.619 -11.309 -20.034 1.00 96.50 727 GLU A CA 1
ATOM 5816 C C . GLU A 1 727 ? -0.183 -12.628 -20.692 1.00 96.50 727 GLU A C 1
ATOM 5818 O O . GLU A 1 727 ? 0.434 -12.606 -21.768 1.00 96.50 727 GLU A O 1
ATOM 5823 N N . PHE A 1 728 ? -0.532 -13.766 -20.083 1.00 97.31 728 PHE A N 1
ATOM 5824 C CA . PHE A 1 728 ? -0.026 -15.092 -20.454 1.00 97.31 728 PHE A CA 1
ATOM 5825 C C . PHE A 1 728 ? -1.007 -15.936 -21.275 1.00 97.31 728 PHE A C 1
ATOM 5827 O O . PHE A 1 728 ? -0.572 -16.863 -21.959 1.00 97.31 728 PHE A O 1
ATOM 5834 N N . GLY A 1 729 ? -2.298 -15.597 -21.283 1.00 97.31 729 GLY A N 1
ATOM 5835 C CA . GLY A 1 729 ? -3.328 -16.407 -21.926 1.00 97.31 729 GLY A CA 1
ATOM 5836 C C . GLY A 1 729 ? -3.588 -17.731 -21.214 1.00 97.31 729 GLY A C 1
ATOM 5837 O O . GLY A 1 729 ? -3.093 -17.988 -20.118 1.00 97.31 729 GLY A O 1
ATOM 5838 N N . TRP A 1 730 ? -4.374 -18.582 -21.871 1.00 98.12 730 TRP A N 1
ATOM 5839 C CA . TRP A 1 730 ? -4.606 -19.956 -21.433 1.00 98.12 730 TRP A CA 1
ATOM 5840 C C . TRP A 1 730 ? -4.906 -20.850 -22.647 1.00 98.12 730 TRP A C 1
ATOM 5842 O O . TRP A 1 730 ? -5.973 -20.695 -23.252 1.00 98.12 730 TRP A O 1
ATOM 5852 N N . PRO A 1 731 ? -3.979 -21.736 -23.059 1.00 97.25 731 PRO A N 1
ATOM 5853 C CA . PRO A 1 731 ? -4.189 -22.661 -24.176 1.00 97.25 731 PRO A CA 1
ATOM 5854 C C . PRO A 1 731 ? -5.381 -23.597 -23.957 1.00 97.25 731 PRO A C 1
ATOM 5856 O O . PRO A 1 731 ? -5.733 -23.891 -22.819 1.00 97.25 731 PRO A O 1
ATOM 5859 N N . GLU A 1 732 ? -5.995 -24.071 -25.043 1.00 96.06 732 GLU A N 1
ATOM 5860 C CA . GLU A 1 732 ? -7.187 -24.934 -24.999 1.00 96.06 732 GLU A CA 1
ATOM 5861 C C . GLU A 1 732 ? -6.937 -26.245 -24.236 1.00 96.06 732 GLU A C 1
ATOM 5863 O O . GLU A 1 732 ? -7.778 -26.676 -23.452 1.00 96.06 732 GLU A O 1
ATOM 5868 N N . ASP A 1 733 ? -5.745 -26.815 -24.400 1.00 94.88 733 ASP A N 1
ATOM 5869 C CA . ASP A 1 733 ? -5.285 -28.084 -23.839 1.00 94.88 733 ASP A CA 1
ATOM 5870 C C . ASP A 1 733 ? -4.684 -27.976 -22.425 1.00 94.88 733 ASP A C 1
ATOM 5872 O O . ASP A 1 733 ? -4.408 -28.995 -21.787 1.00 94.88 733 ASP A O 1
ATOM 5876 N N . LEU A 1 734 ? -4.485 -26.760 -21.902 1.00 94.44 734 LEU A N 1
ATOM 5877 C CA . LEU A 1 734 ? -3.935 -26.570 -20.563 1.00 94.44 734 LEU A CA 1
ATOM 5878 C C . LEU A 1 734 ? -5.026 -26.760 -19.498 1.00 94.44 734 LEU A C 1
ATOM 5880 O O . LEU A 1 734 ? -5.971 -25.978 -19.419 1.00 94.44 734 LEU A O 1
ATOM 5884 N N . ASN A 1 735 ? -4.868 -27.760 -18.628 1.00 92.62 735 ASN A N 1
ATOM 5885 C CA . ASN A 1 735 ? -5.814 -28.007 -17.535 1.00 92.62 735 ASN A CA 1
ATOM 5886 C C . ASN A 1 735 ? -5.763 -26.889 -16.468 1.00 92.62 735 ASN A C 1
ATOM 5888 O O . ASN A 1 735 ? -4.672 -26.519 -16.013 1.00 92.62 735 ASN A O 1
ATOM 5892 N N . ILE A 1 736 ? -6.937 -26.379 -16.079 1.00 93.81 736 ILE A N 1
ATOM 5893 C CA . ILE A 1 736 ? -7.154 -25.337 -15.062 1.00 93.81 736 ILE A CA 1
ATOM 5894 C C . ILE A 1 736 ? -7.188 -25.873 -13.623 1.00 93.81 736 ILE A C 1
ATOM 5896 O O . ILE A 1 736 ? -7.034 -25.106 -12.673 1.00 93.81 736 ILE A O 1
ATOM 5900 N N . ASP A 1 737 ? -7.337 -27.180 -13.445 1.00 89.88 737 ASP A N 1
ATOM 5901 C CA . ASP A 1 737 ? -7.251 -27.800 -12.130 1.00 89.88 737 ASP A CA 1
ATOM 5902 C C . ASP A 1 737 ? -5.790 -27.997 -11.688 1.00 89.88 737 ASP A C 1
ATOM 5904 O O . ASP A 1 737 ? -4.846 -27.956 -12.490 1.00 89.88 737 ASP A O 1
ATOM 5908 N N . CYS A 1 738 ? -5.629 -28.190 -10.380 1.00 86.31 738 CYS A N 1
ATOM 5909 C CA . CYS A 1 738 ? -4.437 -28.767 -9.770 1.00 86.31 738 CYS A CA 1
ATOM 5910 C C . CYS A 1 738 ? -4.560 -30.298 -9.737 1.00 86.31 738 CYS A C 1
ATOM 5912 O O . CYS A 1 738 ? -3.494 -30.938 -9.787 1.00 86.31 738 CYS A O 1
#

Sequence (738 aa):
MWNKPRPESSTTDKEFASKIPNDEKQRFSVKNPAHFTTMATTSILPVDLNAFILGMELDIASLAEGVGDYNTSKKYFEASRVREEAMRSVFWNADMGQWLDYRLMNSACKEVEKWQAQNQNQEAFASNFVPLWIKSFYSVKLRDDLFMVGVGKIRGTMAKDTAIRWIRTNYVAYKKTGTVHEKYNVEKIGDFGGGGEYEPQTGFGWSNGVVLTFLEDFATDSTEASSPSNSDPGPVKPTTPLVTFLERVQQLAFYTFGESNFDPKLYVDLSLKFNLEDAEKAFDKLPRSGNGKVSVKDLRGYIGKYFEAAGDDVVYAEPEDFVPEPEGFLPKVKNQEVRAWALEVHSLWKNLSRRVSSETQKHPELHTLLPLPKQVIIPGSRFREGIASNEPPLLSAMVYEIYKRTGDLEFAKKCLPALIKEHQFWNSEIHKVTIQDAQACTHTLSRYYAMWNEPRPESSTLDEKFASKIPDVEKKHFFREVASTAESGWDFSTRWMRNTTDFTTLATTSILPADLNAFILGMELNIASLAKAIGDYNISKHFLKASQAREKAIRSVFWNAEKGQWLDYWLANGTWKEAEKWEARNQNPKVFASNFIPLWIKSFYSDTILVDKVRRSLQSSGLLRSVGIATSLTKSGQQWDFPNGWAPLQHMIVEGLARSGSKQARSLAMDIAVGWIRTNHVAYKKTSAMHEKYNVEKCGDFGGGGEYIPQTGFGWSNGVVLTFLEEFGWPEDLNIDC

Solvent-accessible surface area (backbone atoms only — not comparable to full-atom values): 41822 Å² total; per-residue (Å²): 138,83,83,89,89,90,86,83,89,80,92,86,81,83,82,74,79,86,78,75,86,95,83,78,93,75,91,77,79,95,86,75,87,82,67,78,90,73,72,62,69,92,41,47,51,55,50,66,61,53,53,51,49,38,39,50,27,45,48,51,13,52,50,26,46,73,74,67,39,57,69,58,11,52,53,23,45,50,50,26,51,55,46,52,54,49,43,55,71,67,25,48,37,78,92,74,66,40,75,42,64,38,70,60,55,83,75,55,55,59,52,53,53,50,51,53,70,74,51,76,86,76,77,91,81,83,88,85,88,86,84,86,74,94,78,87,57,38,66,75,85,63,83,85,74,78,89,71,98,46,61,42,92,73,86,53,73,73,53,46,53,51,41,51,52,52,44,51,24,51,50,47,25,24,75,76,68,79,48,52,46,63,49,60,31,91,89,42,79,36,41,69,34,80,80,77,100,59,78,77,49,70,74,35,65,64,48,55,54,49,44,54,46,41,48,72,64,51,67,89,68,93,80,85,87,84,86,88,78,98,71,88,75,71,81,57,66,80,76,54,74,63,55,58,49,26,47,55,51,31,54,52,45,45,76,49,73,37,75,93,84,61,59,48,38,56,38,48,45,37,25,46,70,56,62,67,67,63,48,50,59,50,60,76,64,52,72,56,48,102,85,68,49,49,49,64,68,57,53,52,53,47,47,68,68,40,34,48,59,55,63,66,54,43,35,84,35,82,60,92,84,72,56,87,76,49,87,79,61,49,78,54,38,59,21,64,68,63,45,52,50,51,41,56,50,57,54,44,54,52,79,28,21,28,27,57,23,75,62,41,69,75,43,44,88,38,41,74,69,78,80,54,98,58,72,41,69,22,47,28,76,87,44,78,50,69,85,62,96,65,39,71,67,48,64,41,57,53,54,45,54,53,31,74,73,67,69,42,53,66,60,47,61,67,46,47,64,58,48,53,51,52,51,50,56,56,60,30,72,86,20,27,34,40,36,25,35,91,82,68,48,78,34,66,48,34,33,46,62,41,57,39,43,53,60,50,68,54,42,28,73,56,46,49,62,58,41,70,78,52,58,78,88,50,35,42,58,46,25,19,19,52,43,10,26,49,31,58,69,46,62,37,30,56,91,35,25,83,42,65,89,40,81,83,36,46,42,31,54,27,30,37,42,45,38,61,45,34,33,52,34,48,32,26,49,36,51,17,49,49,29,44,75,68,67,38,56,65,60,13,52,53,26,46,53,50,26,53,54,37,51,52,31,49,60,61,69,23,48,36,81,90,65,28,40,35,28,35,34,43,54,90,78,61,61,54,88,52,71,41,74,57,53,82,87,36,38,50,90,71,69,44,48,54,35,48,35,47,52,45,40,72,85,52,35,81,43,59,67,59,51,52,37,36,47,50,30,48,69,72,62,68,32,61,43,83,27,21,49,20,34,23,81,48,78,66,58,30,35,46,12,21,56,18,19,43,41,69,64,45,44,40,37,29,50,18,30,48,69,36,75,42,67,68,34,28,51,53,22,49,54,39,45,52,22,35,44,20,24,52,48,46,23,22,73,73,66,78,40,45,45,59,36,28,25,20,88,41,77,34,41,66,30,61,49,50,95,60,81,77,48,40,62,13,42,60,40,47,52,39,46,54,49,42,36,57,74,72,29,37,57,65,86,59,76,61,71,126

InterPro domains:
  IPR001661 Glycoside hydrolase, family 37 [PF01204] (31-139)
  IPR001661 Glycoside hydrolase, family 37 [PF01204] (156-218)
  IPR001661 Glycoside hydrolase, family 37 [PF01204] (261-385)
  IPR001661 Glycoside hydrolase, family 37 [PF01204] (392-729)
  IPR001661 Glycoside hydrolase, family 37 [PR00744] (445-462)
  IPR001661 Glycoside hydrolase, family 37 [PR00744] (479-496)
  IPR001661 Glycoside hydrolase, family 37 [PR00744] (511-528)
  IPR001661 Glycoside hydrolase, family 37 [PR00744] (554-570)
  IPR001661 Glycoside hydrolase, family 37 [PR00744] (632-648)
  IPR001661 Glycoside hydrolase, family 37 [PR00744] (712-725)
  IPR001661 Glycoside hydrolase, family 37 [PTHR23403] (391-735)
  IPR002048 EF-hand domain [PS50222] (274-309)
  IPR008928 Six-hairpin glycosidase superfamily [SSF48208] (2-216)
  IPR008928 Six-hairpin glycosidase superfamily [SSF48208] (262-732)
  IPR012341 Six-hairpin glycosidase-like superfamily [G3DSA:1.50.10.10] (1-144)
  IPR012341 Six-hairpin glycosidase-like superfamily [G3DSA:1.50.10.10] (147-231)
  IPR012341 Six-hairpin glycosidase-like superfamily [G3DSA:1.50.10.10] (243-387)
  IPR012341 Six-hairpin glycosidase-like superfamily [G3DSA:1.50.10.10] (388-735)
  IPR018232 Glycoside hydrolase, family 37, conserved site [PS00928] (639-648)

Secondary structure (DSSP, 8-state):
------------SSSSSS---S-------S-SPPPGGG--GGGEE-HHHHHHHHHHHHHHHHHHHHTT-HHHHHHHHHHHHHHHHHHHHHTEETTTTEE-PEEPPHHHHHHHHHHHHHSTTS--SSSS---S----------SS-------S---SHHHHHHHHHHHHHHHHHHHHHSS-BS-B-SSSTTPBP--SSSPPPBS-HHHHHHHHHHHHHHTT---------------PPPPPHHHHHHHHHHHHHHHHH-GGG--HHHHHTPPBSS-HHHHHHHHHTS-B-TTSPBPHHHHHHHHHHHBPPTTTTEEE---TT--SS-TT-STTB--HHHHHHHHHHHHHHHHHEEEE-HHHHH-GGG-SSPP-SS-EE--BTTB-SPPPTTSS--HHHHHHHHHHHH--HHHHHHHHHHHHHHHHHHTSTTTEEEEE-TTS-EEEEE----S--S--GGGHHHHHHHHTTS-HHHHHHHHHHHHHHHHTT--S-GGGBSSTT-GGGB-GGGEE-HHHHHHHHHHHHHHHHHHHHTT-HHHHHHHHHHHHHHHHHHHHHTEETTTTEE--EE-SS--SSSPEEP-GGGB--S-BGGGGGGGGSGGGTT-HHHHHHHHHHHHHSS-EETTEE-SBS---SSTTSTTEEEHHHHHHHHHHHHHSS-HHHHHHHHHHHHHHHHHHHHHHHHHSS-BSEEETTSTTPBP--SSSPPPBS-HHHHHHHHHHHHHH-B-TTS----